Protein AF-A0A2N5U3L7-F1 (afdb_monomer)

Structure (mmCIF, N/CA/C/O backbone):
data_AF-A0A2N5U3L7-F1
#
_entry.id   AF-A0A2N5U3L7-F1
#
loop_
_atom_site.group_PDB
_atom_site.id
_atom_site.type_symbol
_atom_site.label_atom_id
_atom_site.label_alt_id
_atom_site.label_comp_id
_atom_site.label_asym_id
_atom_site.label_entity_id
_atom_site.label_seq_id
_atom_site.pdbx_PDB_ins_code
_atom_site.Cartn_x
_atom_site.Cartn_y
_atom_site.Cartn_z
_atom_site.occupancy
_atom_site.B_iso_or_equiv
_atom_site.auth_seq_id
_atom_site.auth_comp_id
_atom_site.auth_asym_id
_atom_site.auth_atom_id
_atom_site.pdbx_PDB_model_num
ATOM 1 N N . MET A 1 1 ? -4.775 -13.154 18.854 1.00 59.50 1 MET A N 1
ATOM 2 C CA . MET A 1 1 ? -3.962 -12.491 17.805 1.00 59.50 1 MET A CA 1
ATOM 3 C C . MET A 1 1 ? -4.760 -11.342 17.216 1.00 59.50 1 MET A C 1
ATOM 5 O O . MET A 1 1 ? -5.978 -11.426 17.247 1.00 59.50 1 MET A O 1
ATOM 9 N N . GLY A 1 2 ? -4.104 -10.286 16.729 1.00 60.75 2 GLY A N 1
ATOM 10 C CA . GLY A 1 2 ? -4.786 -9.222 15.982 1.00 60.75 2 GLY A CA 1
ATOM 11 C C . GLY A 1 2 ? -5.029 -9.643 14.524 1.00 60.75 2 GLY A C 1
ATOM 12 O O . GLY A 1 2 ? -4.262 -10.466 14.019 1.00 60.75 2 GLY A O 1
ATOM 13 N N . PRO A 1 3 ? -6.059 -9.114 13.847 1.00 82.31 3 PRO A N 1
ATOM 14 C CA . PRO A 1 3 ? -6.433 -9.513 12.492 1.00 82.31 3 PRO A CA 1
ATOM 15 C C . PRO A 1 3 ? -5.549 -8.820 11.444 1.00 82.31 3 PRO A C 1
ATOM 17 O O . PRO A 1 3 ? -6.042 -7.974 10.706 1.00 82.31 3 PRO A O 1
ATOM 20 N N . TYR A 1 4 ? -4.242 -9.114 11.419 1.00 87.44 4 TYR A N 1
ATOM 21 C CA . TYR A 1 4 ? -3.305 -8.446 10.510 1.00 87.44 4 TYR A CA 1
ATOM 22 C C . TYR A 1 4 ? -2.462 -9.397 9.658 1.00 87.44 4 TYR A C 1
ATOM 24 O O . TYR A 1 4 ? -2.132 -10.498 10.099 1.00 87.44 4 TYR A O 1
ATOM 32 N N . ALA A 1 5 ? -2.071 -8.923 8.474 1.00 87.50 5 ALA A N 1
ATOM 33 C CA . ALA A 1 5 ? -1.045 -9.521 7.621 1.00 87.50 5 ALA A CA 1
ATOM 34 C C . ALA A 1 5 ? -0.101 -8.438 7.074 1.00 87.50 5 ALA A C 1
ATOM 36 O O . ALA A 1 5 ? -0.452 -7.255 7.027 1.00 87.50 5 ALA A O 1
ATOM 37 N N . ALA A 1 6 ? 1.098 -8.844 6.660 1.00 87.25 6 ALA A N 1
ATOM 38 C CA . ALA A 1 6 ? 2.011 -7.979 5.918 1.00 87.25 6 ALA A CA 1
ATOM 39 C C . ALA A 1 6 ? 1.734 -8.091 4.410 1.00 87.25 6 ALA A C 1
ATOM 41 O O . ALA A 1 6 ? 1.529 -9.198 3.918 1.00 87.25 6 ALA A O 1
ATOM 42 N N . LEU A 1 7 ? 1.743 -6.970 3.686 1.00 88.38 7 LEU A N 1
ATOM 43 C CA . LEU A 1 7 ? 1.710 -6.927 2.220 1.00 88.38 7 LEU A CA 1
ATOM 44 C C . LEU A 1 7 ? 3.083 -6.483 1.711 1.00 88.38 7 LEU A C 1
ATOM 46 O O . LEU A 1 7 ? 3.485 -5.343 1.944 1.00 88.38 7 LEU A O 1
ATOM 50 N N . ILE A 1 8 ? 3.779 -7.378 1.014 1.00 83.38 8 ILE A N 1
ATOM 51 C CA . ILE A 1 8 ? 5.178 -7.220 0.609 1.00 83.38 8 ILE A CA 1
ATOM 52 C C . ILE A 1 8 ? 5.294 -7.223 -0.906 1.00 83.38 8 ILE A C 1
ATOM 54 O O . ILE A 1 8 ? 4.611 -7.954 -1.618 1.00 83.38 8 ILE A O 1
ATOM 58 N N . GLY A 1 9 ? 6.200 -6.397 -1.405 1.00 82.00 9 GLY A N 1
ATOM 59 C CA . GLY A 1 9 ? 6.589 -6.380 -2.803 1.00 82.00 9 GLY A CA 1
ATOM 60 C C . GLY A 1 9 ? 7.350 -5.104 -3.135 1.00 82.00 9 GLY A C 1
ATOM 61 O O . GLY A 1 9 ? 7.279 -4.133 -2.369 1.00 82.00 9 GLY A O 1
ATOM 62 N N . PRO A 1 10 ? 8.023 -5.061 -4.291 1.00 83.75 10 PRO A N 1
ATOM 63 C CA . PRO A 1 10 ? 8.814 -3.902 -4.686 1.00 83.75 10 PRO A CA 1
ATOM 64 C C . PRO A 1 10 ? 7.943 -2.647 -4.829 1.00 83.75 10 PRO A C 1
ATOM 66 O O . PRO A 1 10 ? 6.722 -2.731 -4.982 1.00 83.75 10 PRO A O 1
ATOM 69 N N . SER A 1 11 ? 8.536 -1.453 -4.760 1.00 79.00 11 SER A N 1
ATOM 70 C CA . SER A 1 11 ? 7.814 -0.167 -4.868 1.00 79.00 11 SER A CA 1
ATOM 71 C C . SER A 1 11 ? 6.930 -0.073 -6.118 1.00 79.00 11 SER A C 1
ATOM 73 O O . SER A 1 11 ? 5.843 0.499 -6.071 1.00 79.00 11 SER A O 1
ATOM 75 N N . THR A 1 12 ? 7.338 -0.729 -7.202 1.00 81.94 12 THR A N 1
ATOM 76 C CA . THR A 1 12 ? 6.667 -0.720 -8.505 1.00 81.94 12 THR A CA 1
ATOM 77 C C . THR A 1 12 ? 5.579 -1.782 -8.675 1.00 81.94 12 THR A C 1
ATOM 79 O O . THR A 1 12 ? 4.895 -1.782 -9.697 1.00 81.94 12 THR A O 1
ATOM 82 N N . SER A 1 13 ? 5.341 -2.648 -7.680 1.00 83.75 13 SER A N 1
ATOM 83 C CA . SER A 1 13 ? 4.339 -3.724 -7.775 1.00 83.75 13 SER A CA 1
ATOM 84 C C . SER A 1 13 ? 2.886 -3.256 -7.634 1.00 83.75 13 SER A C 1
ATOM 86 O O . SER A 1 13 ? 1.969 -4.069 -7.715 1.00 83.75 13 SER A O 1
ATOM 88 N N . GLY A 1 14 ? 2.635 -1.965 -7.404 1.00 85.94 14 GLY A N 1
ATOM 89 C CA . GLY A 1 14 ? 1.274 -1.427 -7.339 1.00 85.94 14 GLY A CA 1
ATOM 90 C C . GLY A 1 14 ? 0.524 -1.718 -6.033 1.00 85.94 14 GLY A C 1
ATOM 91 O O . GLY A 1 14 ? -0.702 -1.692 -6.034 1.00 85.94 14 GLY A O 1
ATOM 92 N N . LYS A 1 15 ? 1.223 -1.952 -4.912 1.00 87.94 15 LYS A N 1
ATOM 93 C CA . LYS A 1 15 ? 0.615 -2.162 -3.575 1.00 87.94 15 LYS A CA 1
ATOM 94 C C . LYS A 1 15 ? -0.412 -1.089 -3.208 1.00 87.94 15 LYS A C 1
ATOM 96 O O . LYS A 1 15 ? -1.559 -1.409 -2.913 1.00 87.94 15 LYS A O 1
ATOM 101 N N . SER A 1 16 ? -0.030 0.185 -3.267 1.00 87.12 16 SER A N 1
ATOM 102 C CA . SER A 1 16 ? -0.938 1.278 -2.910 1.00 87.12 16 SER A CA 1
ATOM 103 C C . SER A 1 16 ? -2.107 1.372 -3.900 1.00 87.12 16 SER A C 1
ATOM 105 O O . SER A 1 16 ? -3.237 1.624 -3.488 1.00 87.12 16 SER A O 1
ATOM 107 N N . ARG A 1 17 ? -1.887 1.060 -5.191 1.00 86.81 17 ARG A N 1
ATOM 108 C CA . ARG A 1 17 ? -2.973 0.979 -6.185 1.00 86.81 17 ARG A CA 1
ATOM 109 C C . ARG A 1 17 ? -3.947 -0.158 -5.882 1.00 86.81 17 ARG A C 1
ATOM 111 O O . ARG A 1 17 ? -5.146 0.067 -5.975 1.00 86.81 17 ARG A O 1
ATOM 118 N N . LEU A 1 18 ? -3.463 -1.332 -5.471 1.00 89.62 18 LEU A N 1
ATOM 119 C CA . LEU A 1 18 ? -4.311 -2.444 -5.033 1.00 89.62 18 LEU A CA 1
ATOM 120 C C . LEU A 1 18 ? -5.243 -2.000 -3.898 1.00 89.62 18 LEU A C 1
ATOM 122 O O . LEU A 1 18 ? -6.440 -2.257 -3.956 1.00 89.62 18 LEU A O 1
ATOM 126 N N . LEU A 1 19 ? -4.723 -1.287 -2.895 1.00 91.06 19 LEU A N 1
ATOM 127 C CA . LEU A 1 19 ? -5.541 -0.771 -1.791 1.00 91.06 19 LEU A CA 1
ATOM 128 C C . LEU A 1 19 ? -6.586 0.252 -2.261 1.00 91.06 19 LEU A C 1
ATOM 130 O O . LEU A 1 19 ? -7.720 0.237 -1.783 1.00 91.06 19 LEU A O 1
ATOM 134 N N . MET A 1 20 ? -6.227 1.112 -3.217 1.00 89.44 20 MET A N 1
ATOM 135 C CA . MET A 1 20 ? -7.161 2.064 -3.825 1.00 89.44 20 MET A CA 1
ATOM 136 C C . MET A 1 20 ? -8.261 1.360 -4.628 1.00 89.44 20 MET A C 1
ATOM 138 O O . MET A 1 20 ? -9.420 1.739 -4.509 1.00 89.44 20 MET A O 1
ATOM 142 N N . GLU A 1 21 ? -7.951 0.317 -5.399 1.00 89.50 21 GLU A N 1
ATOM 143 C CA . GLU A 1 21 ? -8.976 -0.481 -6.096 1.00 89.50 21 GLU A CA 1
ATOM 144 C C . GLU A 1 21 ? -9.882 -1.218 -5.103 1.00 89.50 21 GLU A C 1
ATOM 146 O O . GLU A 1 21 ? -11.105 -1.178 -5.217 1.00 89.50 21 GLU A O 1
ATOM 151 N N . MET A 1 22 ? -9.303 -1.806 -4.051 1.00 90.19 22 MET A N 1
ATOM 152 C CA . MET A 1 22 ? -10.064 -2.466 -2.984 1.00 90.19 22 MET A CA 1
ATOM 153 C C . MET A 1 22 ? -11.069 -1.524 -2.309 1.00 90.19 22 MET A C 1
ATOM 155 O O . MET A 1 22 ? -12.152 -1.962 -1.917 1.00 90.19 22 MET A O 1
ATOM 159 N N . SER A 1 23 ? -10.758 -0.228 -2.219 1.00 92.12 23 SER A N 1
ATOM 160 C CA . SER A 1 23 ? -11.652 0.782 -1.636 1.00 92.12 23 SER A CA 1
ATOM 161 C C . SER A 1 23 ? -12.962 0.995 -2.406 1.00 92.12 23 SER A C 1
ATOM 163 O O . SER A 1 23 ? -13.900 1.590 -1.878 1.00 92.12 23 SER A O 1
ATOM 165 N N . GLN A 1 24 ? -13.070 0.490 -3.638 1.00 90.81 24 GLN A N 1
ATOM 166 C CA . GLN A 1 24 ? -14.323 0.495 -4.399 1.00 90.81 24 GLN A CA 1
ATOM 167 C C . GLN A 1 24 ? -15.283 -0.622 -3.960 1.00 90.81 24 GLN A C 1
ATOM 169 O O . GLN A 1 24 ? -16.473 -0.575 -4.269 1.00 90.81 24 GLN A O 1
ATOM 174 N N . HIS A 1 25 ? -14.780 -1.625 -3.234 1.00 90.94 25 HIS A N 1
ATOM 175 C CA . HIS A 1 25 ? -15.530 -2.823 -2.851 1.00 90.94 25 HIS A CA 1
ATOM 176 C C . HIS A 1 25 ? -15.746 -2.945 -1.340 1.00 90.94 25 HIS A C 1
ATOM 178 O O . HIS A 1 25 ? -16.753 -3.506 -0.905 1.00 90.94 25 HIS A O 1
ATOM 184 N N . ILE A 1 26 ? -14.813 -2.423 -0.541 1.00 93.12 26 ILE A N 1
ATOM 185 C CA . ILE A 1 26 ? -14.874 -2.415 0.923 1.00 93.12 26 ILE A CA 1
ATOM 186 C C . ILE A 1 26 ? -14.502 -1.039 1.479 1.00 93.12 26 ILE A C 1
ATOM 188 O O . ILE A 1 26 ? -13.927 -0.209 0.782 1.00 93.12 26 ILE A O 1
ATOM 192 N N . CYS A 1 27 ? -14.786 -0.796 2.759 1.00 95.19 27 CYS A N 1
ATOM 193 C CA . CYS A 1 27 ? -14.322 0.418 3.421 1.00 95.19 27 CYS A CA 1
ATOM 194 C C . CYS A 1 27 ? -12.823 0.295 3.729 1.00 95.19 27 CYS A C 1
ATOM 196 O O . CYS A 1 27 ? -12.422 -0.519 4.562 1.00 95.19 27 CYS A O 1
ATOM 198 N N . VAL A 1 28 ? -11.996 1.119 3.088 1.00 95.69 28 VAL A N 1
ATOM 199 C CA . VAL A 1 28 ? -10.551 1.171 3.344 1.00 95.69 28 VAL A CA 1
ATOM 200 C C . VAL A 1 28 ? -10.219 2.435 4.130 1.00 95.69 28 VAL A C 1
ATOM 202 O O . VAL A 1 28 ? -10.501 3.544 3.684 1.00 95.69 28 VAL A O 1
ATOM 205 N N . VAL A 1 29 ? -9.604 2.267 5.298 1.00 96.38 29 VAL A N 1
ATOM 206 C CA . VAL A 1 29 ? -8.913 3.329 6.035 1.00 96.38 29 VAL A CA 1
ATOM 207 C C . VAL A 1 29 ? -7.438 3.209 5.664 1.00 96.38 29 VAL A C 1
ATOM 209 O O . VAL A 1 29 ? -6.725 2.369 6.207 1.00 96.38 29 VAL A O 1
ATOM 212 N N . TYR A 1 30 ? -6.990 3.992 4.689 1.00 95.19 30 TYR A N 1
ATOM 213 C CA . TYR A 1 30 ? -5.595 3.998 4.246 1.00 95.19 30 TYR A CA 1
ATOM 214 C C . TYR A 1 30 ? -4.826 5.099 4.972 1.00 95.19 30 TYR A C 1
ATOM 216 O O . TYR A 1 30 ? -5.293 6.234 4.996 1.00 95.19 30 TYR A O 1
ATOM 224 N N . ILE A 1 31 ? -3.667 4.775 5.546 1.00 95.31 31 ILE A N 1
ATOM 225 C CA . ILE A 1 31 ? -2.802 5.721 6.256 1.00 95.31 31 ILE A CA 1
ATOM 226 C C . ILE A 1 31 ? -1.353 5.485 5.825 1.00 95.31 31 ILE A C 1
ATOM 228 O O . ILE A 1 31 ? -0.797 4.419 6.075 1.00 95.31 31 ILE A O 1
ATOM 232 N N . CYS A 1 32 ? -0.728 6.479 5.200 1.00 93.56 32 CYS A N 1
ATOM 233 C CA . CYS A 1 32 ? 0.661 6.416 4.754 1.00 93.56 32 CYS A CA 1
ATOM 234 C C . CYS A 1 32 ? 1.599 6.996 5.820 1.00 93.56 32 CYS A C 1
ATOM 236 O O . CYS A 1 32 ? 1.542 8.192 6.114 1.00 93.56 32 CYS A O 1
ATOM 238 N N . LEU A 1 33 ? 2.481 6.162 6.379 1.00 93.25 33 LEU A N 1
ATOM 239 C CA . LEU A 1 33 ? 3.412 6.509 7.464 1.00 93.25 33 LEU A CA 1
ATOM 240 C C . LEU A 1 33 ? 4.774 7.027 6.980 1.00 93.25 33 LEU A C 1
ATOM 242 O O . LEU A 1 33 ? 5.703 7.176 7.777 1.00 93.25 33 LEU A O 1
ATOM 246 N N . ARG A 1 34 ? 4.887 7.325 5.684 1.00 88.81 34 ARG A N 1
ATOM 247 C CA . ARG A 1 34 ? 6.076 7.870 5.019 1.00 88.81 34 ARG A CA 1
ATOM 248 C C . ARG A 1 34 ? 6.696 9.040 5.809 1.00 88.81 34 A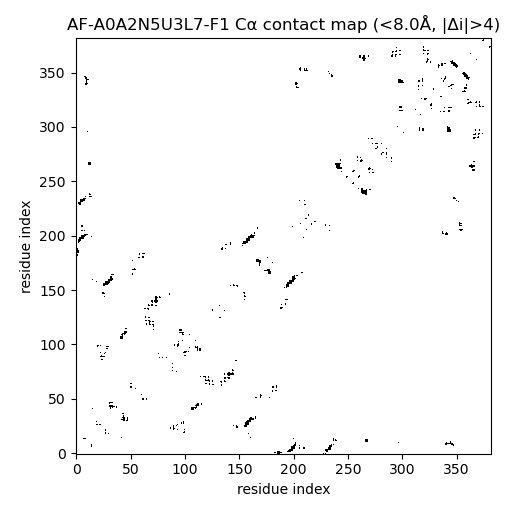RG A C 1
ATOM 250 O O . ARG A 1 34 ? 5.934 9.830 6.360 1.00 88.81 34 ARG A O 1
ATOM 257 N N . PRO A 1 35 ? 8.033 9.208 5.855 1.00 87.44 35 PRO A N 1
ATOM 258 C CA . PRO A 1 35 ? 8.678 10.339 6.535 1.00 87.44 35 PRO A CA 1
ATOM 259 C C . PRO A 1 35 ? 8.176 11.714 6.067 1.00 87.44 35 PRO A C 1
ATOM 261 O O . PRO A 1 35 ? 7.797 11.877 4.908 1.00 87.44 35 PRO A O 1
ATOM 264 N N . THR A 1 36 ? 8.216 12.716 6.951 1.00 85.88 36 THR A N 1
ATOM 265 C CA . THR A 1 36 ? 7.716 14.085 6.695 1.00 85.88 36 THR A CA 1
ATOM 266 C C . THR A 1 36 ? 8.432 14.811 5.556 1.00 85.88 36 THR A C 1
ATOM 268 O O . THR A 1 36 ? 7.839 15.669 4.914 1.00 85.88 36 THR A O 1
ATOM 271 N N . ASN A 1 37 ? 9.687 14.461 5.283 1.00 83.25 37 ASN A N 1
ATOM 272 C CA . ASN A 1 37 ? 10.519 15.047 4.231 1.00 83.25 37 ASN A CA 1
ATOM 273 C C . ASN A 1 37 ? 10.503 14.254 2.912 1.00 83.25 37 ASN A C 1
ATOM 275 O O . ASN A 1 37 ? 11.271 14.561 2.002 1.00 83.25 37 ASN A O 1
ATOM 279 N N . SER A 1 38 ? 9.686 13.207 2.804 1.00 81.81 38 SER A N 1
ATOM 280 C CA . SER A 1 38 ? 9.649 12.378 1.603 1.00 81.81 38 SER A CA 1
ATOM 281 C C . SER A 1 38 ? 8.732 12.977 0.539 1.00 81.81 38 SER A C 1
ATOM 283 O O . SER A 1 38 ? 7.597 13.345 0.825 1.00 81.81 38 SER A O 1
ATOM 285 N N . THR A 1 39 ? 9.202 12.988 -0.706 1.00 77.88 39 THR A N 1
ATOM 286 C CA . THR A 1 39 ? 8.457 13.448 -1.890 1.00 77.88 39 THR A CA 1
ATOM 287 C C . THR A 1 39 ? 7.741 12.321 -2.637 1.00 77.88 39 THR A C 1
ATOM 289 O O . THR A 1 39 ? 7.127 12.557 -3.672 1.00 77.88 39 THR A O 1
ATOM 292 N N . GLY A 1 40 ? 7.843 11.077 -2.160 1.00 75.75 40 GLY A N 1
ATOM 293 C CA . GLY A 1 40 ? 7.249 9.937 -2.855 1.00 75.75 40 GLY A CA 1
ATOM 294 C C . GLY A 1 40 ? 5.735 9.832 -2.665 1.00 75.75 40 GLY A C 1
ATOM 295 O O . GLY A 1 40 ? 5.155 10.410 -1.746 1.00 75.75 40 GLY A O 1
ATOM 296 N N . LEU A 1 41 ? 5.107 9.036 -3.530 1.00 77.88 41 LEU A N 1
ATOM 297 C CA . LEU A 1 41 ? 3.662 8.831 -3.557 1.00 77.88 41 LEU A CA 1
ATOM 298 C C . LEU A 1 41 ? 3.262 7.448 -3.010 1.00 77.88 41 LEU A C 1
ATOM 300 O O . LEU A 1 41 ? 4.002 6.482 -3.210 1.00 77.88 41 LEU A O 1
ATOM 304 N N . PRO A 1 42 ? 2.080 7.323 -2.375 1.00 84.69 42 PRO A N 1
ATOM 305 C CA . PRO A 1 42 ? 1.188 8.413 -1.950 1.00 84.69 42 PRO A CA 1
ATOM 306 C C . PRO A 1 42 ? 1.810 9.292 -0.841 1.00 84.69 42 PRO A C 1
ATOM 308 O O . PRO A 1 42 ? 2.701 8.810 -0.126 1.00 84.69 42 PRO A O 1
ATOM 311 N N . PRO A 1 43 ? 1.367 10.560 -0.692 1.00 88.69 43 PRO A N 1
ATOM 312 C CA . PRO A 1 43 ? 1.903 11.468 0.322 1.00 88.69 43 PRO A CA 1
ATOM 313 C C . PRO A 1 43 ? 1.651 10.944 1.743 1.00 88.69 43 PRO A C 1
ATOM 315 O O . PRO A 1 43 ? 0.787 10.093 1.970 1.00 88.69 43 PRO A O 1
ATOM 318 N N . ARG A 1 44 ? 2.418 11.458 2.714 1.00 92.38 44 ARG A N 1
ATOM 319 C CA . ARG A 1 44 ? 2.226 11.146 4.139 1.00 92.38 44 ARG A CA 1
ATOM 320 C C . ARG A 1 44 ? 0.827 11.586 4.577 1.00 92.38 44 ARG A C 1
ATOM 322 O O . ARG A 1 44 ? 0.437 12.733 4.364 1.00 92.38 44 ARG A O 1
ATOM 329 N N . SER A 1 45 ? 0.101 10.693 5.241 1.00 94.12 45 SER A N 1
ATOM 330 C CA . SER A 1 45 ? -1.192 11.018 5.843 1.00 94.12 45 SER A CA 1
ATOM 331 C C . SER A 1 45 ? -1.010 11.938 7.049 1.00 94.12 45 SER A C 1
ATOM 333 O O . SER A 1 45 ? -0.125 11.704 7.868 1.00 94.12 45 SER A O 1
ATOM 335 N N . ALA A 1 46 ? -1.894 12.917 7.242 1.00 94.62 46 ALA A N 1
ATOM 336 C CA . ALA A 1 46 ? -1.874 13.790 8.418 1.00 94.62 46 ALA A CA 1
ATOM 337 C C . ALA A 1 46 ? -1.964 12.989 9.735 1.00 94.62 46 ALA A C 1
ATOM 339 O O . ALA A 1 46 ? -1.280 13.302 10.709 1.00 94.62 46 ALA A O 1
ATOM 340 N N . LEU A 1 47 ? -2.715 11.882 9.743 1.00 95.25 47 LEU A N 1
ATOM 341 C CA . LEU A 1 47 ? -2.835 10.989 10.898 1.00 95.25 47 LEU A CA 1
ATOM 342 C C . LEU A 1 47 ? -1.539 10.223 11.234 1.00 95.25 47 LEU A C 1
ATOM 344 O O . LEU A 1 47 ? -1.408 9.703 12.342 1.00 95.25 47 LEU A O 1
ATOM 348 N N . ALA A 1 48 ? -0.565 10.160 10.319 1.00 94.75 48 ALA A N 1
ATOM 349 C CA . ALA A 1 48 ? 0.699 9.463 10.550 1.00 94.75 48 ALA A CA 1
ATOM 350 C C . ALA A 1 48 ? 1.501 10.063 11.712 1.00 94.75 48 ALA A C 1
ATOM 352 O O . ALA A 1 48 ? 2.180 9.328 12.426 1.00 94.75 48 ALA A O 1
ATOM 353 N N . GLU A 1 49 ? 1.386 11.375 11.932 1.00 92.38 49 GLU A N 1
ATOM 354 C CA . GLU A 1 49 ? 2.027 12.056 13.060 1.00 92.38 49 GLU A CA 1
ATOM 355 C C . GLU A 1 49 ? 1.478 11.579 14.406 1.00 92.38 49 GLU A C 1
ATOM 357 O O . GLU A 1 49 ? 2.215 11.421 15.371 1.00 92.38 49 GLU A O 1
ATOM 362 N N . HIS A 1 50 ? 0.182 11.276 14.450 1.00 93.19 50 HIS A N 1
ATOM 363 C CA . HIS A 1 50 ? -0.481 10.777 15.649 1.00 93.19 50 HIS A CA 1
ATOM 364 C C . HIS A 1 50 ? -0.226 9.288 15.876 1.00 93.19 50 HIS A C 1
ATOM 366 O O . HIS A 1 50 ? -0.132 8.848 17.015 1.00 93.19 50 HIS A O 1
ATOM 372 N N . ILE A 1 51 ? -0.056 8.499 14.813 1.00 93.00 51 ILE A N 1
ATOM 373 C CA . ILE A 1 51 ? 0.361 7.098 14.952 1.00 93.00 51 ILE A CA 1
ATOM 374 C C . ILE A 1 51 ? 1.793 7.015 15.490 1.00 93.00 51 ILE A C 1
ATOM 376 O O . ILE A 1 51 ? 2.063 6.235 16.399 1.00 93.00 51 ILE A O 1
ATOM 380 N N . LEU A 1 52 ? 2.708 7.836 14.979 1.00 91.00 52 LEU A N 1
ATOM 381 C CA . LEU A 1 52 ? 4.117 7.846 15.391 1.00 91.00 52 LEU A CA 1
ATOM 382 C C . LEU A 1 52 ? 4.379 8.792 16.578 1.00 91.00 52 LEU A C 1
ATOM 384 O O . LEU A 1 52 ? 5.492 9.280 16.755 1.00 91.00 52 LEU A O 1
ATOM 388 N N . HIS A 1 53 ? 3.352 9.062 17.386 1.00 84.44 53 HIS A N 1
ATOM 389 C CA . HIS A 1 53 ? 3.410 10.038 18.465 1.00 84.44 53 HIS A CA 1
ATOM 390 C C . HIS A 1 53 ? 4.024 9.472 19.747 1.00 84.44 53 HIS A C 1
ATOM 392 O O . HIS A 1 53 ? 3.604 8.429 20.260 1.00 84.44 53 HIS A O 1
ATOM 398 N N . THR A 1 54 ? 4.960 10.219 20.327 1.00 76.94 54 THR A N 1
ATOM 399 C CA . THR A 1 54 ? 5.611 9.862 21.590 1.00 76.94 54 THR A CA 1
ATOM 400 C C . THR A 1 54 ? 4.879 10.494 22.778 1.00 76.94 54 THR A C 1
ATOM 402 O O . THR A 1 54 ? 4.959 11.700 22.996 1.00 76.94 54 THR A O 1
ATOM 405 N N . THR A 1 55 ? 4.181 9.684 23.583 1.00 71.75 55 THR A N 1
ATOM 406 C CA . THR A 1 55 ? 3.503 10.119 24.823 1.00 71.75 55 THR A CA 1
ATOM 407 C C . THR A 1 55 ? 3.620 9.113 25.950 1.00 71.75 55 THR A C 1
ATOM 409 O O . THR A 1 55 ? 3.541 7.910 25.727 1.00 71.75 55 THR A O 1
ATOM 412 N N . ALA A 1 56 ? 3.640 9.602 27.192 1.00 66.50 56 ALA A N 1
ATOM 413 C CA . ALA A 1 56 ? 3.377 8.756 28.352 1.00 66.50 56 ALA A CA 1
ATOM 414 C C . ALA A 1 56 ? 2.005 8.057 28.223 1.00 66.50 56 ALA A C 1
ATOM 416 O O . ALA A 1 56 ? 1.027 8.666 27.790 1.00 66.50 56 ALA A O 1
ATOM 417 N N . GLY A 1 57 ? 1.924 6.778 28.607 1.00 76.25 57 GLY A N 1
ATOM 418 C CA . GLY A 1 57 ? 0.679 6.003 28.524 1.00 76.25 57 GLY A CA 1
ATOM 419 C C . GLY A 1 57 ? 0.335 5.504 27.114 1.00 76.25 57 GLY A C 1
ATOM 420 O O . GLY A 1 57 ? -0.829 5.544 26.718 1.00 76.25 57 GLY A O 1
ATOM 421 N N . TYR A 1 58 ? 1.337 5.020 26.369 1.00 79.06 58 TYR A N 1
ATOM 422 C CA . TYR A 1 58 ? 1.206 4.553 24.982 1.00 79.06 58 TYR A CA 1
ATOM 423 C C . TYR A 1 58 ? 0.023 3.609 24.729 1.00 79.06 58 TYR A C 1
ATOM 425 O O . TYR A 1 58 ? -0.653 3.751 23.716 1.00 79.06 58 TYR A O 1
ATOM 433 N N . GLU A 1 59 ? -0.245 2.664 25.636 1.00 80.44 59 GLU A N 1
ATOM 434 C CA . GLU A 1 59 ? -1.340 1.698 25.466 1.00 80.44 59 GLU A CA 1
ATOM 435 C C . GLU A 1 59 ? -2.703 2.407 25.471 1.00 80.44 59 GLU A C 1
ATOM 437 O O . GLU A 1 59 ? -3.464 2.268 24.517 1.00 80.44 59 GLU A O 1
ATOM 442 N N . THR A 1 60 ? -2.971 3.266 26.462 1.00 87.12 60 THR A N 1
ATOM 443 C CA . THR A 1 60 ? -4.202 4.073 26.520 1.00 87.12 60 THR A CA 1
ATOM 444 C C . THR A 1 60 ? -4.335 4.988 25.306 1.00 87.12 60 THR A C 1
ATOM 446 O O . THR A 1 60 ? -5.425 5.117 24.743 1.00 87.12 60 THR A O 1
ATOM 449 N N . TYR A 1 61 ? -3.233 5.611 24.877 1.00 89.81 61 TYR A N 1
ATOM 450 C CA . TYR A 1 61 ? -3.228 6.481 23.704 1.00 89.81 61 TYR A CA 1
ATOM 451 C C . TYR A 1 61 ? -3.601 5.713 22.430 1.00 89.81 61 TYR A C 1
ATOM 453 O O . TYR A 1 61 ? -4.522 6.119 21.725 1.00 89.81 61 TYR A O 1
ATOM 461 N N . TYR A 1 62 ? -2.958 4.572 22.164 1.00 90.31 62 TYR A N 1
ATOM 462 C CA . TYR A 1 62 ? -3.250 3.742 20.992 1.00 90.31 62 TYR A CA 1
ATOM 463 C C . TYR A 1 62 ? -4.668 3.166 21.022 1.00 90.31 62 TYR A C 1
ATOM 465 O O . TYR A 1 62 ? -5.335 3.136 19.987 1.00 90.31 62 TYR A O 1
ATOM 473 N N . THR A 1 63 ? -5.162 2.756 22.195 1.00 91.25 63 THR A N 1
ATOM 474 C CA . THR A 1 63 ? -6.556 2.319 22.366 1.00 91.25 63 THR A CA 1
ATOM 475 C C . THR A 1 63 ? -7.520 3.443 22.002 1.00 91.25 63 THR A C 1
ATOM 477 O O . THR A 1 63 ? -8.470 3.217 21.254 1.00 91.25 63 THR A O 1
ATOM 480 N N . THR A 1 64 ? -7.244 4.665 22.459 1.00 92.44 64 THR A N 1
ATOM 481 C CA . THR A 1 64 ? -8.050 5.857 22.155 1.00 92.44 64 THR A CA 1
ATOM 482 C C . THR A 1 64 ? -7.978 6.222 20.671 1.00 92.44 64 THR A C 1
ATOM 484 O O . THR A 1 64 ? -9.003 6.521 20.064 1.00 92.44 64 THR A O 1
ATOM 487 N N . LEU A 1 65 ? -6.790 6.155 20.064 1.00 94.38 65 LEU A N 1
ATOM 488 C CA . LEU A 1 65 ? -6.558 6.447 18.648 1.00 94.38 65 LEU A CA 1
ATOM 489 C C . LEU A 1 65 ? -7.320 5.477 17.742 1.00 94.38 65 LEU A C 1
ATOM 491 O O . LEU A 1 65 ? -8.082 5.908 16.877 1.00 94.38 65 LEU A O 1
ATOM 495 N N . LEU A 1 66 ? -7.168 4.167 17.963 1.00 94.31 66 LEU A N 1
ATOM 496 C CA . LEU A 1 66 ? -7.896 3.155 17.194 1.00 94.31 66 LEU A CA 1
ATOM 497 C C . LEU A 1 66 ? -9.401 3.249 17.433 1.00 94.31 66 LEU A C 1
ATOM 499 O O . LEU A 1 66 ? -10.176 3.144 16.483 1.00 94.31 66 LEU A O 1
ATOM 503 N N . ALA A 1 67 ? -9.826 3.511 18.671 1.00 94.12 67 ALA A N 1
ATOM 504 C CA . ALA A 1 67 ? -11.232 3.732 18.961 1.00 94.12 67 ALA A CA 1
ATOM 505 C C . ALA A 1 67 ? -11.785 4.949 18.205 1.00 94.12 67 ALA A C 1
ATOM 507 O O . ALA A 1 67 ? -12.874 4.844 17.647 1.00 94.12 67 ALA A O 1
ATOM 508 N N . GLY A 1 68 ? -11.029 6.049 18.130 1.00 95.75 68 GLY A N 1
ATOM 509 C CA . GLY A 1 68 ? -11.373 7.243 17.357 1.00 95.75 68 GLY A CA 1
ATOM 510 C C . GLY A 1 68 ? -11.504 6.954 15.861 1.00 95.75 68 GLY A C 1
ATOM 511 O O . GLY A 1 68 ? -12.528 7.284 15.269 1.00 95.75 68 GLY A O 1
ATOM 512 N N . ILE A 1 69 ? -10.535 6.247 15.267 1.00 96.81 69 ILE A N 1
ATOM 513 C CA . ILE A 1 69 ? -10.583 5.814 13.858 1.00 96.81 69 ILE A CA 1
ATOM 514 C C . ILE A 1 69 ? -11.861 5.017 13.576 1.00 96.81 69 ILE A C 1
ATOM 516 O O . ILE A 1 69 ? -12.618 5.352 12.662 1.00 96.81 69 ILE A O 1
ATOM 520 N N . PHE A 1 70 ? -12.140 3.981 14.372 1.00 96.06 70 PHE A N 1
ATOM 521 C CA . PHE A 1 70 ? -13.325 3.149 14.161 1.00 96.06 70 PHE A CA 1
ATOM 522 C C . PHE A 1 70 ? -14.625 3.900 14.451 1.00 96.06 70 PHE A C 1
ATOM 524 O O . PHE A 1 70 ? -15.623 3.662 13.773 1.00 96.06 70 PHE A O 1
ATOM 531 N N . GLN A 1 71 ? -14.626 4.839 15.397 1.00 96.00 71 GLN A N 1
ATOM 532 C CA . GLN A 1 71 ? -15.795 5.663 15.681 1.00 96.00 71 GLN A CA 1
ATOM 533 C C . GLN A 1 71 ? -16.106 6.634 14.537 1.00 96.00 71 GLN A C 1
ATOM 535 O O . GLN A 1 71 ? -17.277 6.803 14.206 1.00 96.00 71 GLN A O 1
ATOM 540 N N . VAL A 1 72 ? -15.099 7.214 13.877 1.00 96.94 72 VAL A N 1
ATOM 541 C CA . VAL A 1 72 ? -15.308 8.041 12.674 1.00 96.94 72 VAL A CA 1
ATOM 542 C C . VAL A 1 72 ? -15.930 7.213 11.549 1.00 96.94 72 VAL A C 1
ATOM 544 O O . VAL A 1 72 ? -16.917 7.643 10.953 1.00 96.94 72 VAL A O 1
ATOM 547 N N . VAL A 1 73 ? -15.438 5.990 11.315 1.00 96.88 73 VAL A N 1
ATOM 548 C CA . VAL A 1 73 ? -16.058 5.052 10.358 1.00 96.88 73 VAL A CA 1
ATOM 549 C C . VAL A 1 73 ? -17.512 4.761 10.755 1.00 96.88 73 VAL A C 1
ATOM 551 O O . VAL A 1 73 ? -18.420 4.817 9.922 1.00 96.88 73 VAL A O 1
ATOM 554 N N . ALA A 1 74 ? -17.756 4.484 12.040 1.00 95.88 74 ALA A N 1
ATOM 555 C CA . ALA A 1 74 ? -19.091 4.219 12.563 1.00 95.88 74 ALA A CA 1
ATOM 556 C C . ALA A 1 74 ? -20.047 5.392 12.300 1.00 95.88 74 ALA A C 1
ATOM 558 O O . ALA A 1 74 ? -21.122 5.195 11.727 1.00 95.88 74 ALA A O 1
ATOM 559 N N . ASN A 1 75 ? -19.631 6.607 12.659 1.00 95.56 75 ASN A N 1
ATOM 560 C CA . ASN A 1 75 ? -20.396 7.839 12.495 1.00 95.56 75 ASN A CA 1
ATOM 561 C C . ASN A 1 75 ? -20.685 8.121 11.016 1.00 95.56 75 ASN A C 1
ATOM 563 O O . ASN A 1 75 ? -21.835 8.385 10.657 1.00 95.56 75 ASN A O 1
ATOM 567 N N . PHE A 1 76 ? -19.673 7.994 10.151 1.00 95.31 76 PHE A N 1
ATOM 568 C CA . PHE A 1 76 ? -19.808 8.267 8.722 1.00 95.31 76 PHE A CA 1
ATOM 569 C C . PHE A 1 76 ? -20.885 7.398 8.070 1.00 95.31 76 PHE A C 1
ATOM 571 O O . PHE A 1 76 ? -21.727 7.910 7.331 1.00 95.31 76 PHE A O 1
ATOM 578 N N . PHE A 1 77 ? -20.886 6.089 8.340 1.00 94.25 77 PHE A N 1
ATOM 579 C CA . PHE A 1 77 ? -21.831 5.169 7.702 1.00 94.25 77 PHE A CA 1
ATOM 580 C C . PHE A 1 77 ? -23.194 5.091 8.391 1.00 94.25 77 PHE A C 1
ATOM 582 O O . PHE A 1 77 ? -24.166 4.746 7.716 1.00 94.25 77 PHE A O 1
ATOM 589 N N . SER A 1 78 ? -23.289 5.443 9.679 1.00 90.56 78 SER A N 1
ATOM 590 C CA . SER A 1 78 ? -24.568 5.491 10.408 1.00 90.56 78 SER A CA 1
ATOM 591 C C . SER A 1 78 ? -25.450 6.660 9.966 1.00 90.56 78 SER A C 1
ATOM 593 O O . SER A 1 78 ? -26.669 6.539 9.960 1.00 90.56 78 SER A O 1
ATOM 595 N N . GLY A 1 79 ? -24.850 7.784 9.559 1.00 73.62 79 GLY A N 1
ATOM 596 C CA . GLY A 1 79 ? -25.576 8.981 9.124 1.00 73.62 79 GLY A CA 1
ATOM 597 C C . GLY A 1 79 ? -26.107 8.947 7.684 1.00 73.62 79 GLY A C 1
ATOM 598 O O . GLY A 1 79 ? -26.543 9.981 7.179 1.00 73.62 79 GLY A O 1
ATOM 599 N N . ARG A 1 80 ? -26.027 7.812 6.975 1.00 74.94 80 ARG A N 1
ATOM 600 C CA . ARG A 1 80 ? -26.340 7.727 5.535 1.00 74.94 80 ARG A CA 1
ATOM 601 C C . ARG A 1 80 ? -27.684 7.062 5.265 1.00 74.94 80 ARG A C 1
ATOM 603 O O . ARG A 1 80 ? -28.125 6.194 6.012 1.00 74.94 80 ARG A O 1
ATOM 610 N N . ASN A 1 81 ? -28.310 7.464 4.158 1.00 72.94 81 ASN A N 1
ATOM 611 C CA . ASN A 1 81 ? -29.591 6.918 3.729 1.00 72.94 81 ASN A CA 1
ATOM 612 C C . ASN A 1 81 ? -29.438 5.418 3.386 1.00 72.94 81 ASN A C 1
ATOM 614 O O . ASN A 1 81 ? -28.637 5.089 2.507 1.00 72.94 81 ASN A O 1
ATOM 618 N N . PRO A 1 82 ? -30.200 4.508 4.023 1.00 75.06 82 PRO A N 1
ATOM 619 C CA . PRO A 1 82 ? -30.143 3.073 3.741 1.00 75.06 82 PRO A CA 1
ATOM 620 C C . PRO A 1 82 ? -30.468 2.693 2.292 1.00 75.06 82 PRO A C 1
ATOM 622 O O . PRO A 1 82 ? -30.089 1.608 1.862 1.00 75.06 82 PRO A O 1
ATOM 625 N N . THR A 1 83 ? -31.166 3.556 1.544 1.00 79.94 83 THR A N 1
ATOM 626 C CA . THR A 1 83 ? -31.516 3.309 0.135 1.00 79.94 83 THR A CA 1
ATOM 627 C C . THR A 1 83 ? -30.406 3.695 -0.842 1.00 79.94 83 THR A C 1
ATOM 629 O O . THR A 1 83 ? -30.542 3.454 -2.039 1.00 79.94 83 THR A O 1
ATOM 632 N N . GLU A 1 84 ? -29.337 4.342 -0.370 1.00 86.88 84 GLU A N 1
ATOM 633 C CA . GLU A 1 84 ? -28.183 4.674 -1.200 1.00 86.88 84 GLU A CA 1
ATOM 634 C C . GLU A 1 84 ? -27.418 3.397 -1.572 1.00 86.88 84 GLU A C 1
ATOM 636 O O . GLU A 1 84 ? -27.176 2.536 -0.718 1.00 86.88 84 GLU A O 1
ATOM 641 N N . ASN A 1 85 ? -27.031 3.269 -2.845 1.00 89.69 85 ASN A N 1
ATOM 642 C CA . ASN A 1 85 ? -26.276 2.102 -3.291 1.00 89.69 85 ASN A CA 1
ATOM 643 C C . ASN A 1 85 ? -24.889 2.047 -2.611 1.00 89.69 85 ASN A C 1
ATOM 645 O O . ASN A 1 85 ? -24.361 3.037 -2.097 1.00 89.69 85 ASN A O 1
ATOM 649 N N . ILE A 1 86 ? -24.302 0.851 -2.574 1.00 90.38 86 ILE A N 1
ATOM 650 C CA . ILE A 1 86 ? -23.054 0.595 -1.841 1.00 90.38 86 ILE A CA 1
ATOM 651 C C . ILE A 1 86 ? -21.894 1.388 -2.458 1.00 90.38 86 ILE A C 1
ATOM 653 O O . ILE A 1 86 ? -21.092 1.967 -1.727 1.00 90.38 86 ILE A O 1
ATOM 657 N N . GLN A 1 87 ? -21.831 1.440 -3.789 1.00 90.56 87 GLN A N 1
ATOM 658 C CA . GLN A 1 87 ? -20.768 2.098 -4.542 1.00 90.56 87 GLN A CA 1
ATOM 659 C C . GLN A 1 87 ? -20.712 3.605 -4.265 1.00 90.56 87 GLN A C 1
ATOM 661 O O . GLN A 1 87 ? -19.630 4.134 -4.039 1.00 90.56 87 GLN A O 1
ATOM 666 N N . ASP A 1 88 ? -21.853 4.288 -4.199 1.00 90.81 88 ASP A N 1
ATOM 667 C CA . ASP A 1 88 ? -21.941 5.722 -3.916 1.00 90.81 88 ASP A CA 1
ATOM 668 C C . ASP A 1 88 ? -21.532 6.024 -2.471 1.00 90.81 88 ASP A C 1
ATOM 670 O O . ASP A 1 88 ? -20.791 6.975 -2.212 1.00 90.81 88 ASP A O 1
ATOM 674 N N . ARG A 1 89 ? -21.930 5.167 -1.521 1.00 92.31 89 ARG A N 1
ATOM 675 C CA . ARG A 1 89 ? -21.516 5.290 -0.114 1.00 92.31 89 ARG A CA 1
ATOM 676 C C . ARG A 1 89 ? -20.006 5.119 0.046 1.00 92.31 89 ARG A C 1
ATOM 678 O O . ARG A 1 89 ? -19.389 5.896 0.775 1.00 92.31 89 ARG A O 1
ATOM 685 N N . LEU A 1 90 ? -19.418 4.127 -0.627 1.00 92.94 90 LEU A N 1
ATOM 686 C CA . LEU A 1 90 ? -17.971 3.897 -0.628 1.00 92.94 90 LEU A CA 1
ATOM 687 C C . LEU A 1 90 ? -17.225 5.014 -1.358 1.00 92.94 90 LEU A C 1
ATOM 689 O O . LEU A 1 90 ? -16.227 5.506 -0.847 1.00 92.94 90 LEU A O 1
ATOM 693 N N . LYS A 1 91 ? -17.745 5.501 -2.488 1.00 92.19 91 LYS A N 1
ATOM 694 C CA . LYS A 1 91 ? -17.182 6.656 -3.192 1.00 92.19 91 LYS A CA 1
ATOM 695 C C . LYS A 1 91 ? -17.140 7.886 -2.286 1.00 92.19 91 LYS A C 1
ATOM 697 O O . LYS A 1 91 ? -16.087 8.491 -2.145 1.00 92.19 91 LYS A O 1
ATOM 702 N N . LYS A 1 92 ? -18.239 8.207 -1.595 1.00 92.38 92 LYS A N 1
ATOM 703 C CA . LYS A 1 92 ? -18.277 9.320 -0.630 1.00 92.38 92 LYS A CA 1
ATOM 704 C C . LYS A 1 92 ? -17.275 9.138 0.507 1.00 92.38 92 LYS A C 1
ATOM 706 O O . LYS A 1 92 ? -16.709 10.123 0.967 1.00 92.38 92 LYS A O 1
ATOM 711 N N . TRP A 1 93 ? -17.080 7.908 0.982 1.00 93.94 93 TRP A N 1
ATOM 712 C CA . TRP A 1 93 ? -16.051 7.597 1.976 1.00 93.94 93 TRP A CA 1
ATOM 713 C C . TRP A 1 93 ? -14.640 7.834 1.423 1.00 93.94 93 TRP A C 1
ATOM 715 O O . TRP A 1 93 ? -13.815 8.463 2.084 1.00 93.94 93 TRP A O 1
ATOM 725 N N . ASN A 1 94 ? -14.377 7.384 0.198 1.00 93.06 94 ASN A N 1
ATOM 726 C CA . ASN A 1 94 ? -13.093 7.549 -0.480 1.00 93.06 94 ASN A CA 1
ATOM 727 C C . ASN A 1 94 ? -12.790 9.014 -0.808 1.00 93.06 94 ASN A C 1
ATOM 729 O O . ASN A 1 94 ? -11.632 9.415 -0.749 1.00 93.06 94 ASN A O 1
ATOM 733 N N . ASP A 1 95 ? -13.814 9.810 -1.119 1.00 91.12 95 ASP A N 1
ATOM 734 C CA . ASP A 1 95 ? -13.697 11.255 -1.312 1.00 91.12 95 ASP A CA 1
ATOM 735 C C . ASP A 1 95 ? -13.438 11.965 0.028 1.00 91.12 95 ASP A C 1
ATOM 737 O O . ASP A 1 95 ? -12.559 12.815 0.108 1.00 91.12 95 ASP A O 1
ATOM 741 N N . TYR A 1 96 ? -14.146 11.580 1.097 1.00 92.81 96 TYR A N 1
ATOM 742 C CA . TYR A 1 96 ? -13.980 12.140 2.447 1.00 92.81 96 TYR A CA 1
ATOM 743 C C . TYR A 1 96 ? -12.602 11.849 3.058 1.00 92.81 96 TYR A C 1
ATOM 745 O O . TYR A 1 96 ? -11.987 12.721 3.667 1.00 92.81 96 TYR A O 1
ATOM 753 N N . THR A 1 97 ? -12.114 10.619 2.899 1.00 92.31 97 THR A N 1
ATOM 754 C CA . THR A 1 97 ? -10.774 10.208 3.347 1.00 92.31 97 THR A CA 1
ATOM 755 C C . THR A 1 97 ? -9.686 10.518 2.329 1.00 92.31 97 THR A C 1
ATOM 757 O O . THR A 1 97 ? -8.518 10.236 2.588 1.00 92.31 97 THR A O 1
ATOM 760 N N . GLU A 1 98 ? -10.066 11.043 1.165 1.00 90.50 98 GLU A N 1
ATOM 761 C CA . GLU A 1 98 ? -9.207 11.387 0.033 1.00 90.50 98 GLU A CA 1
ATOM 762 C C . GLU A 1 98 ? -8.444 10.199 -0.591 1.00 90.50 98 GLU A C 1
ATOM 764 O O . GLU A 1 98 ? -7.754 10.385 -1.584 1.00 90.50 98 GLU A O 1
ATOM 769 N N . VAL A 1 99 ? -8.583 8.965 -0.088 1.00 79.38 99 VAL A N 1
ATOM 770 C CA . VAL A 1 99 ? -7.762 7.790 -0.460 1.00 79.38 99 VAL A CA 1
ATOM 771 C C . VAL A 1 99 ? -7.853 7.458 -1.947 1.00 79.38 99 VAL A C 1
ATOM 773 O O . VAL A 1 99 ? -6.844 7.379 -2.651 1.00 79.38 99 VAL A O 1
ATOM 776 N N . ALA A 1 100 ? -9.077 7.271 -2.432 1.00 80.50 100 ALA A N 1
ATOM 777 C CA . ALA A 1 100 ? -9.359 6.862 -3.802 1.00 80.50 100 ALA A CA 1
ATOM 778 C C . ALA A 1 100 ? -10.282 7.858 -4.504 1.00 80.50 100 ALA A C 1
ATOM 780 O O . ALA A 1 100 ? -11.076 7.461 -5.351 1.00 80.50 100 ALA A O 1
ATOM 781 N N . SER A 1 101 ? -10.177 9.147 -4.156 1.00 77.12 101 SER A N 1
ATOM 782 C CA . SER A 1 101 ? -10.907 10.208 -4.854 1.00 77.12 101 SER A CA 1
ATOM 783 C C . SER A 1 101 ? -10.700 10.072 -6.370 1.00 77.12 101 SER A C 1
ATOM 785 O O . SER A 1 101 ? -9.571 10.092 -6.873 1.00 77.12 101 SER A O 1
ATOM 787 N N . LEU A 1 102 ? -11.794 9.886 -7.108 1.00 62.38 102 LEU A N 1
ATOM 788 C CA . LEU A 1 102 ? -11.793 9.690 -8.562 1.00 62.38 102 LEU A CA 1
ATOM 789 C C . LEU A 1 102 ? -11.988 11.033 -9.283 1.00 62.38 102 LEU A C 1
ATOM 791 O O . LEU A 1 102 ? -12.923 11.193 -10.065 1.00 62.38 102 LEU A O 1
ATOM 795 N N . GLY A 1 103 ? -11.114 12.004 -9.000 1.00 52.78 103 GLY A N 1
ATOM 796 C CA . GLY A 1 103 ? -10.997 13.229 -9.802 1.00 52.78 103 GLY A CA 1
ATOM 797 C C . GLY A 1 103 ? -11.381 14.544 -9.123 1.00 52.78 103 GLY A C 1
ATOM 798 O O . GLY A 1 103 ? -11.517 15.543 -9.821 1.00 52.78 103 GLY A O 1
ATOM 799 N N . THR A 1 104 ? -11.547 14.591 -7.797 1.00 59.41 104 THR A N 1
ATOM 800 C CA . THR A 1 104 ? -11.705 15.879 -7.088 1.00 59.41 104 THR A CA 1
ATOM 801 C C . THR A 1 104 ? -10.381 16.442 -6.574 1.00 59.41 104 THR A C 1
ATOM 803 O O . THR A 1 104 ? -10.247 17.659 -6.474 1.00 59.41 104 THR A O 1
ATOM 806 N N . LEU A 1 105 ? -9.398 15.581 -6.287 1.00 67.19 105 LEU A N 1
ATOM 807 C CA . LEU A 1 105 ? -8.095 15.960 -5.737 1.00 67.19 105 LEU A CA 1
ATOM 808 C C . LEU A 1 105 ? -6.943 15.198 -6.406 1.00 67.19 105 LEU A C 1
ATOM 810 O O . LEU A 1 105 ? -6.954 13.959 -6.482 1.00 67.19 105 LEU A O 1
ATOM 814 N N . ASP A 1 106 ? -5.917 15.952 -6.809 1.00 75.38 106 ASP A N 1
ATOM 815 C CA . ASP A 1 106 ? -4.617 15.414 -7.225 1.00 75.38 106 ASP A CA 1
ATOM 816 C C . ASP A 1 106 ? -4.032 14.534 -6.122 1.00 75.38 106 ASP A C 1
ATOM 818 O O . ASP A 1 106 ? -4.189 14.831 -4.935 1.00 75.38 106 ASP A O 1
ATOM 822 N N . ILE A 1 107 ? -3.341 13.455 -6.500 1.00 74.62 107 ILE A N 1
ATOM 823 C CA . ILE A 1 107 ? -2.821 12.479 -5.533 1.00 74.62 107 ILE A CA 1
ATOM 824 C C . ILE A 1 10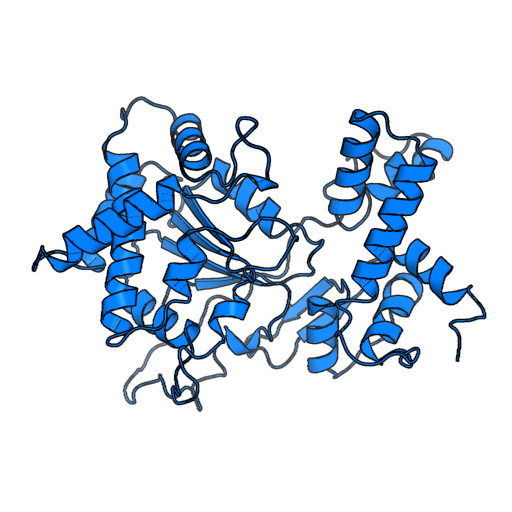7 ? -1.883 13.102 -4.494 1.00 74.62 107 ILE A C 1
ATOM 826 O O . ILE A 1 107 ? -1.925 12.724 -3.328 1.00 74.62 107 ILE A O 1
ATOM 830 N N . GLU A 1 108 ? -1.117 14.114 -4.898 1.00 76.88 108 GLU A N 1
ATOM 831 C CA . GLU A 1 108 ? -0.199 14.880 -4.050 1.00 76.88 108 GLU A CA 1
ATOM 832 C C . GLU A 1 108 ? -0.909 15.697 -2.962 1.00 76.88 108 GLU A C 1
ATOM 834 O O . GLU A 1 108 ? -0.319 15.995 -1.927 1.00 76.88 108 GLU A O 1
ATOM 839 N N . LYS A 1 109 ? -2.187 16.039 -3.166 1.00 80.38 109 LYS A N 1
ATOM 840 C CA . LYS A 1 109 ? -2.983 16.854 -2.236 1.00 80.38 109 LYS A CA 1
ATOM 841 C C . LYS A 1 109 ? -3.769 16.015 -1.221 1.00 80.38 109 LYS A C 1
ATOM 843 O O . LYS A 1 109 ? -4.353 16.582 -0.300 1.00 80.38 109 LYS A O 1
ATOM 848 N N . ARG A 1 110 ? -3.778 14.684 -1.369 1.00 83.25 110 ARG A N 1
ATOM 849 C CA . ARG A 1 110 ? -4.538 13.734 -0.532 1.00 83.25 110 ARG A CA 1
ATOM 850 C C . ARG A 1 110 ? -3.841 13.504 0.806 1.00 83.25 110 ARG A C 1
ATOM 852 O O . ARG A 1 110 ? -3.140 12.515 0.995 1.00 83.25 110 ARG A O 1
ATOM 859 N N . THR A 1 111 ? -4.007 14.438 1.729 1.00 82.62 111 THR A N 1
ATOM 860 C CA . THR A 1 111 ? -3.321 14.446 3.033 1.00 82.62 111 THR A CA 1
ATOM 861 C C . THR A 1 111 ? -4.218 13.987 4.179 1.00 82.62 111 THR A C 1
ATOM 863 O O . THR A 1 111 ? -3.724 13.724 5.274 1.00 82.62 111 THR A O 1
ATOM 866 N N . GLN A 1 112 ? -5.520 13.808 3.938 1.00 91.31 112 GLN A N 1
ATOM 867 C CA . GLN A 1 112 ? -6.502 13.311 4.906 1.00 91.31 112 GLN A CA 1
ATOM 868 C C . GLN A 1 112 ? -6.684 14.234 6.121 1.00 91.31 112 GLN A C 1
ATOM 870 O O . GLN A 1 112 ? -6.912 13.764 7.242 1.00 91.31 112 GLN A O 1
ATOM 875 N N . ILE A 1 113 ? -6.573 15.552 5.921 1.00 92.12 113 ILE A N 1
ATOM 876 C CA . ILE A 1 113 ? -6.653 16.550 7.002 1.00 92.12 113 ILE A CA 1
ATOM 877 C C . ILE A 1 113 ? -8.007 16.479 7.713 1.00 92.12 113 ILE A C 1
ATOM 879 O O . ILE A 1 113 ? -8.043 16.391 8.940 1.00 92.12 113 ILE A O 1
ATOM 883 N N . GLN A 1 114 ? -9.112 16.462 6.958 1.00 93.75 114 GLN A N 1
ATOM 884 C CA . GLN A 1 114 ? -10.458 16.427 7.538 1.00 93.75 114 GLN A CA 1
ATOM 885 C C . GLN A 1 114 ? -10.691 15.142 8.341 1.00 93.75 114 GLN A C 1
ATOM 887 O O . GLN A 1 114 ? -11.101 15.200 9.497 1.00 93.75 114 GLN A O 1
ATOM 892 N N . PHE A 1 115 ? -10.364 13.985 7.756 1.00 96.06 115 PHE A N 1
ATOM 893 C CA . PHE A 1 115 ? -10.457 12.699 8.446 1.00 96.06 115 PHE A CA 1
ATOM 894 C C . PHE A 1 115 ? -9.642 12.692 9.747 1.00 96.06 115 PHE A C 1
ATOM 896 O O . PHE A 1 115 ? -10.126 12.255 10.788 1.00 96.06 115 PHE A O 1
ATOM 903 N N . THR A 1 116 ? -8.423 13.233 9.711 1.00 97.00 116 THR A N 1
ATOM 904 C CA . THR A 1 116 ? -7.556 13.335 10.891 1.00 97.00 116 THR A CA 1
ATOM 905 C C . THR A 1 116 ? -8.179 14.216 11.971 1.00 97.00 116 THR A C 1
ATOM 907 O O . THR A 1 116 ? -8.195 13.826 13.137 1.00 97.00 116 THR A O 1
ATOM 910 N N . ALA A 1 117 ? -8.730 15.376 11.604 1.00 97.12 117 ALA A N 1
ATOM 911 C CA . ALA A 1 117 ? -9.388 16.275 12.549 1.00 97.12 117 ALA A CA 1
ATOM 912 C C . ALA A 1 117 ? -10.565 15.591 13.266 1.00 97.12 117 ALA A C 1
ATOM 914 O O . ALA A 1 117 ? -10.657 15.668 14.494 1.00 97.12 117 ALA A O 1
ATOM 915 N N . ASP A 1 118 ? -11.395 14.857 12.522 1.00 97.38 118 ASP A N 1
ATOM 916 C CA . ASP A 1 118 ? -12.543 14.131 13.074 1.00 97.38 118 ASP A CA 1
ATOM 917 C C . ASP A 1 118 ? -12.098 12.983 13.998 1.00 97.38 118 ASP A C 1
ATOM 919 O O . ASP A 1 118 ? -12.685 12.772 15.062 1.00 97.38 118 ASP A O 1
ATOM 923 N N . VAL A 1 119 ? -11.009 12.277 13.658 1.00 97.00 119 VAL A N 1
ATOM 924 C CA . VAL A 1 119 ? -10.416 11.250 14.536 1.00 97.00 119 VAL A CA 1
ATOM 925 C C . VAL A 1 119 ? -9.953 11.865 15.854 1.00 97.00 119 VAL A C 1
ATOM 927 O O . VAL A 1 119 ? -10.271 11.337 16.919 1.00 97.00 119 VAL A O 1
ATOM 930 N N . LEU A 1 120 ? -9.243 12.995 15.811 1.00 95.75 120 LEU A N 1
ATOM 931 C CA . LEU A 1 120 ? -8.783 13.686 17.018 1.00 95.75 120 LEU A CA 1
ATOM 932 C C . LEU A 1 120 ? -9.948 14.210 17.866 1.00 95.75 120 LEU A C 1
ATOM 934 O O . LEU A 1 120 ? -9.863 14.220 19.097 1.00 95.75 120 LEU A O 1
ATOM 938 N N . GLU A 1 121 ? -11.041 14.638 17.236 1.00 95.19 121 GLU A N 1
ATOM 939 C CA . GLU A 1 121 ? -12.257 15.025 17.944 1.00 95.19 121 GLU A CA 1
ATOM 940 C C . GLU A 1 121 ? -12.878 13.829 18.684 1.00 95.19 121 GLU A C 1
ATOM 942 O O . GLU A 1 121 ? -13.185 13.930 19.876 1.00 95.19 121 GLU A O 1
ATOM 947 N N . GLU A 1 122 ? -13.001 12.675 18.023 1.00 94.56 122 GLU A N 1
ATOM 948 C CA . GLU A 1 122 ? -13.497 11.449 18.656 1.00 94.56 122 GLU A CA 1
ATOM 949 C C . GLU A 1 122 ? -12.564 10.949 19.769 1.00 94.56 122 GLU A C 1
ATOM 951 O O . GLU A 1 122 ? -13.046 10.535 20.826 1.00 94.56 122 GLU A O 1
ATOM 956 N N . MET A 1 123 ? -11.242 11.076 19.610 1.00 92.31 123 MET A N 1
ATOM 957 C CA . MET A 1 123 ? -10.283 10.771 20.679 1.00 92.31 123 MET A CA 1
ATOM 958 C C . MET A 1 123 ? -10.536 11.620 21.932 1.00 92.31 123 MET A C 1
ATOM 960 O O . MET A 1 123 ? -10.569 11.090 23.043 1.00 92.31 123 MET A O 1
ATOM 964 N N . ARG A 1 124 ? -10.777 12.932 21.779 1.00 90.81 124 ARG A N 1
ATOM 965 C CA . ARG A 1 124 ? -11.104 13.818 22.914 1.00 90.81 124 ARG A CA 1
ATOM 966 C C . ARG A 1 124 ? -12.403 13.401 23.603 1.00 90.81 124 ARG A C 1
ATOM 968 O O . ARG A 1 124 ? -12.465 13.392 24.831 1.00 90.81 124 ARG A O 1
ATOM 975 N N . LYS A 1 125 ? -13.431 13.020 22.836 1.00 88.44 125 LYS A N 1
ATOM 976 C CA . LYS A 1 125 ? -14.707 12.525 23.387 1.00 88.44 125 LYS A CA 1
ATOM 977 C C . LYS A 1 125 ? -14.515 11.233 24.176 1.00 88.44 125 LYS A C 1
ATOM 979 O O . LYS A 1 125 ? -15.159 11.053 25.206 1.00 88.44 125 LYS A O 1
ATOM 984 N N . PHE A 1 126 ? -13.638 10.351 23.708 1.00 80.06 126 PHE A N 1
ATOM 985 C CA . PHE A 1 126 ? -13.359 9.068 24.343 1.00 80.06 126 PHE A CA 1
ATOM 986 C C . PHE A 1 126 ? -12.700 9.233 25.720 1.00 80.06 126 PHE A C 1
ATOM 988 O O . PHE A 1 126 ? -13.093 8.557 26.663 1.00 80.06 126 PHE A O 1
ATOM 995 N N . ILE A 1 127 ? -11.796 10.209 25.875 1.00 73.62 127 ILE A N 1
ATOM 996 C CA . ILE A 1 127 ? -11.180 10.551 27.174 1.00 73.62 127 ILE A CA 1
ATOM 997 C C . ILE A 1 127 ? -12.238 10.983 28.206 1.00 73.62 127 ILE A C 1
ATOM 999 O O . ILE A 1 127 ? -12.112 10.694 29.393 1.00 73.62 127 ILE A O 1
ATOM 1003 N N . ILE A 1 128 ? -13.294 11.665 27.758 1.00 74.44 128 ILE A N 1
ATOM 1004 C CA . ILE A 1 128 ? -14.337 12.232 28.628 1.00 74.44 128 ILE A CA 1
ATOM 1005 C C . ILE A 1 128 ? -15.461 11.214 28.913 1.00 74.44 128 ILE A C 1
ATOM 1007 O O . ILE A 1 128 ? -16.218 11.375 29.870 1.00 74.44 128 ILE A O 1
ATOM 1011 N N . ARG A 1 129 ? -15.592 10.151 28.106 1.00 74.19 129 ARG A N 1
ATOM 1012 C CA . ARG A 1 129 ? -16.663 9.146 28.215 1.00 74.19 129 ARG A CA 1
ATOM 1013 C C . ARG A 1 129 ? -16.148 7.865 28.890 1.00 74.19 129 ARG A C 1
ATOM 1015 O O . ARG A 1 129 ? -15.640 6.994 28.191 1.00 74.19 129 ARG A O 1
ATOM 1022 N N . PRO A 1 130 ? -16.378 7.657 30.201 1.00 60.22 130 PRO A N 1
ATOM 1023 C CA . PRO A 1 130 ? -15.840 6.500 30.931 1.00 60.22 130 PRO A CA 1
ATOM 1024 C C . PRO A 1 130 ? -16.354 5.136 30.434 1.00 60.22 130 PRO A C 1
ATOM 1026 O O . PRO A 1 130 ? -15.725 4.116 30.694 1.00 60.22 130 PRO A O 1
ATOM 1029 N N . ASN A 1 131 ? -17.473 5.108 29.699 1.00 66.38 131 ASN A N 1
ATOM 1030 C CA . ASN A 1 131 ? -18.055 3.882 29.138 1.00 66.38 131 ASN A CA 1
ATOM 1031 C C . ASN A 1 131 ? -17.621 3.602 27.689 1.00 66.38 131 ASN A C 1
ATOM 1033 O O . ASN A 1 131 ? -17.987 2.565 27.132 1.00 66.38 131 ASN A O 1
ATOM 1037 N N . ALA A 1 132 ? -16.905 4.526 27.040 1.00 71.00 132 ALA A N 1
ATOM 1038 C CA . ALA A 1 132 ? -16.431 4.310 25.683 1.00 71.00 132 ALA A CA 1
ATOM 1039 C C . ALA A 1 132 ? -15.255 3.325 25.727 1.00 71.00 132 ALA A C 1
ATOM 1041 O O . ALA A 1 132 ? -14.269 3.539 26.424 1.00 71.00 132 ALA A O 1
ATOM 1042 N N . THR A 1 133 ? -15.382 2.210 25.011 1.00 86.81 133 THR A N 1
ATOM 1043 C CA . THR A 1 133 ? -14.350 1.169 24.929 1.00 86.81 133 THR A CA 1
ATOM 1044 C C . THR A 1 133 ? -14.015 0.905 23.470 1.00 86.81 133 THR A C 1
ATOM 1046 O O . THR A 1 133 ? -14.875 1.064 22.602 1.00 86.81 133 THR A O 1
ATOM 1049 N N . LEU A 1 134 ? -12.788 0.457 23.192 1.00 89.50 134 LEU A N 1
ATOM 1050 C CA . LEU A 1 134 ? -12.389 0.028 21.849 1.00 89.50 134 LEU A CA 1
ATOM 1051 C C . LEU A 1 134 ? -13.333 -1.055 21.304 1.00 89.50 134 LEU A C 1
ATOM 1053 O O . LEU A 1 134 ? -13.744 -1.005 20.151 1.00 89.50 134 LEU A O 1
ATOM 1057 N N . ALA A 1 135 ? -13.745 -2.000 22.151 1.00 90.69 135 ALA A N 1
ATOM 1058 C CA . ALA A 1 135 ? -14.720 -3.020 21.777 1.00 90.69 135 ALA A CA 1
ATOM 1059 C C . ALA A 1 135 ? -16.076 -2.410 21.372 1.00 90.69 135 ALA A C 1
ATOM 1061 O O . ALA A 1 135 ? -16.681 -2.852 20.396 1.00 90.69 135 ALA A O 1
ATOM 1062 N N . GLY A 1 136 ? -16.538 -1.380 22.089 1.00 91.62 136 GLY A N 1
ATOM 1063 C CA . GLY A 1 136 ? -17.774 -0.664 21.778 1.00 91.62 136 GLY A CA 1
ATOM 1064 C C . GLY A 1 136 ? -17.716 0.086 20.446 1.00 91.62 136 GLY A C 1
ATOM 1065 O O . GLY A 1 136 ? -18.640 -0.034 19.642 1.00 91.62 136 GLY A O 1
ATOM 1066 N N . THR A 1 137 ? -16.626 0.809 20.171 1.00 93.25 137 THR A N 1
ATOM 1067 C CA . THR A 1 137 ? -16.473 1.554 18.907 1.00 93.25 137 THR A CA 1
ATOM 1068 C C . THR A 1 137 ? -16.314 0.616 17.714 1.00 93.25 137 THR A C 1
ATOM 1070 O O . THR A 1 137 ? -16.916 0.833 16.663 1.00 93.25 137 THR A O 1
ATOM 1073 N N . VAL A 1 138 ? -15.589 -0.491 17.890 1.00 93.38 138 VAL A N 1
ATOM 1074 C CA . VAL A 1 138 ? -15.485 -1.553 16.887 1.00 93.38 138 VAL A CA 1
ATOM 1075 C C . VAL A 1 138 ? -16.845 -2.206 16.618 1.00 93.38 138 VAL A C 1
ATOM 1077 O O . VAL A 1 138 ? -17.180 -2.456 15.461 1.00 93.38 138 VAL A O 1
ATOM 1080 N N . ALA A 1 139 ? -17.655 -2.466 17.647 1.00 93.56 139 ALA A N 1
ATOM 1081 C CA . ALA A 1 139 ? -18.997 -3.016 17.463 1.00 93.56 139 ALA A CA 1
ATOM 1082 C C . ALA A 1 139 ? -19.911 -2.044 16.698 1.00 93.56 139 ALA A C 1
ATOM 1084 O O . ALA A 1 139 ? -20.609 -2.464 15.773 1.00 93.56 139 ALA A O 1
ATOM 1085 N N . ALA A 1 140 ? -19.853 -0.748 17.024 1.00 94.00 140 ALA A N 1
ATOM 1086 C CA . ALA A 1 140 ? -20.587 0.293 16.309 1.00 94.00 140 ALA A CA 1
ATOM 1087 C C . ALA A 1 140 ? -20.163 0.378 14.834 1.00 94.00 140 ALA A C 1
ATOM 1089 O O . ALA A 1 140 ? -21.015 0.416 13.948 1.00 94.00 140 ALA A O 1
ATOM 1090 N N . MET A 1 141 ? -18.856 0.326 14.562 1.00 95.56 141 MET A N 1
ATOM 1091 C CA . MET A 1 141 ? -18.313 0.270 13.205 1.00 95.56 141 MET A CA 1
ATOM 1092 C C . MET A 1 141 ? -18.809 -0.973 12.462 1.00 95.56 141 MET A C 1
ATOM 1094 O O . MET A 1 141 ? -19.303 -0.875 11.339 1.00 95.56 141 MET A O 1
ATOM 1098 N N . ARG A 1 142 ? -18.716 -2.155 13.083 1.00 93.38 142 ARG A N 1
ATOM 1099 C CA . ARG A 1 142 ? -19.166 -3.416 12.481 1.00 93.38 142 ARG A CA 1
ATOM 1100 C C . ARG A 1 142 ? -20.627 -3.315 12.071 1.00 93.38 142 ARG A C 1
ATOM 1102 O O . ARG A 1 142 ? -20.995 -3.819 11.011 1.00 93.38 142 ARG A O 1
ATOM 1109 N N . ASP A 1 143 ? -21.450 -2.723 12.931 1.00 92.69 143 ASP A N 1
ATOM 1110 C CA . ASP A 1 143 ? -22.885 -2.594 12.727 1.00 92.69 143 ASP A CA 1
ATOM 1111 C C . ASP A 1 143 ? -23.220 -1.572 11.638 1.00 92.69 143 ASP A C 1
ATOM 1113 O O . ASP A 1 143 ? -24.039 -1.881 10.770 1.00 92.69 143 ASP A O 1
ATOM 1117 N N . SER A 1 144 ? -22.538 -0.423 11.607 1.00 93.81 144 SER A N 1
ATOM 1118 C CA . SER A 1 144 ? -22.737 0.594 10.567 1.00 93.81 144 SER A CA 1
ATOM 1119 C C . SER A 1 144 ? -22.270 0.133 9.182 1.00 93.81 144 SER A C 1
ATOM 1121 O O . SER A 1 144 ? -22.811 0.583 8.174 1.00 93.81 144 SER A O 1
ATOM 1123 N N . THR A 1 145 ? -21.313 -0.800 9.118 1.00 93.88 145 THR A N 1
ATOM 1124 C CA . THR A 1 145 ? -20.720 -1.330 7.877 1.00 93.88 145 THR A CA 1
ATOM 1125 C C . THR A 1 145 ? -21.303 -2.670 7.420 1.00 93.88 145 THR A C 1
ATOM 1127 O O . THR A 1 145 ? -20.847 -3.217 6.420 1.00 93.88 145 THR A O 1
ATOM 1130 N N . LYS A 1 146 ? -22.345 -3.205 8.081 1.00 90.81 146 LYS A N 1
ATOM 1131 C CA . LYS A 1 146 ? -22.978 -4.510 7.752 1.00 90.81 146 LYS A CA 1
ATOM 1132 C C . LYS A 1 146 ? -23.413 -4.678 6.295 1.00 90.81 146 LYS A C 1
ATOM 1134 O O . LYS A 1 146 ? -23.521 -5.804 5.824 1.00 90.81 146 LYS A O 1
ATOM 1139 N N . PHE A 1 147 ? -23.702 -3.574 5.618 1.00 88.81 147 PHE A N 1
ATOM 1140 C CA . PHE A 1 147 ? -24.132 -3.560 4.223 1.00 88.81 147 PHE A CA 1
ATOM 1141 C C . PHE A 1 147 ? -22.979 -3.818 3.236 1.00 88.81 147 PHE A C 1
ATOM 1143 O O . PHE A 1 147 ? -23.240 -4.154 2.085 1.00 88.81 147 PHE A O 1
ATOM 1150 N N . ILE A 1 148 ? -21.722 -3.641 3.660 1.00 90.31 148 ILE A N 1
ATOM 1151 C CA . ILE A 1 148 ? -20.533 -3.834 2.825 1.00 90.31 148 ILE A CA 1
ATOM 1152 C C . ILE A 1 148 ? -20.242 -5.327 2.710 1.00 90.31 148 ILE A C 1
ATOM 1154 O O . ILE A 1 148 ? -20.175 -6.017 3.726 1.00 90.31 148 ILE A O 1
ATOM 1158 N N . ALA A 1 149 ? -20.030 -5.791 1.475 1.00 78.75 149 ALA A N 1
ATOM 1159 C CA . ALA A 1 149 ? -19.638 -7.161 1.146 1.00 78.75 149 ALA A CA 1
ATOM 1160 C C . ALA A 1 149 ? -20.413 -8.217 1.970 1.00 78.75 149 ALA A C 1
ATOM 1162 O O . ALA A 1 149 ? -19.814 -8.923 2.777 1.00 78.75 149 ALA A O 1
ATOM 1163 N N . PRO A 1 150 ? -21.744 -8.344 1.792 1.00 73.19 150 PRO A N 1
ATOM 1164 C CA . PRO A 1 150 ? -22.597 -9.180 2.647 1.00 73.19 150 PRO A CA 1
ATOM 1165 C C . PRO A 1 150 ? -22.224 -10.673 2.644 1.00 73.19 150 PRO A C 1
ATOM 1167 O O . PRO A 1 150 ? -22.581 -11.394 3.571 1.00 73.19 150 PRO A O 1
ATOM 1170 N N . SER A 1 151 ? -21.491 -11.133 1.626 1.00 75.38 151 SER A N 1
ATOM 1171 C CA . SER A 1 151 ? -20.936 -12.488 1.518 1.00 75.38 151 SER A CA 1
ATOM 1172 C C . SER A 1 151 ? -19.549 -12.660 2.158 1.00 75.38 151 SER A C 1
ATOM 1174 O O . SER A 1 151 ? -19.039 -13.776 2.201 1.00 75.38 151 SER A O 1
ATOM 1176 N N . SER A 1 152 ? -18.926 -11.582 2.639 1.00 78.62 152 SER A N 1
ATOM 1177 C CA . SER A 1 152 ? -17.580 -11.561 3.214 1.00 78.62 152 SER A CA 1
ATOM 1178 C C . SER A 1 152 ? -17.624 -11.310 4.719 1.00 78.62 152 SER A C 1
ATOM 1180 O O . SER A 1 152 ? -18.448 -10.552 5.237 1.00 78.62 152 SER A O 1
ATOM 1182 N N . SER A 1 153 ? -16.682 -11.916 5.439 1.00 81.12 153 SER A N 1
ATOM 1183 C CA . SER A 1 153 ? -16.445 -11.602 6.847 1.00 81.12 153 SER A CA 1
ATOM 1184 C C . SER A 1 153 ? -15.702 -10.276 7.030 1.00 81.12 153 SER A C 1
ATOM 1186 O O . SER A 1 153 ? -15.822 -9.677 8.094 1.00 81.12 153 SER A O 1
ATOM 1188 N N . MET A 1 154 ? -14.974 -9.793 6.016 1.00 87.56 154 MET A N 1
ATOM 1189 C CA . MET A 1 154 ? -14.206 -8.545 6.049 1.00 87.56 154 MET A CA 1
ATOM 1190 C C . MET A 1 154 ? -15.011 -7.383 5.455 1.00 87.56 154 MET A C 1
ATOM 1192 O O . MET A 1 154 ? -15.480 -7.468 4.320 1.00 87.56 154 MET A O 1
ATOM 1196 N N . ARG A 1 155 ? -15.121 -6.287 6.214 1.00 91.19 155 ARG A N 1
ATOM 1197 C CA . ARG A 1 155 ? -15.897 -5.081 5.862 1.00 91.19 155 ARG A CA 1
ATOM 1198 C C . ARG A 1 155 ? -15.055 -3.816 5.875 1.00 91.19 155 ARG A C 1
ATOM 1200 O O . ARG A 1 155 ? -15.244 -2.944 5.028 1.00 91.19 155 ARG A O 1
ATOM 1207 N N . VAL A 1 156 ? -14.138 -3.733 6.838 1.00 95.19 156 VAL A N 1
ATOM 1208 C CA . VAL A 1 156 ? -13.205 -2.620 6.991 1.00 95.19 156 VAL A CA 1
ATOM 1209 C C . VAL A 1 156 ? -11.778 -3.132 6.929 1.00 95.19 156 VAL A C 1
ATOM 1211 O O . VAL A 1 156 ? -11.403 -4.055 7.652 1.00 95.19 156 VAL A O 1
ATOM 1214 N N . LEU A 1 157 ? -10.988 -2.494 6.076 1.00 95.56 157 LEU A N 1
ATOM 1215 C CA . LEU A 1 157 ? -9.559 -2.707 5.953 1.00 95.56 157 LEU A CA 1
ATOM 1216 C C . LEU A 1 157 ? -8.823 -1.470 6.474 1.00 95.56 157 LEU A C 1
ATOM 1218 O O . LEU A 1 157 ? -8.950 -0.394 5.896 1.00 95.56 157 LEU A O 1
ATOM 1222 N N . LEU A 1 158 ? -8.040 -1.621 7.540 1.00 96.44 158 LEU A N 1
ATOM 1223 C CA . LEU A 1 158 ? -7.083 -0.604 7.979 1.00 96.44 158 LEU A CA 1
ATOM 1224 C C . LEU A 1 158 ? -5.729 -0.903 7.333 1.00 96.44 158 LEU A C 1
ATOM 1226 O O . LEU A 1 158 ? -5.064 -1.865 7.711 1.00 96.44 158 LEU A O 1
ATOM 1230 N N . ALA A 1 159 ? -5.327 -0.100 6.356 1.00 95.50 159 ALA A N 1
ATOM 1231 C CA . ALA A 1 159 ? -4.051 -0.250 5.673 1.00 95.50 159 ALA A CA 1
ATOM 1232 C C . ALA A 1 159 ? -3.059 0.806 6.168 1.00 95.50 159 ALA A C 1
ATOM 1234 O O . ALA A 1 159 ? -3.296 2.002 6.013 1.00 95.50 159 ALA A O 1
ATOM 1235 N N . LEU A 1 160 ? -1.953 0.352 6.752 1.00 94.81 160 LEU A N 1
ATOM 1236 C CA . LEU A 1 160 ? -0.825 1.194 7.135 1.00 94.81 160 LEU A CA 1
ATOM 1237 C C . LEU A 1 160 ? 0.259 1.026 6.071 1.00 94.81 160 LEU A C 1
ATOM 1239 O O . LEU A 1 160 ? 0.921 -0.007 6.047 1.00 94.81 160 LEU A O 1
ATOM 1243 N N . ASP A 1 161 ? 0.390 2.000 5.173 1.00 91.88 161 ASP A N 1
ATOM 1244 C CA . ASP A 1 161 ? 1.450 2.029 4.159 1.00 91.88 161 ASP A CA 1
ATOM 1245 C C . ASP A 1 161 ? 2.730 2.642 4.729 1.00 91.88 161 ASP A C 1
ATOM 1247 O O . ASP A 1 161 ? 2.689 3.422 5.683 1.00 91.88 161 ASP A O 1
ATOM 1251 N N . GLU A 1 162 ? 3.876 2.259 4.172 1.00 88.19 162 GLU A N 1
ATOM 1252 C CA . GLU A 1 162 ? 5.203 2.506 4.748 1.00 88.19 162 GLU A CA 1
ATOM 1253 C C . GLU A 1 162 ? 5.294 2.046 6.220 1.00 88.19 162 GLU A C 1
ATOM 1255 O O . GLU A 1 162 ? 5.885 2.707 7.081 1.00 88.19 162 GLU A O 1
ATOM 1260 N N . ALA A 1 163 ? 4.713 0.874 6.518 1.00 90.94 163 ALA A N 1
ATOM 1261 C CA . ALA A 1 163 ? 4.576 0.330 7.870 1.00 90.94 163 ALA A CA 1
ATOM 1262 C C . ALA A 1 163 ? 5.908 0.163 8.620 1.00 90.94 163 ALA A C 1
ATOM 1264 O O . ALA A 1 163 ? 5.903 0.093 9.851 1.00 90.94 163 ALA A O 1
ATOM 1265 N N . ARG A 1 164 ? 7.052 0.153 7.917 1.00 85.44 164 ARG A N 1
ATOM 1266 C CA . ARG A 1 164 ? 8.400 0.160 8.512 1.00 85.44 164 ARG A CA 1
ATOM 1267 C C . ARG A 1 164 ? 8.580 1.236 9.583 1.00 85.44 164 ARG A C 1
ATOM 1269 O O . ARG A 1 164 ? 9.347 1.033 10.519 1.00 85.44 164 ARG A O 1
ATOM 1276 N N . ALA A 1 165 ? 7.874 2.365 9.468 1.00 88.88 165 ALA A N 1
ATOM 1277 C CA . ALA A 1 165 ? 7.946 3.451 10.439 1.00 88.88 165 ALA A CA 1
ATOM 1278 C C . ALA A 1 165 ? 7.525 2.994 11.847 1.00 88.88 165 ALA A C 1
ATOM 1280 O O . ALA A 1 165 ? 8.050 3.482 12.843 1.00 88.88 165 ALA A O 1
ATOM 1281 N N . LEU A 1 166 ? 6.651 1.985 11.943 1.00 89.81 166 LEU A N 1
ATOM 1282 C CA . LEU A 1 166 ? 6.231 1.401 13.215 1.00 89.81 166 LEU A CA 1
ATOM 1283 C C . LEU A 1 166 ? 7.341 0.593 13.906 1.00 89.81 166 LEU A C 1
ATOM 1285 O O . LEU A 1 166 ? 7.216 0.259 15.082 1.00 89.81 166 LEU A O 1
ATOM 1289 N N . LEU A 1 167 ? 8.419 0.231 13.209 1.00 87.12 167 LEU A N 1
ATOM 1290 C CA . LEU A 1 167 ? 9.528 -0.507 13.818 1.00 87.12 167 LEU A CA 1
ATOM 1291 C C . LEU A 1 167 ? 10.407 0.383 14.707 1.00 87.12 167 LEU A C 1
ATOM 1293 O O . LEU A 1 167 ? 11.176 -0.142 15.508 1.00 87.12 167 LEU A O 1
ATOM 1297 N N . GLN A 1 168 ? 10.258 1.705 14.607 1.00 86.12 168 GLN A N 1
ATOM 1298 C CA . GLN A 1 168 ? 10.944 2.671 15.460 1.00 86.12 168 GLN A CA 1
ATOM 1299 C C . GLN A 1 168 ? 10.423 2.606 16.905 1.00 86.12 168 GLN A C 1
ATOM 1301 O O . GLN A 1 168 ? 9.270 2.230 17.157 1.00 86.12 168 GLN A O 1
ATOM 1306 N N . THR A 1 169 ? 11.281 2.958 17.862 1.00 84.81 169 THR A N 1
ATOM 1307 C CA . THR A 1 169 ? 10.906 3.116 19.271 1.00 84.81 169 THR A CA 1
ATOM 1308 C C . THR A 1 169 ? 10.462 4.558 19.537 1.00 84.81 169 THR A C 1
ATOM 1310 O O . THR A 1 169 ? 11.040 5.477 18.955 1.00 84.81 169 THR A O 1
ATOM 1313 N N . PRO A 1 170 ? 9.451 4.789 20.397 1.00 80.69 170 PRO A N 1
ATOM 1314 C CA . PRO A 1 170 ? 8.963 6.143 20.665 1.00 80.69 170 PRO A CA 1
ATOM 1315 C C . PRO A 1 170 ? 10.013 7.052 21.323 1.00 80.69 170 PRO A C 1
ATOM 1317 O O . PRO A 1 170 ? 10.003 8.265 21.114 1.00 80.69 170 PRO A O 1
ATOM 1320 N N . GLY A 1 171 ? 10.935 6.467 22.089 1.00 76.56 171 GLY A N 1
ATOM 1321 C CA . GLY A 1 171 ? 12.073 7.147 22.689 1.00 76.56 171 GLY A CA 1
ATOM 1322 C C . GLY A 1 171 ? 13.357 6.309 22.641 1.00 76.56 171 GLY A C 1
ATOM 1323 O O . GLY A 1 171 ? 13.307 5.091 22.446 1.00 76.56 171 GLY A O 1
ATOM 1324 N N . PRO A 1 172 ? 14.526 6.941 22.852 1.00 67.94 172 PRO A N 1
ATOM 1325 C CA . PRO A 1 172 ? 15.825 6.262 22.846 1.00 67.94 172 PRO A CA 1
ATOM 1326 C C . PRO A 1 172 ? 15.997 5.269 24.007 1.00 67.94 172 PRO A C 1
ATOM 1328 O O . PRO A 1 172 ? 16.822 4.367 23.921 1.00 67.94 172 PRO A O 1
ATOM 1331 N N . SER A 1 173 ? 15.220 5.422 25.084 1.00 69.75 173 SER A N 1
ATOM 1332 C CA . SER A 1 173 ? 15.193 4.516 26.239 1.00 69.75 173 SER A CA 1
ATOM 1333 C C . SER A 1 173 ? 14.051 3.496 26.200 1.00 69.75 173 SER A C 1
ATOM 1335 O O . SER A 1 173 ? 13.938 2.688 27.119 1.00 69.75 173 SER A O 1
ATOM 1337 N N . ASP A 1 174 ? 13.175 3.547 25.193 1.00 73.38 174 ASP A N 1
ATOM 1338 C CA . ASP A 1 174 ? 12.015 2.660 25.120 1.00 73.38 174 ASP A CA 1
ATOM 1339 C C . ASP A 1 174 ? 12.402 1.308 24.506 1.00 73.38 174 ASP A C 1
ATOM 1341 O O . ASP A 1 174 ? 12.916 1.229 23.395 1.00 73.38 174 ASP A O 1
ATOM 1345 N N . GLU A 1 175 ? 12.082 0.212 25.196 1.00 76.94 175 GLU A N 1
ATOM 1346 C CA . GLU A 1 175 ? 12.341 -1.157 24.712 1.00 76.94 175 GLU A CA 1
ATOM 1347 C C . GLU A 1 175 ? 11.277 -1.672 23.718 1.00 76.94 175 GLU A C 1
ATOM 1349 O O . GLU A 1 175 ? 11.352 -2.793 23.197 1.00 76.94 175 GLU A O 1
ATOM 1354 N N . ILE A 1 176 ? 10.208 -0.901 23.506 1.00 81.94 176 ILE A N 1
ATOM 1355 C CA . ILE A 1 176 ? 9.013 -1.337 22.782 1.00 81.94 176 ILE A CA 1
ATOM 1356 C C . ILE A 1 176 ? 8.788 -0.419 21.583 1.00 81.94 176 ILE A C 1
ATOM 1358 O O . ILE A 1 176 ? 8.577 0.776 21.745 1.00 81.94 176 ILE A O 1
ATOM 1362 N N . SER A 1 177 ? 8.790 -0.992 20.377 1.00 87.75 177 SER A N 1
ATOM 1363 C CA . SER A 1 177 ? 8.472 -0.263 19.147 1.00 87.75 177 SER A CA 1
ATOM 1364 C C . SER A 1 177 ? 6.988 0.100 19.042 1.00 87.75 177 SER A C 1
ATOM 1366 O O . SER A 1 177 ? 6.128 -0.576 19.624 1.00 87.75 177 SER A O 1
ATOM 1368 N N . PHE A 1 178 ? 6.668 1.108 18.225 1.00 89.62 178 PHE A N 1
ATOM 1369 C CA . PHE A 1 178 ? 5.283 1.465 17.889 1.00 89.62 178 PHE A CA 1
ATOM 1370 C C . PHE A 1 178 ? 4.484 0.259 17.380 1.00 89.62 178 PHE A C 1
ATOM 1372 O O . PHE A 1 178 ? 3.335 0.060 17.766 1.00 89.62 178 PHE A O 1
ATOM 1379 N N . PHE A 1 179 ? 5.112 -0.620 16.596 1.00 88.56 179 PHE A N 1
ATOM 1380 C CA . PHE A 1 179 ? 4.506 -1.850 16.100 1.00 88.56 179 PHE A CA 1
ATOM 1381 C C . PHE A 1 179 ? 4.095 -2.777 17.242 1.00 88.56 179 PHE A C 1
ATOM 1383 O O . PHE A 1 179 ? 2.997 -3.329 17.220 1.00 88.56 179 PHE A O 1
ATOM 1390 N N . ARG A 1 180 ? 4.941 -2.953 18.264 1.00 84.94 180 ARG A N 1
ATOM 1391 C CA . ARG A 1 180 ? 4.606 -3.803 19.416 1.00 84.94 180 ARG A CA 1
ATOM 1392 C C . ARG A 1 180 ? 3.447 -3.216 20.222 1.00 84.94 180 ARG A C 1
ATOM 1394 O O . ARG A 1 180 ? 2.598 -3.990 20.659 1.00 84.94 180 ARG A O 1
ATOM 1401 N N . ILE A 1 181 ? 3.393 -1.893 20.388 1.00 87.31 181 ILE A N 1
ATOM 1402 C CA . ILE A 1 181 ? 2.276 -1.195 21.047 1.00 87.31 181 ILE A CA 1
ATOM 1403 C C . ILE A 1 181 ? 0.994 -1.395 20.232 1.00 87.31 181 ILE A C 1
ATOM 1405 O O . ILE A 1 181 ? 0.035 -1.977 20.734 1.00 87.31 181 ILE A O 1
ATOM 1409 N N . PHE A 1 182 ? 1.019 -1.037 18.946 1.00 90.00 182 PHE A N 1
ATOM 1410 C CA . PHE A 1 182 ? -0.085 -1.230 18.007 1.00 90.00 182 PHE A CA 1
ATOM 1411 C C . PHE A 1 182 ? -0.606 -2.670 18.036 1.00 90.00 182 PHE A C 1
ATOM 1413 O O . PHE A 1 182 ? -1.799 -2.911 18.209 1.00 90.00 182 PHE A O 1
ATOM 1420 N N . ARG A 1 183 ? 0.308 -3.643 17.946 1.00 86.62 183 ARG A N 1
ATOM 1421 C CA . ARG A 1 183 ? 0.013 -5.078 17.976 1.00 86.62 183 ARG A CA 1
ATOM 1422 C C . ARG A 1 183 ? -0.668 -5.507 19.273 1.00 86.62 183 ARG A C 1
ATOM 1424 O O . ARG A 1 183 ? -1.531 -6.381 19.227 1.00 86.62 183 ARG A O 1
ATOM 1431 N N . ARG A 1 184 ? -0.273 -4.954 20.424 1.00 86.00 184 ARG A N 1
ATOM 1432 C CA . ARG A 1 184 ? -0.939 -5.225 21.707 1.00 86.00 184 ARG A CA 1
ATOM 1433 C C . ARG A 1 184 ? -2.361 -4.686 21.695 1.00 86.00 184 ARG A C 1
ATOM 1435 O O . ARG A 1 184 ? -3.270 -5.449 21.992 1.00 86.00 184 ARG A O 1
ATOM 1442 N N . THR A 1 185 ? -2.562 -3.452 21.248 1.00 88.31 185 THR A N 1
ATOM 1443 C CA . THR A 1 185 ? -3.890 -2.835 21.209 1.00 88.31 185 THR A CA 1
ATOM 1444 C C . THR A 1 185 ? -4.845 -3.563 20.260 1.00 88.31 185 THR A C 1
ATOM 1446 O O . THR A 1 185 ? -5.968 -3.884 20.635 1.00 88.31 185 THR A O 1
ATOM 1449 N N . ILE A 1 186 ? -4.412 -3.936 19.050 1.00 89.44 186 ILE A N 1
ATOM 1450 C CA . ILE A 1 186 ? -5.287 -4.659 18.106 1.00 89.44 186 ILE A CA 1
ATOM 1451 C C . ILE A 1 186 ? -5.641 -6.081 18.574 1.00 89.44 186 ILE A C 1
ATOM 1453 O O . ILE A 1 186 ? -6.564 -6.683 18.031 1.00 89.44 186 ILE A O 1
ATOM 1457 N N . ARG A 1 187 ? -4.921 -6.651 19.556 1.00 85.31 187 ARG A N 1
ATOM 1458 C CA . ARG A 1 187 ? -5.289 -7.941 20.172 1.00 85.31 187 ARG A CA 1
ATOM 1459 C C . ARG A 1 187 ? -6.508 -7.818 21.088 1.00 85.31 187 ARG A C 1
ATOM 1461 O O . ARG A 1 187 ? -7.115 -8.843 21.377 1.00 85.31 187 ARG A O 1
ATOM 1468 N N . GLU A 1 188 ? -6.849 -6.613 21.535 1.00 86.12 188 GLU A N 1
ATOM 1469 C CA . GLU A 1 188 ? -8.037 -6.347 22.356 1.00 86.12 188 GLU A CA 1
ATOM 1470 C C . GLU A 1 188 ? -9.318 -6.273 21.513 1.00 86.12 188 GLU A C 1
ATOM 1472 O O . GLU A 1 188 ? -10.424 -6.319 22.049 1.00 86.12 188 GLU A O 1
ATOM 1477 N N . ILE A 1 189 ? -9.180 -6.186 20.186 1.00 88.06 189 ILE A N 1
ATOM 1478 C CA . ILE A 1 189 ? -10.305 -6.200 19.253 1.00 88.06 189 ILE A CA 1
ATOM 1479 C C . ILE A 1 189 ? -10.941 -7.601 19.262 1.00 88.06 189 ILE A C 1
ATOM 1481 O O . ILE A 1 189 ? -10.250 -8.583 18.969 1.00 88.06 189 ILE A O 1
ATOM 1485 N N . PRO A 1 190 ? -12.251 -7.726 19.548 1.00 87.12 190 PRO A N 1
ATOM 1486 C CA . PRO A 1 190 ? -12.911 -9.025 19.532 1.00 87.12 190 PRO A CA 1
ATOM 1487 C C . PRO A 1 190 ? -12.893 -9.675 18.141 1.00 87.12 190 PRO A C 1
ATOM 1489 O O . PRO A 1 190 ? -12.899 -9.003 17.107 1.00 87.12 190 PRO A O 1
ATOM 1492 N N . THR A 1 191 ? -12.923 -11.006 18.103 1.00 84.75 191 THR A N 1
ATOM 1493 C CA . THR A 1 191 ? -13.011 -11.759 16.846 1.00 84.75 191 THR A CA 1
ATOM 1494 C C . THR A 1 191 ? -14.358 -11.531 16.149 1.00 84.75 191 THR A C 1
ATOM 1496 O O . THR A 1 191 ? -15.361 -11.189 16.775 1.00 84.75 191 THR A O 1
ATOM 1499 N N . GLY A 1 192 ? -14.392 -11.691 14.821 1.00 84.50 192 GLY A N 1
ATOM 1500 C CA . GLY A 1 192 ? -15.633 -11.566 14.041 1.00 84.50 192 GLY A CA 1
ATOM 1501 C C . GLY A 1 192 ? -16.164 -10.135 13.887 1.00 84.50 192 GLY A C 1
ATOM 1502 O O . GLY A 1 192 ? -17.309 -9.941 13.483 1.00 84.50 192 GLY A O 1
ATOM 1503 N N . MET A 1 193 ? -15.348 -9.120 14.180 1.00 89.88 193 MET A N 1
ATOM 1504 C CA . MET A 1 193 ? -15.742 -7.710 14.057 1.00 89.88 193 MET A CA 1
ATOM 1505 C C . MET A 1 193 ? -15.646 -7.146 12.631 1.00 89.88 193 MET A C 1
ATOM 1507 O O . MET A 1 193 ? -15.969 -5.986 12.401 1.00 89.88 193 MET A O 1
ATOM 1511 N N . GLY A 1 194 ? -15.231 -7.965 11.663 1.00 89.62 194 GLY A N 1
ATOM 1512 C CA . GLY A 1 194 ? -15.124 -7.589 10.253 1.00 89.62 194 GLY A CA 1
ATOM 1513 C C . GLY A 1 194 ? -14.042 -6.563 9.929 1.00 89.62 194 GLY A C 1
ATOM 1514 O O . GLY A 1 194 ? -14.118 -5.907 8.891 1.00 89.62 194 GLY A O 1
ATOM 1515 N N . ILE A 1 195 ? -13.037 -6.459 10.802 1.00 91.56 195 ILE A N 1
ATOM 1516 C CA . ILE A 1 195 ? -11.825 -5.665 10.600 1.00 91.56 195 ILE A CA 1
ATOM 1517 C C . ILE A 1 195 ? -10.706 -6.586 10.137 1.00 91.56 195 ILE A C 1
ATOM 1519 O O . ILE A 1 195 ? -10.475 -7.634 10.744 1.00 91.56 195 ILE A O 1
ATOM 1523 N N . PHE A 1 196 ? -9.972 -6.141 9.128 1.00 92.31 196 PHE A N 1
ATOM 1524 C CA . PHE A 1 196 ? -8.659 -6.667 8.794 1.00 92.31 196 PHE A CA 1
ATOM 1525 C C . PHE A 1 196 ? -7.650 -5.523 8.710 1.00 92.31 196 PHE A C 1
ATOM 1527 O O . PHE A 1 196 ? -8.011 -4.387 8.402 1.00 92.31 196 PHE A O 1
ATOM 1534 N N . ILE A 1 197 ? -6.392 -5.806 9.017 1.00 93.19 197 ILE A N 1
ATOM 1535 C CA . ILE A 1 197 ? -5.319 -4.818 9.063 1.00 93.19 197 ILE A CA 1
ATOM 1536 C C . ILE A 1 197 ? -4.214 -5.262 8.108 1.00 93.19 197 ILE A C 1
ATOM 1538 O O . ILE A 1 197 ? -3.722 -6.385 8.196 1.00 93.19 197 ILE A O 1
ATOM 1542 N N . LEU A 1 198 ? -3.797 -4.383 7.203 1.00 92.81 198 LEU A N 1
ATOM 1543 C CA . LEU A 1 198 ? -2.648 -4.628 6.337 1.00 92.81 198 LEU A CA 1
ATOM 1544 C C . LEU A 1 198 ? -1.498 -3.708 6.717 1.00 92.81 198 LEU A C 1
ATOM 1546 O O . LEU A 1 198 ? -1.645 -2.488 6.742 1.00 92.81 198 LEU A O 1
ATOM 1550 N N . LEU A 1 199 ? -0.350 -4.316 6.995 1.00 92.12 199 LEU A N 1
ATOM 1551 C CA . LEU A 1 199 ? 0.921 -3.624 7.153 1.00 92.12 199 LEU A CA 1
ATOM 1552 C C . LEU A 1 199 ? 1.614 -3.667 5.801 1.00 92.12 199 LEU A C 1
ATOM 1554 O O . LEU A 1 199 ? 2.147 -4.701 5.400 1.00 92.12 199 LEU A O 1
ATOM 1558 N N . VAL A 1 200 ? 1.514 -2.572 5.063 1.00 89.56 200 VAL A N 1
ATOM 1559 C CA . VAL A 1 200 ? 2.041 -2.472 3.710 1.00 89.56 200 VAL A CA 1
ATOM 1560 C C . VAL A 1 200 ? 3.416 -1.852 3.789 1.00 89.56 200 VAL A C 1
ATOM 1562 O O . VAL A 1 200 ? 3.616 -0.793 4.381 1.00 89.56 200 VAL A O 1
ATOM 1565 N N . ASP A 1 201 ? 4.388 -2.555 3.234 1.00 80.50 201 ASP A N 1
ATOM 1566 C CA . ASP A 1 201 ? 5.756 -2.085 3.229 1.00 80.50 201 ASP A CA 1
ATOM 1567 C C . ASP A 1 201 ? 6.453 -2.541 1.956 1.00 80.50 201 ASP A C 1
ATOM 1569 O O . ASP A 1 201 ? 6.114 -3.549 1.331 1.00 80.50 201 ASP A O 1
ATOM 1573 N N . THR A 1 202 ? 7.428 -1.743 1.554 1.00 60.69 202 THR A N 1
ATOM 1574 C CA . THR A 1 202 ? 8.382 -2.127 0.529 1.00 60.69 202 THR A CA 1
ATOM 1575 C C . THR A 1 202 ? 9.574 -2.837 1.151 1.00 60.69 202 THR A C 1
ATOM 1577 O O . THR A 1 202 ? 10.074 -3.745 0.513 1.00 60.69 202 THR A O 1
ATOM 1580 N N . THR A 1 203 ? 9.986 -2.513 2.387 1.00 56.22 203 THR A N 1
ATOM 1581 C CA . THR A 1 203 ? 11.402 -2.670 2.786 1.00 56.22 203 THR A CA 1
ATOM 1582 C C . THR A 1 203 ? 11.773 -3.494 4.002 1.00 56.22 203 THR A C 1
ATOM 1584 O O . THR A 1 203 ? 12.949 -3.822 4.158 1.00 56.22 203 THR A O 1
ATOM 1587 N N . SER A 1 204 ? 10.857 -3.793 4.908 1.00 50.72 204 SER A N 1
ATOM 1588 C CA . SER A 1 204 ? 11.261 -4.481 6.127 1.00 50.72 204 SER A CA 1
ATOM 1589 C C . SER A 1 204 ? 11.375 -5.983 5.918 1.00 50.72 204 SER A C 1
ATOM 1591 O O . SER A 1 204 ? 10.643 -6.609 5.148 1.00 50.72 204 SER A O 1
ATOM 1593 N N . TYR A 1 205 ? 12.291 -6.573 6.686 1.00 58.50 205 TYR A N 1
ATOM 1594 C CA . TYR A 1 205 ? 12.294 -7.995 6.970 1.00 58.50 205 TYR A CA 1
ATOM 1595 C C . TYR A 1 205 ? 10.874 -8.417 7.331 1.00 58.50 205 TYR A C 1
ATOM 1597 O O . TYR A 1 205 ? 10.359 -8.046 8.382 1.00 58.50 205 TYR A O 1
ATOM 1605 N N . VAL A 1 206 ? 10.257 -9.223 6.475 1.00 54.28 206 VAL A N 1
ATOM 1606 C CA . VAL A 1 206 ? 8.959 -9.879 6.695 1.00 54.28 206 VAL A CA 1
ATOM 1607 C C . VAL A 1 206 ? 8.874 -10.479 8.108 1.00 54.28 206 VAL A C 1
ATOM 1609 O O . VAL A 1 206 ? 7.836 -10.420 8.772 1.00 54.28 206 VAL A O 1
ATOM 1612 N N . ALA A 1 207 ? 10.005 -10.990 8.603 1.00 52.53 207 ALA A N 1
ATOM 1613 C CA . ALA A 1 207 ? 10.186 -11.521 9.948 1.00 52.53 207 ALA A CA 1
ATOM 1614 C C . ALA A 1 207 ? 9.939 -10.514 11.090 1.00 52.53 207 ALA A C 1
ATOM 1616 O O . ALA A 1 207 ? 9.687 -10.943 12.208 1.00 52.53 207 ALA A O 1
ATOM 1617 N N . ASN A 1 208 ? 10.002 -9.202 10.853 1.00 61.34 208 ASN A N 1
ATOM 1618 C CA . ASN A 1 208 ? 9.758 -8.181 11.880 1.00 61.34 208 ASN A CA 1
ATOM 1619 C C . ASN A 1 208 ? 8.264 -8.008 12.174 1.00 61.34 208 ASN A C 1
ATOM 1621 O O . ASN A 1 208 ? 7.887 -7.711 13.309 1.00 61.34 208 ASN A O 1
ATOM 1625 N N . PHE A 1 209 ? 7.413 -8.216 11.166 1.00 57.12 209 PHE A N 1
ATOM 1626 C CA . PHE A 1 209 ? 5.957 -8.209 11.321 1.00 57.12 209 PHE A CA 1
ATOM 1627 C C . PHE A 1 209 ? 5.380 -9.609 11.576 1.00 57.12 209 PHE A C 1
ATOM 1629 O O . PHE A 1 209 ? 4.276 -9.739 12.121 1.00 57.12 209 PHE A O 1
ATOM 1636 N N . SER A 1 210 ? 6.152 -10.646 11.249 1.00 58.66 210 SER A N 1
ATOM 1637 C CA . SER A 1 210 ? 5.819 -12.052 11.474 1.00 58.66 210 SER A CA 1
ATOM 1638 C C . SER A 1 210 ? 6.361 -12.551 12.817 1.00 58.66 210 SER A C 1
ATOM 1640 O O . SER A 1 210 ? 7.343 -12.054 13.356 1.00 58.66 210 SER A O 1
ATOM 1642 N N . LEU A 1 211 ? 5.701 -13.535 13.416 1.00 50.62 211 LEU A N 1
ATOM 1643 C CA . LEU A 1 211 ? 6.173 -14.162 14.643 1.00 50.62 211 LEU A CA 1
ATOM 1644 C C . LEU A 1 211 ? 7.188 -15.236 14.286 1.00 50.62 211 LEU A C 1
ATOM 1646 O O . LEU A 1 211 ? 6.822 -16.226 13.659 1.00 50.62 211 LEU A O 1
ATOM 1650 N N . LYS A 1 212 ? 8.424 -15.111 14.777 1.00 48.69 212 LYS A N 1
ATOM 1651 C CA . LYS A 1 212 ? 9.264 -16.301 14.943 1.00 48.69 212 LYS A CA 1
ATOM 1652 C C . LYS A 1 212 ? 8.510 -17.282 15.839 1.00 48.69 212 LYS A C 1
ATOM 1654 O O . LYS A 1 212 ? 7.954 -16.870 16.859 1.00 48.69 212 LYS A O 1
ATOM 1659 N N . SER A 1 213 ? 8.473 -18.549 15.436 1.00 40.19 213 SER A N 1
ATOM 1660 C CA . SER A 1 213 ? 7.828 -19.660 16.139 1.00 40.19 213 SER A CA 1
ATOM 1661 C C . SER A 1 213 ? 8.054 -19.581 17.655 1.00 40.19 213 SER A C 1
ATOM 1663 O O . SER A 1 213 ? 9.139 -19.911 18.113 1.00 40.19 213 SER A O 1
ATOM 1665 N N . SER A 1 214 ? 7.054 -19.083 18.391 1.00 42.50 214 SER A N 1
ATOM 1666 C CA . SER A 1 214 ? 6.716 -19.264 19.819 1.00 42.50 214 SER A CA 1
ATOM 1667 C C . SER A 1 214 ? 7.785 -19.302 20.937 1.00 42.50 214 SER A C 1
ATOM 1669 O O . SER A 1 214 ? 7.384 -19.312 22.095 1.00 42.50 214 SER A O 1
ATOM 1671 N N . SER A 1 215 ? 9.096 -19.301 20.688 1.00 38.12 215 SER A N 1
ATOM 1672 C CA . SER A 1 215 ? 10.133 -19.527 21.708 1.00 38.12 215 SER A CA 1
ATOM 1673 C C . SER A 1 215 ? 10.839 -18.258 22.194 1.00 38.12 215 SER A C 1
ATOM 1675 O O . SER A 1 215 ? 11.462 -18.296 23.249 1.00 38.12 215 SER A O 1
ATOM 1677 N N . PHE A 1 216 ? 10.712 -17.127 21.485 1.00 39.81 216 PHE A N 1
ATOM 1678 C CA . PHE A 1 216 ? 11.419 -15.878 21.827 1.00 39.81 216 PHE A CA 1
ATOM 1679 C C . PHE A 1 216 ? 10.561 -14.597 21.774 1.00 39.81 216 PHE A C 1
ATOM 1681 O O . PHE A 1 216 ? 11.098 -13.495 21.888 1.00 39.81 216 PHE A O 1
ATOM 1688 N N . ASP A 1 217 ? 9.232 -14.691 21.627 1.00 42.91 217 ASP A N 1
ATOM 1689 C CA . ASP A 1 217 ? 8.371 -13.502 21.737 1.00 42.91 217 ASP A CA 1
ATOM 1690 C C . ASP A 1 217 ? 8.217 -13.110 23.215 1.00 42.91 217 ASP A C 1
ATOM 1692 O O . ASP A 1 217 ? 7.466 -13.736 23.956 1.00 42.91 217 ASP A O 1
ATOM 1696 N N . SER A 1 218 ? 8.876 -12.031 23.646 1.00 43.75 218 SER A N 1
ATOM 1697 C CA . SER A 1 218 ? 8.718 -11.471 25.000 1.00 43.75 218 SER A CA 1
ATOM 1698 C C . SER A 1 218 ? 7.300 -10.952 25.292 1.00 43.75 218 SER A C 1
ATOM 1700 O O . SER A 1 218 ? 6.980 -10.623 26.431 1.00 43.75 218 SER A O 1
ATOM 1702 N N . SER A 1 219 ? 6.424 -10.874 24.279 1.00 46.59 219 SER A N 1
ATOM 1703 C CA . SER A 1 219 ? 4.988 -10.609 24.438 1.00 46.59 219 SER A CA 1
ATOM 1704 C C . SER A 1 219 ? 4.121 -11.872 24.552 1.00 46.59 219 SER A C 1
ATOM 1706 O O . SER A 1 219 ? 2.909 -11.751 24.765 1.00 46.59 219 SER A O 1
ATOM 1708 N N . ALA A 1 220 ? 4.703 -13.071 24.430 1.00 43.81 220 ALA A N 1
ATOM 1709 C CA . ALA A 1 220 ? 4.036 -14.324 24.753 1.00 43.81 220 ALA A CA 1
ATOM 1710 C C . ALA A 1 220 ? 4.041 -14.499 26.278 1.00 43.81 220 ALA A C 1
ATOM 1712 O O . ALA A 1 220 ? 5.064 -14.795 26.891 1.00 43.81 220 ALA A O 1
ATOM 1713 N N . ARG A 1 221 ? 2.895 -14.274 26.927 1.00 43.03 221 ARG A N 1
ATOM 1714 C CA . ARG A 1 221 ? 2.752 -14.621 28.346 1.00 43.03 221 ARG A CA 1
ATOM 1715 C C . ARG A 1 221 ? 2.745 -16.149 28.476 1.00 43.03 221 ARG A C 1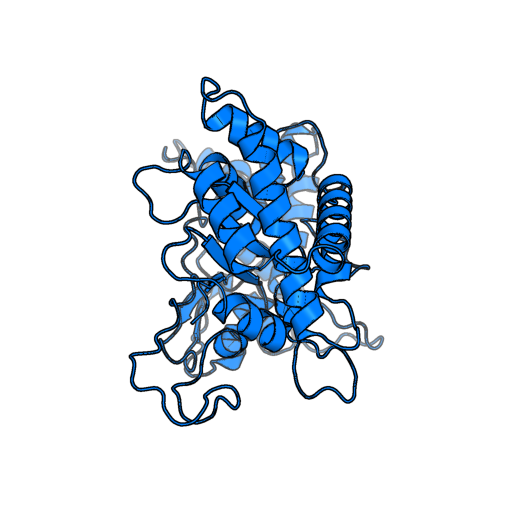
ATOM 1717 O O . ARG A 1 221 ? 2.034 -16.820 27.730 1.00 43.03 221 ARG A O 1
ATOM 1724 N N . TYR A 1 222 ? 3.504 -16.679 29.439 1.00 35.66 222 TYR A N 1
ATOM 1725 C CA . TYR A 1 222 ? 3.375 -18.062 29.914 1.00 35.66 222 TYR A CA 1
ATOM 1726 C C . TYR A 1 222 ? 1.882 -18.368 30.160 1.00 35.66 222 TYR A C 1
ATOM 1728 O O . TYR A 1 222 ? 1.231 -17.584 30.852 1.00 35.66 222 TYR A O 1
ATOM 1736 N N . LYS A 1 223 ? 1.373 -19.498 29.633 1.00 35.28 223 LYS A N 1
ATOM 1737 C CA . LYS A 1 223 ? -0.029 -20.005 29.685 1.00 35.28 223 LYS A CA 1
ATOM 1738 C C . LYS A 1 223 ? -0.944 -19.718 28.479 1.00 35.28 223 LYS A C 1
ATOM 1740 O O . LYS A 1 223 ? -2.118 -19.414 28.670 1.00 35.28 223 LYS A O 1
ATOM 1745 N N . PHE A 1 224 ? -0.466 -19.865 27.246 1.00 40.06 224 PHE A N 1
ATOM 1746 C CA . PHE A 1 224 ? -1.369 -19.936 26.088 1.00 40.06 224 PHE A CA 1
ATOM 1747 C C . PHE A 1 224 ? -1.222 -21.273 25.353 1.00 40.06 224 PHE A C 1
ATOM 1749 O O . PHE A 1 224 ? -0.206 -21.516 24.708 1.00 40.06 224 PHE A O 1
ATOM 1756 N N . GLU A 1 225 ? -2.255 -22.114 25.447 1.00 37.88 225 GLU A N 1
ATOM 1757 C CA . GLU A 1 225 ? -2.475 -23.306 24.620 1.00 37.88 225 GLU A CA 1
ATOM 1758 C C . GLU A 1 225 ? -3.456 -22.934 23.499 1.00 37.88 225 GLU A C 1
ATOM 1760 O O . GLU A 1 225 ? -4.662 -22.829 23.704 1.00 37.88 225 GLU A O 1
ATOM 1765 N N . GLY A 1 226 ? -2.932 -22.649 22.312 1.00 42.34 226 GLY A N 1
ATOM 1766 C CA . GLY A 1 226 ? -3.718 -22.400 21.107 1.00 42.34 226 GLY A CA 1
ATOM 1767 C C . GLY A 1 226 ? -2.795 -22.263 19.902 1.00 42.34 226 GLY A C 1
ATOM 1768 O O . GLY A 1 226 ? -1.686 -21.738 20.035 1.00 42.34 226 GLY A O 1
ATOM 1769 N N . GLU A 1 227 ? -3.228 -22.744 18.734 1.00 44.38 227 GLU A N 1
ATOM 1770 C CA . GLU A 1 227 ? -2.468 -22.643 17.481 1.00 44.38 227 GLU A CA 1
ATOM 1771 C C . GLU A 1 227 ? -2.372 -21.172 17.030 1.00 44.38 227 GLU A C 1
ATOM 1773 O O . GLU A 1 227 ? -3.180 -20.655 16.264 1.00 44.38 227 GLU A O 1
ATOM 1778 N N . ASN A 1 228 ? -1.373 -20.471 17.561 1.00 51.06 228 ASN A N 1
ATOM 1779 C CA . ASN A 1 228 ? -1.028 -19.078 17.287 1.00 51.06 228 ASN A CA 1
ATOM 1780 C C . ASN A 1 228 ? -0.427 -18.906 15.876 1.00 51.06 228 ASN A C 1
ATOM 1782 O O . ASN A 1 228 ? 0.753 -18.580 15.741 1.00 51.06 228 ASN A O 1
ATOM 1786 N N . ARG A 1 229 ? -1.216 -19.118 14.818 1.00 57.00 229 ARG A N 1
ATOM 1787 C CA . ARG A 1 229 ? -0.796 -18.832 13.436 1.00 57.00 229 ARG A CA 1
ATOM 1788 C C . ARG A 1 229 ? -1.211 -17.410 13.055 1.00 57.00 229 ARG A C 1
ATOM 1790 O O . ARG A 1 229 ? -2.398 -17.094 13.041 1.00 57.00 229 ARG A O 1
ATOM 1797 N N . LEU A 1 230 ? -0.231 -16.537 12.796 1.00 65.44 230 LEU A N 1
ATOM 1798 C CA . LEU A 1 230 ? -0.493 -15.273 12.100 1.00 65.44 230 LEU A CA 1
ATOM 1799 C C . LEU A 1 230 ? -0.994 -15.588 10.688 1.00 65.44 230 LEU A C 1
ATOM 1801 O O . LEU A 1 230 ? -0.723 -16.670 10.172 1.00 65.44 230 LEU A O 1
ATOM 1805 N N . TYR A 1 231 ? -1.693 -14.639 10.068 1.00 77.31 231 TYR A N 1
ATOM 1806 C CA . TYR A 1 231 ? -1.948 -14.733 8.636 1.00 77.31 231 TYR A CA 1
ATOM 1807 C C . TYR A 1 231 ? -0.618 -14.704 7.887 1.00 77.31 231 TYR A C 1
ATOM 1809 O O . TYR A 1 231 ? 0.262 -13.902 8.222 1.00 77.31 231 TYR A O 1
ATOM 1817 N N . ASP A 1 232 ? -0.493 -15.572 6.887 1.00 78.94 232 ASP A N 1
ATOM 1818 C CA . ASP A 1 232 ? 0.692 -15.606 6.044 1.00 78.94 232 ASP A CA 1
ATOM 1819 C C . ASP A 1 232 ? 0.875 -14.250 5.341 1.00 78.94 232 ASP A C 1
ATOM 1821 O O . ASP A 1 232 ? -0.114 -13.595 4.978 1.00 78.94 232 ASP A O 1
ATOM 1825 N N . PRO A 1 233 ? 2.126 -13.796 5.150 1.00 83.81 233 PRO A N 1
ATOM 1826 C CA . PRO A 1 233 ? 2.387 -12.583 4.397 1.00 83.81 233 PRO A CA 1
ATOM 1827 C C . PRO A 1 233 ? 1.821 -12.682 2.977 1.00 83.81 233 PRO A C 1
ATOM 1829 O O . PRO A 1 233 ? 1.924 -13.712 2.315 1.00 83.81 233 PRO A O 1
ATOM 1832 N N . ILE A 1 234 ? 1.263 -11.581 2.487 1.00 87.38 234 ILE A N 1
ATOM 1833 C CA . ILE A 1 234 ? 0.762 -11.453 1.123 1.00 87.38 234 ILE A CA 1
ATOM 1834 C C . ILE A 1 234 ? 1.889 -10.865 0.279 1.00 87.38 234 ILE A C 1
ATOM 1836 O O . ILE A 1 234 ? 2.304 -9.732 0.499 1.00 87.38 234 ILE A O 1
ATOM 1840 N N . TYR A 1 235 ? 2.391 -11.623 -0.689 1.00 84.12 235 TYR A N 1
ATOM 1841 C CA . TYR A 1 235 ? 3.467 -11.177 -1.587 1.00 84.12 235 TYR A CA 1
ATOM 1842 C C . TYR A 1 235 ? 3.179 -11.448 -3.068 1.00 84.12 235 TYR A C 1
ATOM 1844 O O . TYR A 1 235 ? 3.808 -10.864 -3.948 1.00 84.12 235 TYR A O 1
ATOM 1852 N N . GLN A 1 236 ? 2.172 -12.273 -3.360 1.00 82.50 236 GLN A N 1
ATOM 1853 C CA . GLN A 1 236 ? 1.703 -12.542 -4.717 1.00 82.50 236 GLN A CA 1
ATOM 1854 C C . GLN A 1 236 ? 0.691 -11.480 -5.154 1.00 82.50 236 GLN A C 1
ATOM 1856 O O . GLN A 1 236 ? -0.524 -11.670 -5.093 1.00 82.50 236 GLN A O 1
ATOM 1861 N N . ILE A 1 237 ? 1.200 -10.330 -5.587 1.00 82.38 237 ILE A N 1
ATOM 1862 C CA . ILE A 1 237 ? 0.379 -9.266 -6.166 1.00 82.38 237 ILE A CA 1
ATOM 1863 C C . ILE A 1 237 ? 0.288 -9.520 -7.669 1.00 82.38 237 ILE A C 1
ATOM 1865 O O . ILE A 1 237 ? 1.283 -9.420 -8.382 1.00 82.38 237 ILE A O 1
ATOM 1869 N N . SER A 1 238 ? -0.912 -9.841 -8.155 1.00 84.31 238 SER A N 1
ATOM 1870 C CA . SER A 1 238 ? -1.178 -10.141 -9.574 1.00 84.31 238 SER A CA 1
ATOM 1871 C C . SER A 1 238 ? -1.253 -8.869 -10.432 1.00 84.31 238 SER A C 1
ATOM 1873 O O . SER A 1 238 ? -2.232 -8.636 -11.133 1.00 84.31 238 SER A O 1
ATOM 1875 N N . SER A 1 239 ? -0.248 -8.000 -10.318 1.00 88.31 239 SER A N 1
ATOM 1876 C CA . SER A 1 239 ? -0.151 -6.730 -11.049 1.00 88.31 239 SER A CA 1
ATOM 1877 C C . SER A 1 239 ? 0.872 -6.759 -12.184 1.00 88.31 239 SER A C 1
ATOM 1879 O O . SER A 1 239 ? 0.874 -5.856 -13.021 1.00 88.31 239 SER A O 1
ATOM 1881 N N . PHE A 1 240 ? 1.738 -7.775 -12.215 1.00 89.19 240 PHE A N 1
ATOM 1882 C CA . PHE A 1 240 ? 2.687 -7.974 -13.304 1.00 89.19 240 PHE A CA 1
ATOM 1883 C C . PHE A 1 240 ? 1.918 -8.212 -14.607 1.00 89.19 240 PHE A C 1
ATOM 1885 O O . PHE A 1 240 ? 0.971 -8.996 -14.622 1.00 89.19 240 PHE A O 1
ATOM 1892 N N . ASP A 1 241 ? 2.283 -7.493 -15.667 1.00 92.06 241 ASP A N 1
ATOM 1893 C CA . ASP A 1 241 ? 1.581 -7.474 -16.956 1.00 92.06 241 ASP A CA 1
ATOM 1894 C C . ASP A 1 241 ? 0.116 -6.990 -16.897 1.00 92.06 241 ASP A C 1
ATOM 1896 O O . ASP A 1 241 ? -0.609 -7.097 -17.885 1.00 92.06 241 ASP A O 1
ATOM 1900 N N . ALA A 1 242 ? -0.344 -6.382 -15.794 1.00 91.19 242 ALA A N 1
ATOM 1901 C CA . ALA A 1 242 ? -1.738 -5.927 -15.671 1.00 91.19 242 ALA A CA 1
ATOM 1902 C C . ALA A 1 242 ? -2.133 -4.844 -16.693 1.00 91.19 242 ALA A C 1
ATOM 1904 O O . ALA A 1 242 ? -3.317 -4.611 -16.930 1.00 91.19 242 ALA A O 1
ATOM 1905 N N . MET A 1 243 ? -1.146 -4.173 -17.292 1.00 91.75 243 MET A N 1
ATOM 1906 C CA . MET A 1 243 ? -1.345 -3.159 -18.328 1.00 91.75 243 MET A CA 1
ATOM 1907 C C . MET A 1 243 ? -1.309 -3.746 -19.751 1.00 91.75 243 MET A C 1
ATOM 1909 O O . MET A 1 243 ? -1.592 -3.021 -20.709 1.00 91.75 243 MET A O 1
ATOM 1913 N N . VAL A 1 244 ? -0.954 -5.027 -19.921 1.00 91.69 244 VAL A N 1
ATOM 1914 C CA . VAL A 1 244 ? -0.837 -5.679 -21.232 1.00 91.69 244 VAL A CA 1
ATOM 1915 C C . VAL A 1 244 ? -2.233 -5.949 -21.805 1.00 91.69 244 VAL A C 1
ATOM 1917 O O . VAL A 1 244 ? -3.060 -6.580 -21.145 1.00 91.69 244 VAL A O 1
ATOM 1920 N N . PRO A 1 245 ? -2.526 -5.526 -23.050 1.00 90.00 245 PRO A N 1
ATOM 1921 C CA . PRO A 1 245 ? -3.796 -5.850 -23.686 1.00 90.00 245 PRO A CA 1
ATOM 1922 C C . PRO A 1 245 ? -3.963 -7.362 -23.860 1.00 90.00 245 PRO A C 1
ATOM 1924 O O . PRO A 1 245 ? -3.061 -8.031 -24.367 1.00 90.00 245 PRO A O 1
ATOM 1927 N N . SER A 1 246 ? -5.155 -7.884 -23.555 1.00 90.38 246 SER A N 1
ATOM 1928 C CA . SER A 1 246 ? -5.491 -9.304 -23.746 1.00 90.38 246 SER A CA 1
ATOM 1929 C C . SER A 1 246 ? -5.389 -9.756 -25.207 1.00 90.38 246 SER A C 1
ATOM 1931 O O . SER A 1 246 ? -5.217 -10.941 -25.483 1.00 90.38 246 SER A O 1
ATOM 1933 N N . ASN A 1 247 ? -5.507 -8.819 -26.153 1.00 91.12 247 ASN A N 1
ATOM 1934 C CA . ASN A 1 247 ? -5.344 -9.105 -27.572 1.00 91.12 247 ASN A CA 1
ATOM 1935 C C . ASN A 1 247 ? -3.849 -9.212 -27.928 1.00 91.12 247 ASN A C 1
ATOM 1937 O O . ASN A 1 247 ? -3.073 -8.302 -27.591 1.00 91.12 247 ASN A O 1
ATOM 1941 N N . PRO A 1 248 ? -3.435 -10.274 -28.644 1.00 90.44 248 PRO A N 1
ATOM 1942 C CA . PRO A 1 248 ? -2.065 -10.398 -29.122 1.00 90.44 248 PRO A CA 1
ATOM 1943 C C . PRO A 1 248 ? -1.748 -9.297 -30.147 1.00 90.44 248 PRO A C 1
ATOM 1945 O O . PRO A 1 248 ? -2.669 -8.789 -30.800 1.00 90.44 248 PRO A O 1
ATOM 1948 N N . PRO A 1 249 ? -0.466 -8.925 -30.300 1.00 91.94 249 PRO A N 1
ATOM 1949 C CA . PRO A 1 249 ? -0.071 -7.948 -31.301 1.00 91.94 249 PRO A CA 1
ATOM 1950 C C . PRO A 1 249 ? -0.351 -8.479 -32.708 1.00 91.94 249 PRO A C 1
ATOM 1952 O O . PRO A 1 249 ? -0.146 -9.660 -32.995 1.00 91.94 249 PRO A O 1
ATOM 1955 N N . ARG A 1 250 ? -0.836 -7.601 -33.586 1.00 93.50 250 ARG A N 1
ATOM 1956 C CA . ARG A 1 250 ? -1.227 -7.941 -34.963 1.00 93.50 250 ARG A CA 1
ATOM 1957 C C . ARG A 1 250 ? -0.071 -7.858 -35.953 1.00 93.50 250 ARG A C 1
ATOM 1959 O O . ARG A 1 250 ? -0.187 -8.386 -37.056 1.00 93.50 250 ARG A O 1
ATOM 1966 N N . SER A 1 251 ? 1.021 -7.198 -35.578 1.00 95.19 251 SER A N 1
ATOM 1967 C CA . SER A 1 251 ? 2.214 -7.057 -36.406 1.00 95.19 251 SER A CA 1
ATOM 1968 C C . SER A 1 251 ? 3.485 -6.978 -35.560 1.00 95.19 251 SER A C 1
ATOM 1970 O O . SER A 1 251 ? 3.432 -6.788 -34.340 1.00 95.19 251 SER A O 1
ATOM 1972 N N . TRP A 1 252 ? 4.638 -7.121 -36.217 1.00 93.06 252 TRP A N 1
ATOM 1973 C CA . TRP A 1 252 ? 5.938 -6.938 -35.574 1.00 93.06 252 TRP A CA 1
ATOM 1974 C C . TRP A 1 252 ? 6.115 -5.510 -35.065 1.00 93.06 252 TRP A C 1
ATOM 1976 O O . TRP A 1 252 ? 6.622 -5.329 -33.964 1.00 93.06 252 TRP A O 1
ATOM 1986 N N . GLU A 1 253 ? 5.639 -4.516 -35.816 1.00 94.44 253 GLU A N 1
ATOM 1987 C CA . GLU A 1 253 ? 5.694 -3.102 -35.439 1.00 94.44 253 GLU A CA 1
ATOM 1988 C C . GLU A 1 253 ? 4.904 -2.835 -34.154 1.00 94.44 253 GLU A C 1
ATOM 1990 O O . GLU A 1 253 ? 5.383 -2.113 -33.285 1.00 94.44 253 GLU A O 1
ATOM 1995 N N . GLU A 1 254 ? 3.725 -3.450 -33.992 1.00 91.25 254 GLU A N 1
ATOM 1996 C CA . GLU A 1 254 ? 2.956 -3.345 -32.748 1.00 91.25 254 GLU A CA 1
ATOM 1997 C C . GLU A 1 254 ? 3.690 -4.024 -31.583 1.00 91.25 254 GLU A C 1
ATOM 1999 O O . GLU A 1 254 ? 3.773 -3.455 -30.493 1.00 91.25 254 GLU A O 1
ATOM 2004 N N . LEU A 1 255 ? 4.243 -5.223 -31.806 1.00 89.88 255 LEU A N 1
ATOM 2005 C CA . LEU A 1 255 ? 4.952 -5.990 -30.778 1.00 89.88 255 LEU A CA 1
ATOM 2006 C C . LEU A 1 255 ? 6.175 -5.240 -30.232 1.00 89.88 255 LEU A C 1
ATOM 2008 O O . LEU A 1 255 ? 6.394 -5.251 -29.022 1.00 89.88 255 LEU A O 1
ATOM 2012 N N . VAL A 1 256 ? 6.951 -4.590 -31.103 1.00 89.75 256 VAL A N 1
ATOM 2013 C CA . VAL A 1 256 ? 8.162 -3.841 -30.714 1.00 89.75 256 VAL A CA 1
ATOM 2014 C C . VAL A 1 256 ? 7.889 -2.366 -30.413 1.00 89.75 256 VAL A C 1
ATOM 2016 O O . VAL A 1 256 ? 8.823 -1.610 -30.144 1.00 89.75 256 VAL A O 1
ATOM 2019 N N . SER A 1 257 ? 6.626 -1.932 -30.461 1.00 89.94 257 SER A N 1
ATOM 2020 C CA . SER A 1 257 ? 6.273 -0.541 -30.183 1.00 89.94 257 SER A CA 1
ATOM 2021 C C . SER A 1 257 ? 6.569 -0.183 -28.718 1.00 89.94 257 SER A C 1
ATOM 2023 O O . SER A 1 257 ? 6.258 -0.974 -27.821 1.00 89.94 257 SER A O 1
ATOM 2025 N N . PRO A 1 258 ? 7.103 1.019 -28.429 1.00 86.00 258 PRO A N 1
ATOM 2026 C CA . PRO A 1 258 ? 7.313 1.470 -27.053 1.00 86.00 258 PRO A CA 1
ATOM 2027 C C . PRO A 1 258 ? 6.035 1.414 -26.208 1.00 86.00 258 PRO A C 1
ATOM 2029 O O . PRO A 1 258 ? 6.070 0.978 -25.060 1.00 86.00 258 PRO A O 1
ATOM 2032 N N . GLU A 1 259 ? 4.890 1.772 -26.801 1.00 86.94 259 GLU A N 1
ATOM 2033 C CA . GLU A 1 259 ? 3.588 1.704 -26.135 1.00 86.94 259 GLU A CA 1
ATOM 2034 C C . GLU A 1 259 ? 3.276 0.292 -25.622 1.00 86.94 259 GLU A C 1
ATOM 2036 O O . GLU A 1 259 ? 2.737 0.131 -24.526 1.00 86.94 259 GLU A O 1
ATOM 2041 N N . ARG A 1 260 ? 3.598 -0.740 -26.407 1.00 90.12 260 ARG A N 1
ATOM 2042 C CA . ARG A 1 260 ? 3.377 -2.131 -26.017 1.00 90.12 260 ARG A CA 1
ATOM 2043 C C . ARG A 1 260 ? 4.449 -2.609 -25.040 1.00 90.12 260 ARG A C 1
ATOM 2045 O O . ARG A 1 260 ? 4.097 -3.205 -24.026 1.00 90.12 260 ARG A O 1
ATOM 2052 N N . LEU A 1 261 ? 5.722 -2.310 -25.298 1.00 91.38 261 LEU A N 1
ATOM 2053 C CA . LEU A 1 261 ? 6.849 -2.748 -24.468 1.00 91.38 261 LEU A CA 1
ATOM 2054 C C . LEU A 1 261 ? 6.760 -2.237 -23.024 1.00 91.38 261 LEU A C 1
ATOM 2056 O O . LEU A 1 261 ? 6.987 -3.015 -22.101 1.00 91.38 261 LEU A O 1
ATOM 2060 N N . PHE A 1 262 ? 6.353 -0.983 -22.807 1.00 92.12 262 PHE A N 1
ATOM 2061 C CA . PHE A 1 262 ? 6.209 -0.425 -21.456 1.00 92.12 262 PHE A CA 1
ATOM 2062 C C . PHE A 1 262 ? 5.014 -0.974 -20.670 1.00 92.12 262 PHE A C 1
ATOM 2064 O O . PHE A 1 262 ? 4.958 -0.805 -19.454 1.00 92.12 262 PHE A O 1
ATOM 2071 N N . LYS A 1 263 ? 4.055 -1.633 -21.331 1.00 91.94 263 LYS A N 1
ATOM 2072 C CA . LYS A 1 263 ? 2.919 -2.280 -20.657 1.00 91.94 263 LYS A CA 1
ATOM 2073 C C . LYS A 1 263 ? 3.290 -3.635 -20.048 1.00 91.94 263 LYS A C 1
ATOM 2075 O O . LYS A 1 263 ? 2.571 -4.082 -19.157 1.00 91.94 263 LYS A O 1
ATOM 2080 N N . TYR A 1 264 ? 4.379 -4.262 -20.503 1.00 91.88 264 TYR A N 1
ATOM 2081 C CA . TYR A 1 264 ? 4.888 -5.504 -19.923 1.00 91.88 264 TYR A CA 1
ATOM 2082 C C . TYR A 1 264 ? 5.649 -5.247 -18.617 1.00 91.88 264 TYR A C 1
ATOM 2084 O O . TYR A 1 264 ? 6.403 -4.283 -18.483 1.00 91.88 264 TYR A O 1
ATOM 2092 N N . GLY A 1 265 ? 5.495 -6.160 -17.667 1.00 91.06 265 GLY A N 1
ATOM 2093 C CA . GLY A 1 265 ? 6.121 -6.140 -16.360 1.00 91.06 265 GLY A CA 1
ATOM 2094 C C . GLY A 1 265 ? 5.399 -5.260 -15.351 1.00 91.06 265 GLY A C 1
ATOM 2095 O O . GLY A 1 265 ? 4.177 -5.340 -15.194 1.00 91.06 265 GLY A O 1
ATOM 2096 N N . SER A 1 266 ? 6.162 -4.455 -14.610 1.00 90.75 266 SER A N 1
ATOM 2097 C CA . SER A 1 266 ? 5.598 -3.597 -13.570 1.00 90.75 266 SER A CA 1
ATOM 2098 C C . SER A 1 266 ? 4.652 -2.539 -14.160 1.00 90.75 266 SER A C 1
ATOM 2100 O O . SER A 1 266 ? 5.042 -1.794 -15.063 1.00 90.75 266 SER A O 1
ATOM 2102 N N . PRO A 1 267 ? 3.432 -2.380 -13.611 1.00 90.75 267 PRO A N 1
ATOM 2103 C CA . PRO A 1 267 ? 2.386 -1.548 -14.213 1.00 90.75 267 PRO A CA 1
ATOM 2104 C C . PRO A 1 267 ? 2.717 -0.049 -14.233 1.00 90.75 267 PRO A C 1
ATOM 2106 O O . PRO A 1 267 ? 2.121 0.703 -15.003 1.00 90.75 267 PRO A O 1
ATOM 2109 N N . ILE A 1 268 ? 3.664 0.396 -13.398 1.00 89.38 268 ILE A N 1
ATOM 2110 C CA . ILE A 1 268 ? 4.059 1.804 -13.291 1.00 89.38 268 ILE A CA 1
ATOM 2111 C C . ILE A 1 268 ? 4.582 2.371 -14.615 1.00 89.38 268 ILE A C 1
ATOM 2113 O O . ILE A 1 268 ? 4.266 3.510 -14.942 1.00 89.38 268 ILE A O 1
ATOM 2117 N N . PHE A 1 269 ? 5.325 1.586 -15.400 1.00 92.25 269 PHE A N 1
ATOM 2118 C CA . PHE A 1 269 ? 5.933 2.068 -16.642 1.00 92.25 269 PHE A CA 1
ATOM 2119 C C . PHE A 1 269 ? 4.874 2.326 -17.714 1.00 92.25 269 PHE A C 1
ATOM 2121 O O . PHE A 1 269 ? 4.850 3.392 -18.326 1.00 92.25 269 PHE A O 1
ATOM 2128 N N . GLY A 1 270 ? 3.938 1.390 -17.880 1.00 92.44 270 GLY A N 1
ATOM 2129 C CA . GLY A 1 270 ? 2.822 1.541 -18.809 1.00 92.44 270 GLY A CA 1
ATOM 2130 C C . GLY A 1 270 ? 1.864 2.656 -18.390 1.00 92.44 270 GLY A C 1
ATOM 2131 O O . GLY A 1 270 ? 1.355 3.377 -19.247 1.00 92.44 270 GLY A O 1
ATOM 2132 N N . ALA A 1 271 ? 1.632 2.822 -17.083 1.00 91.00 271 ALA A N 1
ATOM 2133 C CA . ALA A 1 271 ? 0.827 3.922 -16.558 1.00 91.00 271 ALA A CA 1
ATOM 2134 C C . ALA A 1 271 ? 1.492 5.280 -16.831 1.00 91.00 271 ALA A C 1
ATOM 2136 O O . ALA A 1 271 ? 0.844 6.157 -17.394 1.00 91.00 271 ALA A O 1
ATOM 2137 N N . TYR A 1 272 ? 2.790 5.411 -16.533 1.00 91.75 272 TYR A N 1
ATOM 2138 C CA . TYR A 1 272 ? 3.563 6.619 -16.823 1.00 91.75 272 TYR A CA 1
ATOM 2139 C C . TYR A 1 272 ? 3.528 6.957 -18.316 1.00 91.75 272 TYR A C 1
ATOM 2141 O O . TYR A 1 272 ? 3.225 8.087 -18.686 1.00 91.75 272 TYR A O 1
ATOM 2149 N N . PHE A 1 273 ? 3.776 5.970 -19.185 1.00 93.19 273 PHE A N 1
ATOM 2150 C CA . PHE A 1 273 ? 3.753 6.173 -20.633 1.00 93.19 273 PHE A CA 1
ATOM 2151 C C . PHE A 1 273 ? 2.391 6.683 -21.121 1.00 93.19 273 PHE A C 1
ATOM 2153 O O . PHE A 1 273 ? 2.330 7.637 -21.897 1.00 93.19 273 PHE A O 1
ATOM 2160 N N . ARG A 1 274 ? 1.296 6.063 -20.656 1.00 93.06 274 ARG A N 1
ATOM 2161 C CA . ARG A 1 274 ? -0.076 6.467 -20.993 1.00 93.06 274 ARG A CA 1
ATOM 2162 C C . ARG A 1 274 ? -0.343 7.911 -20.572 1.00 93.06 274 ARG A C 1
ATOM 2164 O O . ARG A 1 274 ? -0.830 8.694 -21.385 1.00 93.06 274 ARG A O 1
ATOM 2171 N N . ASP A 1 275 ? -0.030 8.245 -19.324 1.00 91.44 275 ASP A N 1
ATOM 2172 C CA . ASP A 1 275 ? -0.375 9.538 -18.736 1.00 91.44 275 ASP A CA 1
ATOM 2173 C C . ASP A 1 275 ? 0.470 10.659 -19.368 1.00 91.44 275 ASP A C 1
ATOM 2175 O O . ASP A 1 275 ? -0.089 11.626 -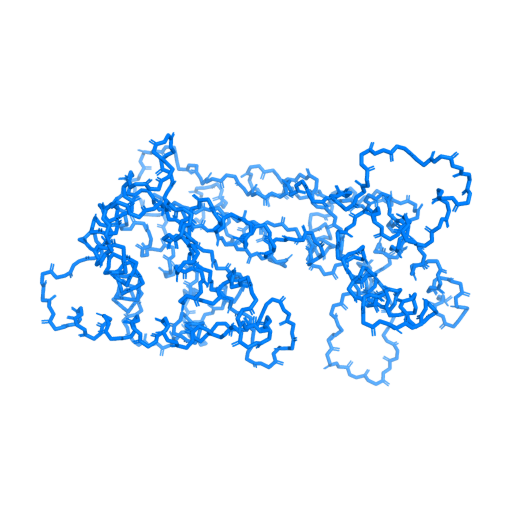19.884 1.00 91.44 275 ASP A O 1
ATOM 2179 N N . ALA A 1 276 ? 1.785 10.469 -19.506 1.00 92.50 276 ALA A N 1
ATOM 2180 C CA . ALA A 1 276 ? 2.670 11.440 -20.155 1.00 92.50 276 ALA A CA 1
ATOM 2181 C C . ALA A 1 276 ? 2.336 11.660 -21.646 1.00 92.50 276 ALA A C 1
ATOM 2183 O O . ALA A 1 276 ? 2.428 12.778 -22.155 1.00 92.50 276 ALA A O 1
ATOM 2184 N N . THR A 1 277 ? 1.887 10.614 -22.352 1.00 93.06 277 THR A N 1
ATOM 2185 C CA . THR A 1 277 ? 1.391 10.749 -23.735 1.00 93.06 277 THR A CA 1
ATOM 2186 C C . THR A 1 277 ? 0.109 11.580 -23.779 1.00 93.06 277 THR A C 1
ATOM 2188 O O . THR A 1 277 ? -0.048 12.423 -24.661 1.00 93.06 277 THR A O 1
ATOM 2191 N N . SER A 1 278 ? -0.803 11.380 -22.820 1.00 92.25 278 SER A N 1
ATOM 2192 C CA . SER A 1 278 ? -2.046 12.156 -22.732 1.00 92.25 278 SER A CA 1
ATOM 2193 C C . SER A 1 278 ? -1.807 13.640 -22.424 1.00 92.25 278 SER A C 1
ATOM 2195 O O . SER A 1 278 ? -2.570 14.490 -22.875 1.00 92.25 278 SER A O 1
ATOM 2197 N N . GLU A 1 279 ? -0.706 13.954 -21.739 1.00 92.75 279 GLU A N 1
ATOM 2198 C CA . GLU A 1 279 ? -0.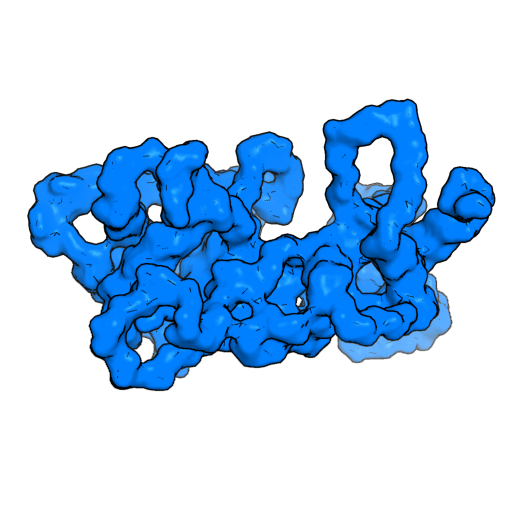225 15.317 -21.486 1.00 92.75 279 GLU A CA 1
ATOM 2199 C C . GLU A 1 279 ? 0.503 15.944 -22.690 1.00 92.75 279 GLU A C 1
ATOM 2201 O O . GLU A 1 279 ? 0.918 17.101 -22.635 1.00 92.75 279 GLU A O 1
ATOM 2206 N N . GLY A 1 280 ? 0.666 15.205 -23.793 1.00 93.00 280 GLY A N 1
ATOM 2207 C CA . GLY A 1 280 ? 1.325 15.691 -25.005 1.00 93.00 280 GLY A CA 1
ATOM 2208 C C . GLY A 1 280 ? 2.852 15.747 -24.914 1.00 93.00 280 GLY A C 1
ATOM 2209 O O . GLY A 1 280 ? 3.480 16.453 -25.706 1.00 93.00 280 GLY A O 1
ATOM 2210 N N . GLN A 1 281 ? 3.468 15.021 -23.973 1.00 93.12 281 GLN A N 1
ATOM 2211 C CA . GLN A 1 281 ? 4.925 14.938 -23.891 1.00 93.12 281 GLN A CA 1
ATOM 2212 C C . GLN A 1 281 ? 5.507 14.192 -25.103 1.00 93.12 281 GLN A C 1
ATOM 2214 O O . GLN A 1 281 ? 4.901 13.278 -25.665 1.00 93.12 281 GLN A O 1
ATOM 2219 N N . LEU A 1 282 ? 6.717 14.578 -25.518 1.00 92.31 282 LEU A N 1
ATOM 2220 C CA . LEU A 1 282 ? 7.392 13.948 -26.654 1.00 92.31 282 LEU A CA 1
ATOM 2221 C C . LEU A 1 282 ? 7.842 12.518 -26.301 1.00 92.31 282 LEU A C 1
ATOM 2223 O O . LEU A 1 282 ? 8.450 12.332 -25.245 1.00 92.31 282 LEU A O 1
ATOM 2227 N N . PRO A 1 283 ? 7.681 11.522 -27.198 1.00 89.12 283 PRO A N 1
ATOM 2228 C CA . PRO A 1 283 ? 8.034 10.127 -26.910 1.00 89.12 283 PRO A CA 1
ATOM 2229 C C . PRO A 1 283 ? 9.467 9.905 -26.403 1.00 89.12 283 PRO A C 1
ATOM 2231 O O . PRO A 1 283 ? 9.683 9.070 -25.529 1.00 89.12 283 PRO A O 1
ATOM 2234 N N . LEU A 1 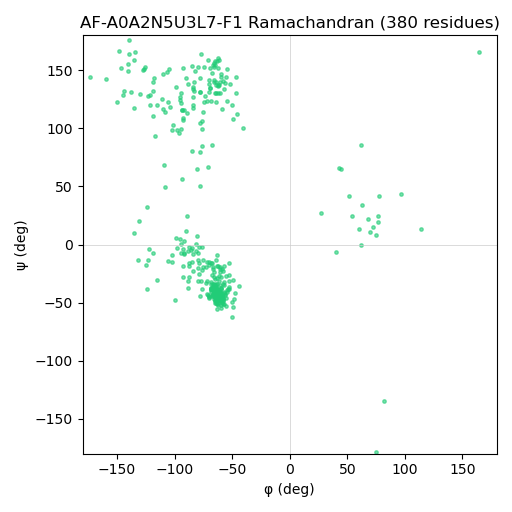284 ? 10.445 10.667 -26.910 1.00 88.62 284 LEU A N 1
ATOM 2235 C CA . LEU A 1 284 ? 11.842 10.577 -26.463 1.00 88.62 284 LEU A CA 1
ATOM 2236 C C . LEU A 1 284 ? 12.033 11.036 -25.009 1.00 88.62 284 LEU A C 1
ATOM 2238 O O . LEU A 1 284 ? 12.844 10.457 -24.291 1.00 88.62 284 LEU A O 1
ATOM 2242 N N . VAL A 1 285 ? 11.274 12.043 -24.566 1.00 92.75 285 VAL A N 1
ATOM 2243 C CA . VAL A 1 285 ? 11.312 12.538 -23.179 1.00 92.75 285 VAL A CA 1
ATOM 2244 C C . VAL A 1 285 ? 10.698 11.501 -22.243 1.00 92.75 285 VAL A C 1
ATOM 2246 O O . VAL A 1 285 ? 11.295 11.167 -21.223 1.00 92.75 285 VAL A O 1
ATOM 2249 N N . ILE A 1 286 ? 9.558 10.925 -22.640 1.00 93.69 286 ILE A N 1
ATOM 2250 C CA . ILE A 1 286 ? 8.885 9.856 -21.889 1.00 93.69 286 ILE A CA 1
ATOM 2251 C C . ILE A 1 286 ? 9.816 8.646 -21.733 1.00 93.69 286 ILE A C 1
ATOM 2253 O O . ILE A 1 286 ? 9.958 8.112 -20.636 1.00 93.69 286 ILE A O 1
ATOM 2257 N N . TYR A 1 287 ? 10.480 8.232 -22.818 1.00 90.75 287 TYR A N 1
ATOM 2258 C CA . TYR A 1 287 ? 11.448 7.133 -22.804 1.00 90.75 287 TYR A CA 1
ATOM 2259 C C . TYR A 1 287 ? 12.581 7.379 -21.802 1.00 90.75 287 TYR A C 1
ATOM 2261 O O . TYR A 1 287 ? 12.838 6.523 -20.955 1.00 90.75 287 TYR A O 1
ATOM 2269 N N . GLY A 1 288 ? 13.223 8.550 -21.877 1.00 91.62 288 GLY A N 1
ATOM 2270 C CA . GLY A 1 288 ? 14.320 8.906 -20.979 1.00 91.62 288 GLY A CA 1
ATOM 2271 C C . GLY A 1 288 ? 13.890 8.867 -19.513 1.00 91.62 288 GLY A C 1
ATOM 2272 O O . GLY A 1 288 ? 14.555 8.233 -18.700 1.00 91.62 288 GLY A O 1
ATOM 2273 N N . ALA A 1 289 ? 12.730 9.449 -19.196 1.00 93.31 289 ALA A N 1
ATOM 2274 C CA . ALA A 1 289 ? 12.196 9.466 -17.837 1.00 93.31 289 ALA A CA 1
ATOM 2275 C C . ALA A 1 289 ? 11.846 8.062 -17.310 1.00 93.31 289 ALA A C 1
ATOM 2277 O O . ALA A 1 289 ? 12.115 7.747 -16.151 1.00 93.31 289 ALA A O 1
ATOM 2278 N N . ILE A 1 290 ? 11.274 7.191 -18.150 1.00 93.81 290 ILE A N 1
ATOM 2279 C CA . ILE A 1 290 ? 10.957 5.810 -17.760 1.00 93.81 290 ILE A CA 1
ATOM 2280 C C . ILE A 1 290 ? 12.234 5.006 -17.488 1.00 93.81 290 ILE A C 1
ATOM 2282 O O . ILE A 1 290 ? 12.283 4.262 -16.505 1.00 93.81 290 ILE A O 1
ATOM 2286 N N . LEU A 1 291 ? 13.261 5.137 -18.331 1.00 92.88 291 LEU A N 1
ATOM 2287 C CA . LEU A 1 291 ? 14.529 4.444 -18.108 1.00 92.88 291 LEU A CA 1
ATOM 2288 C C . LEU A 1 291 ? 15.275 4.973 -16.889 1.00 92.88 291 LEU A C 1
ATOM 2290 O O . LEU A 1 291 ? 15.825 4.178 -16.132 1.00 92.88 291 LEU A O 1
ATOM 2294 N N . GLU A 1 292 ? 15.241 6.281 -16.654 1.00 91.69 292 GLU A N 1
ATOM 2295 C CA . GLU A 1 292 ? 15.787 6.883 -15.441 1.00 91.69 292 GLU A CA 1
ATOM 2296 C C . GLU A 1 292 ? 15.066 6.348 -14.192 1.00 91.69 292 GLU A C 1
ATOM 2298 O O . GLU A 1 292 ? 15.707 5.896 -13.240 1.00 91.69 292 GLU A O 1
ATOM 2303 N N . LEU A 1 293 ? 13.730 6.293 -14.217 1.00 90.44 293 LEU A N 1
ATOM 2304 C CA . LEU A 1 293 ? 12.933 5.701 -13.142 1.00 90.44 293 LEU A CA 1
ATOM 2305 C C . LEU A 1 293 ? 13.297 4.228 -12.911 1.00 90.44 293 LEU A C 1
ATOM 2307 O O . LEU A 1 293 ? 13.459 3.802 -11.765 1.00 90.44 293 LEU A O 1
ATOM 2311 N N . ALA A 1 294 ? 13.435 3.444 -13.980 1.00 92.38 294 ALA A N 1
ATOM 2312 C CA . ALA A 1 294 ? 13.826 2.040 -13.914 1.00 92.38 294 ALA A CA 1
ATOM 2313 C C . ALA A 1 294 ? 15.247 1.856 -13.362 1.00 92.38 294 ALA A C 1
ATOM 2315 O O . ALA A 1 294 ? 15.464 0.991 -12.513 1.00 92.38 294 ALA A O 1
ATOM 2316 N N . PHE A 1 295 ? 16.189 2.706 -13.769 1.00 91.94 295 PHE A N 1
ATOM 2317 C CA . PHE A 1 295 ? 17.551 2.727 -13.250 1.00 91.94 295 PHE A CA 1
ATOM 2318 C C . PHE A 1 295 ? 17.568 2.988 -11.741 1.00 91.94 295 PHE A C 1
ATOM 2320 O O . PHE A 1 295 ? 18.133 2.192 -10.992 1.00 91.94 295 PHE A O 1
ATOM 2327 N N . TYR A 1 296 ? 16.901 4.044 -11.262 1.00 88.75 296 TYR A N 1
ATOM 2328 C CA . TYR A 1 296 ? 16.843 4.335 -9.825 1.00 88.75 296 TYR A CA 1
ATOM 2329 C C . TYR A 1 296 ? 16.091 3.260 -9.035 1.00 88.75 296 TYR A C 1
ATOM 2331 O O . TYR A 1 296 ? 16.425 2.989 -7.883 1.00 88.75 296 TYR A O 1
ATOM 2339 N N . THR A 1 297 ? 15.122 2.602 -9.669 1.00 88.44 297 THR A N 1
ATOM 2340 C CA . THR A 1 297 ? 14.390 1.469 -9.093 1.00 88.44 297 THR A CA 1
ATOM 2341 C C . THR A 1 297 ? 15.289 0.239 -8.895 1.00 88.44 297 THR A C 1
ATOM 2343 O O . THR A 1 297 ? 15.163 -0.435 -7.877 1.00 88.44 297 THR A O 1
ATOM 2346 N N . LEU A 1 298 ? 16.223 -0.033 -9.815 1.00 90.12 298 LEU A N 1
ATOM 2347 C CA . LEU A 1 298 ? 17.240 -1.085 -9.656 1.00 90.12 298 LEU A CA 1
ATOM 2348 C C . LEU A 1 298 ? 18.364 -0.671 -8.703 1.00 90.12 298 LEU A C 1
ATOM 2350 O O . LEU A 1 298 ? 18.851 -1.484 -7.921 1.00 90.12 298 LEU A O 1
ATOM 2354 N N . ARG A 1 299 ? 18.789 0.593 -8.750 1.00 87.50 299 ARG A N 1
ATOM 2355 C CA . ARG A 1 299 ? 19.873 1.124 -7.915 1.00 87.50 299 ARG A CA 1
ATOM 2356 C C . ARG A 1 299 ? 19.496 1.189 -6.435 1.00 87.50 299 ARG A C 1
ATOM 2358 O O . ARG A 1 299 ? 20.366 0.997 -5.584 1.00 87.50 299 ARG A O 1
ATOM 2365 N N . GLY A 1 300 ? 18.226 1.455 -6.145 1.00 80.81 300 GLY A N 1
ATOM 2366 C CA . GLY A 1 300 ? 17.722 1.677 -4.798 1.00 80.81 300 GLY A CA 1
ATOM 2367 C C . GLY A 1 300 ? 18.096 3.038 -4.207 1.00 80.81 300 GLY A C 1
ATOM 2368 O O . GLY A 1 300 ? 18.716 3.872 -4.877 1.00 80.81 300 GLY A O 1
ATOM 2369 N N . PRO A 1 301 ? 17.687 3.304 -2.952 1.00 70.06 301 PRO A N 1
ATOM 2370 C CA . PRO A 1 301 ? 17.989 4.558 -2.276 1.00 70.06 301 PRO A CA 1
ATOM 2371 C C . PRO A 1 301 ? 19.504 4.738 -2.140 1.00 70.06 301 PRO A C 1
ATOM 2373 O O . PRO A 1 301 ? 20.231 3.805 -1.811 1.00 70.06 301 PRO A O 1
ATOM 2376 N N . THR A 1 302 ? 19.982 5.955 -2.397 1.00 62.56 302 THR A N 1
ATOM 2377 C CA . THR A 1 302 ? 21.387 6.319 -2.171 1.00 62.56 302 THR A CA 1
ATOM 2378 C C . THR A 1 302 ? 21.482 6.948 -0.783 1.00 62.56 302 THR A C 1
ATOM 2380 O O . THR A 1 302 ? 20.779 7.924 -0.520 1.00 62.56 302 THR A O 1
ATOM 2383 N N . GLU A 1 303 ? 22.296 6.397 0.121 1.00 51.28 303 GLU A N 1
ATOM 2384 C CA . GLU A 1 303 ? 22.563 7.077 1.392 1.00 51.28 303 GLU A CA 1
ATOM 2385 C C . GLU A 1 303 ? 23.302 8.400 1.124 1.00 51.28 303 GLU A C 1
ATOM 2387 O O . GLU A 1 303 ? 24.212 8.440 0.290 1.00 51.28 303 GLU A O 1
ATOM 2392 N N . PRO A 1 304 ? 22.932 9.502 1.799 1.00 40.53 304 PRO A N 1
ATOM 2393 C CA . PRO A 1 304 ? 23.672 10.747 1.705 1.00 40.53 304 PRO A CA 1
ATOM 2394 C C . PRO A 1 304 ? 24.959 10.639 2.538 1.00 40.53 304 PRO A C 1
ATOM 2396 O O . PRO A 1 304 ? 24.988 11.067 3.688 1.00 40.53 304 PRO A O 1
ATOM 2399 N N . ALA A 1 305 ? 26.029 10.080 1.967 1.00 41.91 305 ALA A N 1
ATOM 2400 C CA . ALA A 1 305 ? 27.379 10.224 2.512 1.00 41.91 305 ALA A CA 1
ATOM 2401 C C . ALA A 1 305 ? 28.474 10.186 1.425 1.00 41.91 305 ALA A C 1
ATOM 2403 O O . ALA A 1 305 ? 28.602 9.228 0.671 1.00 41.91 305 ALA A O 1
ATOM 2404 N N . GLU A 1 306 ? 29.248 11.278 1.419 1.00 37.50 306 GLU A N 1
ATOM 2405 C CA . GLU A 1 306 ? 30.650 11.447 0.997 1.00 37.50 306 GLU A CA 1
ATOM 2406 C C . GLU A 1 306 ? 31.038 11.163 -0.466 1.00 37.50 306 GLU A C 1
ATOM 2408 O O . GLU A 1 306 ? 31.530 10.096 -0.812 1.00 37.50 306 GLU A O 1
ATOM 2413 N N . SER A 1 307 ? 30.867 12.203 -1.299 1.00 40.91 307 SER A N 1
ATOM 2414 C CA . SER A 1 307 ? 31.790 12.777 -2.317 1.00 40.91 307 SER A CA 1
ATOM 2415 C C . SER A 1 307 ? 32.877 11.924 -3.008 1.00 40.91 307 SER A C 1
ATOM 2417 O O . SER A 1 307 ? 33.866 12.462 -3.501 1.00 40.91 307 SER A O 1
ATOM 2419 N N . THR A 1 308 ? 32.685 10.624 -3.140 1.00 49.25 308 THR A N 1
ATOM 2420 C CA . THR A 1 308 ? 33.545 9.698 -3.878 1.00 49.25 308 THR A CA 1
ATOM 2421 C C . THR A 1 308 ? 32.605 8.684 -4.496 1.00 49.25 308 THR A C 1
ATOM 2423 O O . THR A 1 308 ? 31.745 8.186 -3.779 1.00 49.25 308 THR A O 1
ATOM 2426 N N . GLN A 1 309 ? 32.698 8.419 -5.806 1.00 50.88 309 GLN A N 1
ATOM 2427 C CA . GLN A 1 309 ? 31.870 7.397 -6.463 1.00 50.88 309 GLN A CA 1
ATOM 2428 C C . GLN A 1 309 ? 31.941 6.100 -5.639 1.00 50.88 309 GLN A C 1
ATOM 2430 O O . GLN A 1 309 ? 33.003 5.472 -5.612 1.00 50.88 309 GLN A O 1
ATOM 2435 N N . PRO A 1 310 ? 30.874 5.709 -4.918 1.00 56.12 310 PRO A N 1
ATOM 2436 C CA . PRO A 1 310 ? 30.933 4.521 -4.092 1.00 56.12 310 PRO A CA 1
ATOM 2437 C C . PRO A 1 310 ? 30.992 3.326 -5.036 1.00 56.12 310 PRO A C 1
ATOM 2439 O O . PRO A 1 310 ? 30.196 3.245 -5.975 1.00 56.12 310 PRO A O 1
ATOM 2442 N N . ALA A 1 311 ? 31.926 2.405 -4.801 1.00 67.56 311 ALA A N 1
ATOM 2443 C CA . ALA A 1 311 ? 31.935 1.129 -5.504 1.00 67.56 311 ALA A CA 1
ATOM 2444 C C . ALA A 1 311 ? 30.548 0.469 -5.394 1.00 67.56 311 ALA A C 1
ATOM 2446 O O . ALA A 1 311 ? 29.922 0.503 -4.331 1.00 67.56 311 ALA A O 1
ATOM 2447 N N . MET A 1 312 ? 30.067 -0.115 -6.495 1.00 74.50 312 MET A N 1
ATOM 2448 C CA . MET A 1 312 ? 28.754 -0.758 -6.559 1.00 74.50 312 MET A CA 1
ATOM 2449 C C . MET A 1 312 ? 28.622 -1.812 -5.453 1.00 74.50 312 MET A C 1
ATOM 2451 O O . MET A 1 312 ? 29.431 -2.739 -5.360 1.00 74.50 312 MET A O 1
ATOM 2455 N N . ILE A 1 313 ? 27.593 -1.690 -4.611 1.00 84.88 313 ILE A N 1
ATOM 2456 C CA . ILE A 1 313 ? 27.362 -2.673 -3.548 1.00 84.88 313 ILE A CA 1
ATOM 2457 C C . ILE A 1 313 ? 26.792 -3.966 -4.136 1.00 84.88 313 ILE A C 1
ATOM 2459 O O . ILE A 1 313 ? 26.108 -3.968 -5.161 1.00 84.88 313 ILE A O 1
ATOM 2463 N N . LYS A 1 314 ? 27.037 -5.095 -3.463 1.00 87.31 314 LYS A N 1
ATOM 2464 C CA . LYS A 1 314 ? 26.599 -6.422 -3.925 1.00 87.31 314 LYS A CA 1
ATOM 2465 C C . LYS A 1 314 ? 25.112 -6.469 -4.347 1.00 87.31 314 LYS A C 1
ATOM 2467 O 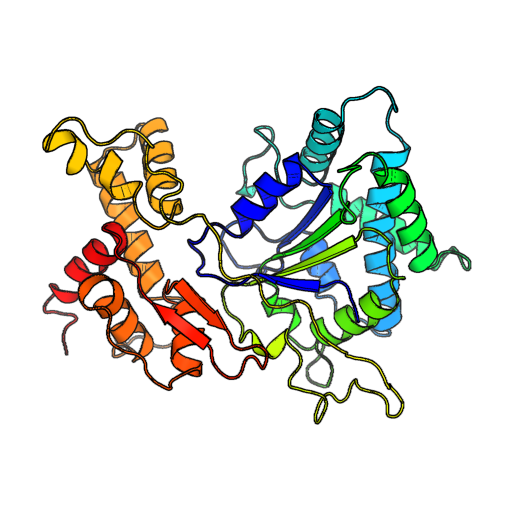O . LYS A 1 314 ? 24.854 -6.975 -5.435 1.00 87.31 314 LYS A O 1
ATOM 2472 N N . PRO A 1 315 ? 24.139 -5.939 -3.582 1.00 87.94 315 PRO A N 1
ATOM 2473 C CA . PRO A 1 315 ? 22.732 -5.909 -3.996 1.00 87.94 315 PRO A CA 1
ATOM 2474 C C . PRO A 1 315 ? 22.494 -5.194 -5.330 1.00 87.94 315 PRO A C 1
ATOM 2476 O O . PRO A 1 315 ? 21.774 -5.720 -6.172 1.00 87.94 315 PRO A O 1
ATOM 2479 N N . GLN A 1 316 ? 23.160 -4.062 -5.571 1.00 89.50 316 GLN A N 1
ATOM 2480 C CA . GLN A 1 316 ? 23.064 -3.327 -6.836 1.00 89.50 316 GLN A CA 1
ATOM 2481 C C . GLN A 1 316 ? 23.598 -4.152 -8.008 1.00 89.50 316 GLN A C 1
ATOM 2483 O O . GLN A 1 316 ? 22.950 -4.219 -9.048 1.00 89.50 316 GLN A O 1
ATOM 2488 N N . ALA A 1 317 ? 24.722 -4.853 -7.831 1.00 89.12 317 ALA A N 1
ATOM 2489 C CA . ALA A 1 317 ? 25.252 -5.736 -8.870 1.00 89.12 317 ALA A CA 1
ATOM 2490 C C . ALA A 1 317 ? 24.251 -6.845 -9.237 1.00 89.12 317 ALA A C 1
ATOM 2492 O O . ALA A 1 317 ? 23.995 -7.099 -10.414 1.00 89.12 317 ALA A O 1
ATOM 2493 N N . PHE A 1 318 ? 23.622 -7.472 -8.237 1.00 90.94 318 PHE A N 1
ATOM 2494 C CA . PHE A 1 318 ? 22.556 -8.452 -8.473 1.00 90.94 318 PHE A CA 1
ATOM 2495 C C . PHE A 1 318 ? 21.319 -7.824 -9.126 1.00 90.94 318 PHE A C 1
ATOM 2497 O O . PHE A 1 318 ? 20.682 -8.481 -9.945 1.00 90.94 318 PHE A O 1
ATOM 2504 N N . ALA A 1 319 ? 20.989 -6.576 -8.797 1.00 91.44 319 ALA A N 1
ATOM 2505 C CA . ALA A 1 319 ? 19.868 -5.854 -9.382 1.00 91.44 319 ALA A CA 1
ATOM 2506 C C . ALA A 1 319 ? 20.080 -5.529 -10.861 1.00 91.44 319 ALA A C 1
ATOM 2508 O O . ALA A 1 319 ? 19.190 -5.771 -11.664 1.00 91.44 319 ALA A O 1
ATOM 2509 N N . PHE A 1 320 ? 21.265 -5.056 -11.248 1.00 91.50 320 PHE A N 1
ATOM 2510 C CA . PHE A 1 320 ? 21.569 -4.755 -12.649 1.00 91.50 320 PHE A CA 1
ATOM 2511 C C . PHE A 1 320 ? 21.759 -6.018 -13.498 1.00 91.50 320 PHE A C 1
ATOM 2513 O O . PHE A 1 320 ? 21.368 -6.053 -14.661 1.00 91.50 320 PHE A O 1
ATOM 2520 N N . LEU A 1 321 ? 22.288 -7.102 -12.929 1.00 90.00 321 LEU A N 1
ATOM 2521 C CA . LEU A 1 321 ? 22.379 -8.384 -13.639 1.00 90.00 321 LEU A CA 1
ATOM 2522 C C . LEU A 1 321 ? 21.042 -9.143 -13.672 1.00 90.00 321 LEU A C 1
ATOM 2524 O O . LEU A 1 321 ? 20.802 -9.948 -14.573 1.00 90.00 321 LEU A O 1
ATOM 2528 N N . GLY A 1 322 ? 20.167 -8.886 -12.700 1.00 90.69 322 GLY A N 1
ATOM 2529 C CA . GLY A 1 322 ? 18.899 -9.571 -12.470 1.00 90.69 322 GLY A CA 1
ATOM 2530 C C . GLY A 1 322 ? 18.004 -9.682 -13.703 1.00 90.69 322 GLY A C 1
ATOM 2531 O O . GLY A 1 322 ? 17.759 -10.804 -14.152 1.00 90.69 322 GLY A O 1
ATOM 2532 N N . PRO A 1 323 ? 17.546 -8.554 -14.276 1.00 90.38 323 PRO A N 1
ATOM 2533 C CA . PRO A 1 323 ? 16.664 -8.531 -15.441 1.00 90.38 323 PRO A CA 1
ATOM 2534 C C . PRO A 1 323 ? 17.221 -9.238 -16.685 1.00 90.38 323 PRO A C 1
ATOM 2536 O O . PRO A 1 323 ? 16.439 -9.645 -17.542 1.00 90.38 323 PRO A O 1
ATOM 2539 N N . THR A 1 324 ? 18.547 -9.383 -16.788 1.00 84.44 324 THR A N 1
ATOM 2540 C CA . THR A 1 324 ? 19.226 -9.893 -17.989 1.00 84.44 324 THR A CA 1
ATOM 2541 C C . THR A 1 324 ? 19.599 -11.369 -17.875 1.00 84.44 324 THR A C 1
ATOM 2543 O O . THR A 1 324 ? 19.347 -12.135 -18.801 1.00 84.44 324 THR A O 1
ATOM 2546 N N . ILE A 1 325 ? 20.214 -11.780 -16.759 1.00 85.31 325 ILE A N 1
ATOM 2547 C CA . ILE A 1 325 ? 20.772 -13.136 -16.598 1.00 85.31 325 ILE A CA 1
ATOM 2548 C C . ILE A 1 325 ? 20.194 -13.917 -15.414 1.00 85.31 325 ILE A C 1
ATOM 2550 O O . ILE A 1 325 ? 20.556 -15.079 -15.244 1.00 85.31 325 ILE A O 1
ATOM 2554 N N . GLN A 1 326 ? 19.325 -13.304 -14.597 1.00 84.12 326 GLN A N 1
ATOM 2555 C CA . GLN A 1 326 ? 18.662 -13.927 -13.441 1.00 84.12 326 GLN A CA 1
ATOM 2556 C C . GLN A 1 326 ? 19.620 -14.776 -12.576 1.00 84.12 326 GLN A C 1
ATOM 2558 O O . GLN A 1 326 ? 19.484 -16.002 -12.490 1.00 84.12 326 GLN A O 1
ATOM 2563 N N . PRO A 1 327 ? 20.624 -14.148 -11.935 1.00 79.62 327 PRO A N 1
ATOM 2564 C CA . PRO A 1 327 ? 21.621 -14.873 -11.161 1.00 79.62 327 PRO A CA 1
ATOM 2565 C C . PRO A 1 327 ? 20.955 -15.654 -10.021 1.00 79.62 327 PRO A C 1
ATOM 2567 O O . PRO A 1 327 ? 20.051 -15.158 -9.349 1.00 79.62 327 PRO A O 1
ATOM 2570 N N . ARG A 1 328 ? 21.417 -16.884 -9.770 1.00 76.50 328 ARG A N 1
ATOM 2571 C CA . ARG A 1 328 ? 20.910 -17.703 -8.658 1.00 76.50 328 ARG A CA 1
ATOM 2572 C C . ARG A 1 328 ? 21.396 -17.143 -7.324 1.00 76.50 328 ARG A C 1
ATOM 2574 O O . ARG A 1 328 ? 22.599 -17.062 -7.089 1.00 76.50 328 ARG A O 1
ATOM 2581 N N . ILE A 1 329 ? 20.465 -16.833 -6.428 1.00 76.38 329 ILE A N 1
ATOM 2582 C CA . ILE A 1 329 ? 20.739 -16.197 -5.130 1.00 76.38 329 ILE A CA 1
ATOM 2583 C C . ILE A 1 329 ? 20.532 -17.211 -3.988 1.00 76.38 329 ILE A C 1
ATOM 2585 O O . ILE A 1 329 ? 19.825 -16.978 -3.016 1.00 76.38 329 ILE A O 1
ATOM 2589 N N . ASN A 1 330 ? 21.121 -18.401 -4.105 1.00 70.81 330 ASN A N 1
ATOM 2590 C CA . ASN A 1 330 ? 20.853 -19.486 -3.155 1.00 70.81 330 ASN A CA 1
ATOM 2591 C C . ASN A 1 330 ? 21.345 -19.155 -1.732 1.00 70.81 330 ASN A C 1
ATOM 2593 O O . ASN A 1 330 ? 22.505 -18.800 -1.536 1.00 70.81 330 ASN A O 1
ATOM 2597 N N . GLY A 1 331 ? 20.478 -19.347 -0.731 1.00 66.44 331 GLY A N 1
ATOM 2598 C CA . GLY A 1 331 ? 20.852 -19.333 0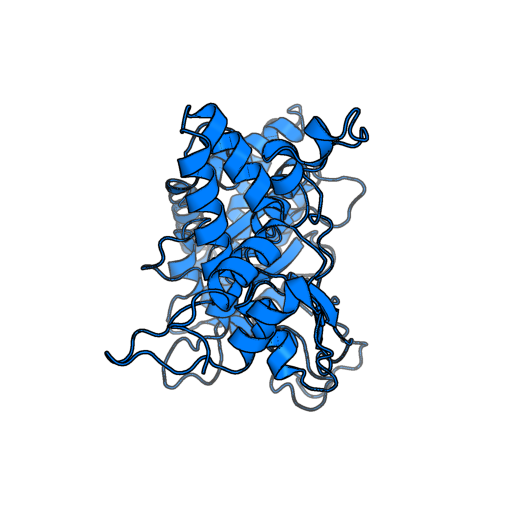.691 1.00 66.44 331 GLY A CA 1
ATOM 2599 C C . GLY A 1 331 ? 21.140 -17.955 1.300 1.00 66.44 331 GLY A C 1
ATOM 2600 O O . GLY A 1 331 ? 21.577 -17.886 2.445 1.00 66.44 331 GLY A O 1
ATOM 2601 N N . ALA A 1 332 ? 20.883 -16.859 0.580 1.00 74.50 332 ALA A N 1
ATOM 2602 C CA . ALA A 1 332 ? 21.127 -15.497 1.057 1.00 74.50 332 ALA A CA 1
ATOM 2603 C C . ALA A 1 332 ? 19.810 -14.753 1.351 1.00 74.50 332 ALA A C 1
ATOM 2605 O O . ALA A 1 332 ? 19.464 -13.789 0.674 1.00 74.50 332 ALA A O 1
ATOM 2606 N N . SER A 1 333 ? 19.079 -15.186 2.387 1.00 74.94 333 SER A N 1
ATOM 2607 C CA . SER A 1 333 ? 17.772 -14.613 2.782 1.00 74.94 333 SER A CA 1
ATOM 2608 C C . SER A 1 333 ? 17.818 -13.085 2.994 1.00 74.94 333 SER A C 1
ATOM 2610 O O . SER A 1 333 ? 16.924 -12.358 2.555 1.00 74.94 333 SER A O 1
ATOM 2612 N N . HIS A 1 334 ? 18.915 -12.571 3.571 1.00 81.25 334 HIS A N 1
ATOM 2613 C CA . HIS A 1 334 ? 19.151 -11.127 3.713 1.00 81.25 334 HIS A CA 1
ATOM 2614 C C . HIS A 1 334 ? 19.219 -10.417 2.356 1.00 81.25 334 HIS A C 1
ATOM 2616 O O . HIS A 1 334 ? 18.566 -9.399 2.160 1.00 81.25 334 HIS A O 1
ATOM 2622 N N . LEU A 1 335 ? 19.973 -10.976 1.404 1.00 85.50 335 LEU A N 1
ATOM 2623 C CA . LEU A 1 335 ? 20.116 -10.399 0.069 1.00 85.50 335 LEU A CA 1
ATOM 2624 C C . LEU A 1 335 ? 18.780 -10.416 -0.682 1.00 85.50 335 LEU A C 1
ATOM 2626 O O . LEU A 1 335 ? 18.426 -9.422 -1.295 1.00 85.50 335 LEU A O 1
ATOM 2630 N N . HIS A 1 336 ? 17.998 -11.496 -0.594 1.00 87.12 336 HIS A N 1
ATOM 2631 C CA . HIS A 1 336 ? 16.658 -11.531 -1.188 1.00 87.12 336 HIS A CA 1
ATOM 2632 C C . HIS A 1 336 ? 15.735 -10.450 -0.626 1.00 87.12 336 HIS A C 1
ATOM 2634 O O . HIS A 1 336 ? 15.058 -9.767 -1.394 1.00 87.12 336 HIS A O 1
ATOM 2640 N N . THR A 1 337 ? 15.738 -10.283 0.698 1.00 83.62 337 THR A N 1
ATOM 2641 C CA . THR A 1 337 ? 14.947 -9.253 1.381 1.00 83.62 337 THR A CA 1
ATOM 2642 C C . THR A 1 337 ? 15.357 -7.861 0.910 1.00 83.62 337 THR A C 1
ATOM 2644 O O . THR A 1 337 ? 14.500 -7.068 0.536 1.00 83.62 337 THR A O 1
ATOM 2647 N N . GLU A 1 338 ? 16.659 -7.586 0.856 1.00 85.19 338 GLU A N 1
ATOM 2648 C CA . GLU A 1 338 ? 17.205 -6.312 0.385 1.00 85.19 338 GLU A CA 1
ATOM 2649 C C . GLU A 1 338 ? 16.870 -6.041 -1.089 1.00 85.19 338 GLU A C 1
ATOM 2651 O O . GLU A 1 338 ? 16.480 -4.931 -1.446 1.00 85.19 338 GLU A O 1
ATOM 2656 N N . LEU A 1 339 ? 16.935 -7.064 -1.945 1.00 88.25 339 LEU A N 1
ATOM 2657 C CA . LEU A 1 339 ? 16.594 -6.932 -3.359 1.00 88.25 339 LEU A CA 1
ATOM 2658 C C . LEU A 1 339 ? 15.104 -6.625 -3.576 1.00 88.25 339 LEU A C 1
ATOM 2660 O O . LEU A 1 339 ? 14.772 -5.803 -4.428 1.00 88.25 339 LEU A O 1
ATOM 2664 N N . ILE A 1 340 ? 14.207 -7.244 -2.798 1.00 86.88 340 ILE A N 1
ATOM 2665 C CA . ILE A 1 340 ? 12.769 -6.914 -2.822 1.00 86.88 340 ILE A CA 1
ATOM 2666 C C . ILE A 1 340 ? 12.555 -5.484 -2.320 1.00 86.88 340 ILE A C 1
ATOM 2668 O O . ILE A 1 340 ? 11.787 -4.721 -2.908 1.00 86.88 340 ILE A O 1
ATOM 2672 N N . ALA A 1 341 ? 13.256 -5.139 -1.239 1.00 82.19 341 ALA A N 1
ATOM 2673 C CA . ALA A 1 341 ? 13.118 -3.880 -0.532 1.00 82.19 341 ALA A CA 1
ATOM 2674 C C . ALA A 1 341 ? 13.484 -2.669 -1.376 1.00 82.19 341 ALA A C 1
ATOM 2676 O O . ALA A 1 341 ? 12.728 -1.700 -1.470 1.00 82.19 341 ALA A O 1
ATOM 2677 N N . SER A 1 342 ? 14.662 -2.747 -1.974 1.00 84.06 342 SER A N 1
ATOM 2678 C CA . SER A 1 342 ? 15.364 -1.579 -2.477 1.00 84.06 342 SER A CA 1
ATOM 2679 C C . SER A 1 342 ? 15.690 -1.681 -3.956 1.00 84.06 342 SER A C 1
ATOM 2681 O O . SER A 1 342 ? 16.044 -0.669 -4.541 1.00 84.06 342 SER A O 1
ATOM 2683 N N . HIS A 1 343 ? 15.565 -2.858 -4.570 1.00 88.88 343 HIS A N 1
ATOM 2684 C CA . HIS A 1 343 ? 16.123 -3.098 -5.900 1.00 88.88 343 HIS A CA 1
ATOM 2685 C C . HIS A 1 343 ? 15.144 -3.734 -6.888 1.00 88.88 343 HIS A C 1
ATOM 2687 O O . HIS A 1 343 ? 15.560 -4.281 -7.899 1.00 88.88 343 HIS A O 1
ATOM 2693 N N . ALA A 1 344 ? 13.838 -3.633 -6.637 1.00 88.94 344 ALA A N 1
ATOM 2694 C CA . ALA A 1 344 ? 12.785 -4.056 -7.566 1.00 88.94 344 ALA A CA 1
ATOM 2695 C C . ALA A 1 344 ? 12.634 -5.567 -7.800 1.00 88.94 344 ALA A C 1
ATOM 2697 O O . ALA A 1 344 ? 11.881 -5.964 -8.694 1.00 88.94 344 ALA A O 1
ATOM 2698 N N . ALA A 1 345 ? 13.293 -6.416 -7.009 1.00 89.56 345 ALA A N 1
ATOM 2699 C CA . ALA A 1 345 ? 13.069 -7.851 -7.118 1.00 89.56 345 ALA A CA 1
ATOM 2700 C C . ALA A 1 345 ? 11.641 -8.212 -6.693 1.00 89.56 345 ALA A C 1
ATOM 2702 O O . ALA A 1 345 ? 11.091 -7.678 -5.725 1.00 89.56 345 ALA A O 1
ATOM 2703 N N . HIS A 1 346 ? 11.043 -9.158 -7.405 1.00 88.12 346 HIS A N 1
ATOM 2704 C CA . HIS A 1 346 ? 9.749 -9.712 -7.044 1.00 88.12 346 HIS A CA 1
ATOM 2705 C C . HIS A 1 346 ? 9.934 -10.802 -5.997 1.00 88.12 346 HIS A C 1
ATOM 2707 O O . HIS A 1 346 ? 10.881 -11.580 -6.053 1.00 88.12 346 HIS A O 1
ATOM 2713 N N . CYS A 1 347 ? 9.041 -10.834 -5.011 1.00 87.25 347 CYS A N 1
ATOM 2714 C CA . CYS A 1 347 ? 9.048 -11.870 -3.991 1.00 87.25 347 CYS A CA 1
ATOM 2715 C C . CYS A 1 347 ? 8.303 -13.103 -4.513 1.00 87.25 347 CYS A C 1
ATOM 2717 O O . CYS A 1 347 ? 7.105 -13.031 -4.779 1.00 87.25 347 CYS A O 1
ATOM 2719 N N . ASP A 1 348 ? 9.016 -14.220 -4.639 1.00 86.62 348 ASP A N 1
ATOM 2720 C CA . ASP A 1 348 ? 8.461 -15.485 -5.135 1.00 86.62 348 ASP A CA 1
ATOM 2721 C C . ASP A 1 348 ? 7.872 -16.330 -4.017 1.00 86.62 348 ASP A C 1
ATOM 2723 O O . ASP A 1 348 ? 6.883 -17.039 -4.209 1.00 86.62 348 ASP A O 1
ATOM 2727 N N . TYR A 1 349 ? 8.533 -16.305 -2.861 1.00 85.56 349 TYR A N 1
ATOM 2728 C CA . TYR A 1 349 ? 8.206 -17.178 -1.753 1.00 85.56 349 TYR A CA 1
ATOM 2729 C C . TYR A 1 349 ? 8.736 -16.631 -0.436 1.00 85.56 349 TYR A C 1
ATOM 2731 O O . TYR A 1 349 ? 9.860 -16.128 -0.349 1.00 85.56 349 TYR A O 1
ATOM 2739 N N . ILE A 1 350 ? 7.933 -16.816 0.607 1.00 82.31 350 ILE A N 1
ATOM 2740 C CA . ILE A 1 350 ? 8.348 -16.650 1.992 1.00 82.31 350 ILE A CA 1
ATOM 2741 C C . ILE A 1 350 ? 7.925 -17.898 2.757 1.00 82.31 350 ILE A C 1
ATOM 2743 O O . ILE A 1 350 ? 6.766 -18.311 2.681 1.00 82.31 350 ILE A O 1
ATOM 2747 N N . SER A 1 351 ? 8.854 -18.504 3.495 1.00 78.69 351 SER A N 1
ATOM 2748 C CA . SER A 1 351 ? 8.534 -19.637 4.358 1.00 78.69 351 SER A CA 1
ATOM 2749 C C . SER A 1 351 ? 7.606 -19.224 5.509 1.00 78.69 351 SER A C 1
ATOM 2751 O O . SER A 1 351 ? 7.684 -18.090 5.986 1.00 78.69 351 SER A O 1
ATOM 2753 N N . PRO A 1 352 ? 6.788 -20.148 6.053 1.00 70.25 352 PRO A N 1
ATOM 2754 C CA . PRO A 1 352 ? 5.924 -19.864 7.205 1.00 70.25 352 PRO A CA 1
ATOM 2755 C C . PRO A 1 352 ? 6.664 -19.324 8.445 1.00 70.25 352 PRO A C 1
ATOM 2757 O O . PRO A 1 352 ? 6.087 -18.597 9.248 1.00 70.25 352 PRO A O 1
ATOM 2760 N N . GLY A 1 353 ? 7.951 -19.658 8.610 1.00 65.06 353 GLY A N 1
ATOM 2761 C CA . GLY A 1 353 ? 8.811 -19.142 9.683 1.00 65.06 353 GLY A CA 1
ATOM 2762 C C . GLY A 1 353 ? 9.490 -17.802 9.373 1.00 65.06 353 GLY A C 1
ATOM 2763 O O . GLY A 1 353 ? 10.163 -17.250 10.246 1.00 65.06 353 GLY A O 1
ATOM 2764 N N . CYS A 1 354 ? 9.326 -17.285 8.149 1.00 68.75 354 CYS A N 1
ATOM 2765 C CA . CYS A 1 354 ? 10.011 -16.107 7.609 1.00 68.75 354 CYS A CA 1
ATOM 2766 C C . CYS A 1 354 ? 11.547 -16.182 7.692 1.00 68.75 354 CYS A C 1
ATOM 2768 O O . CYS A 1 354 ? 12.225 -15.156 7.738 1.00 68.75 354 CYS A O 1
ATOM 2770 N N . ASP A 1 355 ? 12.100 -17.393 7.741 1.00 72.75 355 ASP A N 1
ATOM 2771 C CA . ASP A 1 355 ? 13.535 -17.679 7.747 1.00 72.75 355 ASP A CA 1
ATOM 2772 C C . ASP A 1 355 ? 14.110 -17.792 6.326 1.00 72.75 355 ASP A C 1
ATOM 2774 O O . ASP A 1 355 ? 15.269 -17.436 6.089 1.00 72.75 355 ASP A O 1
ATOM 2778 N N . LEU A 1 356 ? 13.278 -18.190 5.361 1.00 79.19 356 LEU A N 1
ATOM 2779 C CA . LEU A 1 356 ? 13.604 -18.248 3.944 1.00 79.19 356 LEU A CA 1
ATOM 2780 C C . LEU A 1 356 ? 12.732 -17.261 3.168 1.00 79.19 356 LEU A C 1
ATOM 2782 O O . LEU A 1 356 ? 11.508 -17.380 3.142 1.00 79.19 356 LEU A O 1
ATOM 2786 N N . VAL A 1 357 ? 13.388 -16.321 2.495 1.00 82.69 357 VAL A N 1
ATOM 2787 C CA . VAL A 1 357 ? 12.781 -15.421 1.514 1.00 82.69 357 VAL A CA 1
ATOM 2788 C C . VAL A 1 357 ? 13.456 -15.681 0.178 1.00 82.69 357 VAL A C 1
ATOM 2790 O O . VAL A 1 357 ? 14.684 -15.741 0.115 1.00 82.69 357 VAL A O 1
ATOM 2793 N N . MET A 1 358 ? 12.658 -15.841 -0.873 1.00 86.88 358 MET A N 1
ATOM 2794 C CA . MET A 1 358 ? 13.130 -15.985 -2.245 1.00 86.88 358 MET A CA 1
ATOM 2795 C C . MET A 1 358 ? 12.591 -14.843 -3.095 1.00 86.88 358 MET A C 1
ATOM 2797 O O . MET A 1 358 ? 11.434 -14.431 -2.973 1.00 86.88 358 MET A O 1
ATOM 2801 N N . SER A 1 359 ? 13.452 -14.340 -3.967 1.00 87.75 359 SER A N 1
ATOM 2802 C CA . SER A 1 359 ? 13.134 -13.289 -4.916 1.00 87.75 359 SER A CA 1
ATOM 2803 C C . SER A 1 359 ? 13.787 -13.539 -6.261 1.00 87.75 359 SER A C 1
ATOM 2805 O O . SER A 1 359 ? 14.821 -14.210 -6.347 1.00 87.75 359 SER A O 1
ATOM 2807 N N . ASN A 1 360 ? 13.184 -12.973 -7.297 1.00 89.25 360 ASN A N 1
ATOM 2808 C CA . ASN A 1 360 ? 13.672 -13.037 -8.661 1.00 89.25 360 ASN A CA 1
ATOM 2809 C C . ASN A 1 360 ? 13.492 -11.692 -9.378 1.00 89.25 360 ASN A C 1
ATOM 2811 O O . ASN A 1 360 ? 12.916 -10.737 -8.853 1.00 89.25 360 ASN A O 1
ATOM 2815 N N . TYR A 1 361 ? 13.996 -11.642 -10.606 1.00 90.00 361 TYR A N 1
ATOM 2816 C CA . TYR A 1 361 ? 13.735 -10.566 -11.553 1.00 90.00 361 TYR A CA 1
ATOM 2817 C C . TYR A 1 361 ? 13.005 -11.160 -12.752 1.00 90.00 361 TYR A C 1
ATOM 2819 O O . TYR A 1 361 ? 13.661 -11.682 -13.658 1.00 90.00 361 TYR A O 1
ATOM 2827 N N . PRO A 1 362 ? 11.663 -11.131 -12.768 1.00 85.56 362 PRO A N 1
ATOM 2828 C CA . PRO A 1 362 ? 10.906 -11.593 -13.917 1.00 85.56 362 PRO A CA 1
ATOM 2829 C C . PRO A 1 362 ? 11.294 -10.772 -15.148 1.00 85.56 362 PRO A C 1
ATOM 2831 O O . PRO A 1 362 ? 11.612 -9.582 -15.038 1.00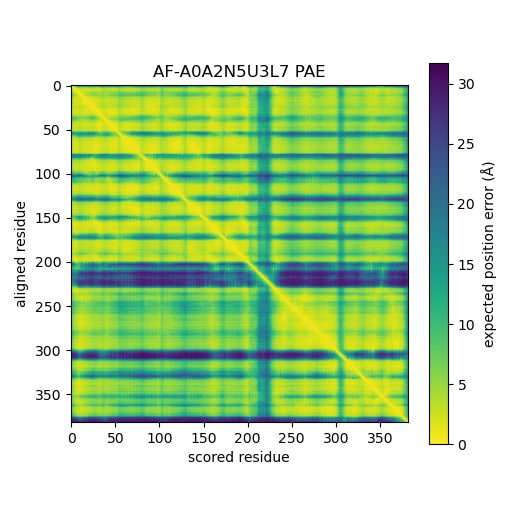 85.56 362 PRO A O 1
ATOM 2834 N N . SER A 1 363 ? 11.282 -11.406 -16.318 1.00 80.75 363 SER A N 1
ATOM 2835 C CA . SER A 1 363 ? 11.653 -10.747 -17.568 1.00 80.75 363 SER A CA 1
ATOM 2836 C C . SER A 1 363 ? 10.742 -9.548 -17.826 1.00 80.75 363 SER A C 1
ATOM 2838 O O . SER A 1 363 ? 9.540 -9.703 -18.020 1.00 80.75 363 SER A O 1
ATOM 2840 N N . GLN A 1 364 ? 11.323 -8.351 -17.843 1.00 87.88 364 GLN A N 1
ATOM 2841 C CA . GLN A 1 364 ? 10.629 -7.123 -18.214 1.00 87.88 364 GLN A CA 1
ATOM 2842 C C . GLN A 1 364 ? 11.580 -6.201 -18.970 1.00 87.88 364 GLN A C 1
ATOM 2844 O O . GLN A 1 364 ? 12.716 -5.974 -18.546 1.00 87.88 364 GLN A O 1
ATOM 2849 N N . PHE A 1 365 ? 11.103 -5.682 -20.102 1.00 89.25 365 PHE A N 1
ATOM 2850 C CA . PHE A 1 365 ? 11.918 -4.914 -21.042 1.00 89.25 365 PHE A CA 1
ATOM 2851 C C . PHE A 1 365 ? 12.524 -3.673 -20.386 1.00 89.25 365 PHE A C 1
ATOM 2853 O O . PHE A 1 365 ? 13.713 -3.420 -20.530 1.00 89.25 365 PHE A O 1
ATOM 2860 N N . THR A 1 366 ? 11.725 -2.936 -19.616 1.00 92.94 366 THR A N 1
ATOM 2861 C CA . THR A 1 366 ? 12.131 -1.646 -19.054 1.00 92.94 366 THR A CA 1
ATOM 2862 C C . THR A 1 366 ? 13.319 -1.756 -18.101 1.00 92.94 366 THR A C 1
ATOM 2864 O O . THR A 1 366 ? 14.282 -1.005 -18.237 1.00 92.94 366 THR A O 1
ATOM 2867 N N . LEU A 1 367 ? 13.288 -2.709 -17.159 1.00 93.44 367 LEU A N 1
ATOM 2868 C CA . LEU A 1 367 ? 14.411 -2.903 -16.235 1.00 93.44 367 LEU A CA 1
ATOM 2869 C C . LEU A 1 367 ? 15.647 -3.446 -16.963 1.00 93.44 367 LEU A C 1
ATOM 2871 O O . LEU A 1 367 ? 16.759 -3.030 -16.656 1.00 93.44 367 LEU A O 1
ATOM 2875 N N . ALA A 1 368 ? 15.465 -4.340 -17.941 1.00 92.94 368 ALA A N 1
ATOM 2876 C CA . ALA A 1 368 ? 16.573 -4.872 -18.733 1.00 92.94 368 ALA A CA 1
ATOM 2877 C C . ALA A 1 368 ? 17.243 -3.795 -19.601 1.00 92.94 368 ALA A C 1
ATOM 2879 O O . ALA A 1 368 ? 18.467 -3.773 -19.701 1.00 92.94 368 ALA A O 1
ATOM 2880 N N . ALA A 1 369 ? 16.465 -2.879 -20.184 1.00 92.25 369 ALA A N 1
ATOM 2881 C CA . ALA A 1 369 ? 16.981 -1.747 -20.948 1.00 92.25 369 ALA A CA 1
ATOM 2882 C C . ALA A 1 369 ? 17.790 -0.795 -20.056 1.00 92.25 369 ALA A C 1
ATOM 2884 O O . ALA A 1 369 ? 18.945 -0.518 -20.362 1.00 92.25 369 ALA A O 1
ATOM 2885 N N . ALA A 1 370 ? 17.237 -0.383 -18.909 1.00 92.38 370 ALA A N 1
ATOM 2886 C CA . ALA A 1 370 ? 17.940 0.489 -17.966 1.00 92.38 370 ALA A CA 1
ATOM 2887 C C . ALA A 1 370 ? 19.228 -0.151 -17.418 1.00 92.38 370 ALA A C 1
ATOM 2889 O O . ALA A 1 370 ? 20.255 0.514 -17.285 1.00 92.38 370 ALA A O 1
ATOM 2890 N N . ALA A 1 371 ? 19.197 -1.455 -17.131 1.00 92.38 371 ALA A N 1
ATOM 2891 C CA . ALA A 1 371 ? 20.388 -2.189 -16.724 1.00 92.38 371 ALA A CA 1
ATOM 2892 C C . ALA A 1 371 ? 21.425 -2.303 -17.845 1.00 92.38 371 ALA A C 1
ATOM 2894 O O . ALA A 1 371 ? 22.616 -2.135 -17.597 1.00 92.38 371 ALA A O 1
ATOM 2895 N N . GLY A 1 372 ? 20.984 -2.578 -19.074 1.00 91.19 372 GLY A N 1
ATOM 2896 C CA . GLY A 1 372 ? 21.853 -2.658 -20.242 1.00 91.19 372 GLY A CA 1
ATOM 2897 C C . GLY A 1 372 ? 22.548 -1.333 -20.546 1.00 91.19 372 GLY A C 1
ATOM 2898 O O . GLY A 1 372 ? 23.741 -1.341 -20.832 1.00 91.19 372 GLY A O 1
ATOM 2899 N N . ASP A 1 373 ? 21.832 -0.214 -20.440 1.00 88.94 373 ASP A N 1
ATOM 2900 C CA . ASP A 1 373 ? 22.397 1.124 -20.629 1.00 88.94 373 ASP A CA 1
ATOM 2901 C C . ASP A 1 373 ? 23.447 1.442 -19.559 1.00 88.94 373 ASP A C 1
ATOM 2903 O O . ASP A 1 373 ? 24.525 1.928 -19.893 1.00 88.94 373 ASP A O 1
ATOM 2907 N N . HIS A 1 374 ? 23.188 1.084 -18.297 1.00 86.50 374 HIS A N 1
ATOM 2908 C CA . HIS A 1 374 ? 24.165 1.257 -17.222 1.00 86.50 374 HIS A CA 1
ATOM 2909 C C . HIS A 1 374 ? 25.419 0.394 -17.426 1.00 86.50 374 HIS A C 1
ATOM 2911 O O . HIS A 1 374 ? 26.528 0.902 -17.354 1.00 86.50 374 HIS A O 1
ATOM 2917 N N . LEU A 1 375 ? 25.261 -0.899 -17.725 1.00 85.44 375 LEU A N 1
ATOM 2918 C CA . LEU A 1 375 ? 26.385 -1.838 -17.863 1.00 85.44 375 LEU A CA 1
ATOM 2919 C C . LEU A 1 375 ? 27.248 -1.599 -19.114 1.00 85.44 375 LEU A C 1
ATOM 2921 O O . LEU A 1 375 ? 28.353 -2.126 -19.194 1.00 85.44 375 LEU A O 1
ATOM 2925 N N . ARG A 1 376 ? 26.740 -0.866 -20.111 1.00 83.00 376 ARG A N 1
ATOM 2926 C CA . ARG A 1 376 ? 27.486 -0.479 -21.322 1.00 83.00 376 ARG A CA 1
ATOM 2927 C C . ARG A 1 376 ? 28.317 0.785 -21.140 1.00 83.00 376 ARG A C 1
ATOM 2929 O O . ARG A 1 376 ? 29.149 1.075 -21.995 1.00 83.00 376 ARG A O 1
ATOM 2936 N N . ASP A 1 377 ? 28.061 1.557 -20.090 1.00 74.31 377 ASP A N 1
ATOM 2937 C CA . ASP A 1 377 ? 28.851 2.737 -19.781 1.00 74.31 377 ASP A CA 1
ATOM 2938 C C . ASP A 1 377 ? 30.183 2.287 -19.164 1.00 74.31 377 ASP A C 1
ATOM 2940 O O . ASP A 1 377 ? 30.261 1.967 -17.974 1.00 74.31 377 ASP A O 1
ATOM 2944 N N . ASP A 1 378 ? 31.233 2.252 -19.993 1.00 52.75 378 ASP A N 1
ATOM 2945 C CA . ASP A 1 378 ? 32.605 1.848 -19.639 1.00 52.75 378 ASP A CA 1
ATOM 2946 C C . ASP A 1 378 ? 33.176 2.611 -18.424 1.00 52.75 378 ASP A C 1
ATOM 2948 O O . ASP A 1 378 ? 34.157 2.174 -17.829 1.00 52.75 378 ASP A O 1
ATOM 2952 N N . SER A 1 379 ? 32.568 3.735 -18.017 1.00 53.69 379 SER A N 1
ATOM 2953 C CA . SER A 1 379 ? 32.945 4.486 -16.811 1.00 53.69 379 SER A CA 1
ATOM 2954 C C . SER A 1 379 ? 32.398 3.905 -15.495 1.00 53.69 379 SER A C 1
ATOM 2956 O O . SER A 1 379 ? 32.768 4.373 -14.417 1.00 53.69 379 SER A O 1
ATOM 2958 N N . THR A 1 380 ? 31.525 2.893 -15.564 1.00 50.38 380 THR A N 1
ATOM 2959 C CA . THR A 1 380 ? 30.846 2.274 -14.408 1.00 50.38 380 THR A CA 1
ATOM 2960 C C . THR A 1 380 ? 31.158 0.787 -14.212 1.00 50.38 380 THR A C 1
ATOM 2962 O O . THR A 1 380 ? 30.806 0.217 -13.175 1.00 50.38 380 THR A O 1
ATOM 2965 N N . CYS A 1 381 ? 31.862 0.162 -15.160 1.00 39.34 381 CYS A N 1
ATOM 2966 C CA . CYS A 1 381 ? 32.434 -1.169 -14.993 1.00 39.34 381 CYS A CA 1
ATOM 2967 C C . CYS A 1 381 ? 33.801 -1.081 -14.290 1.00 39.34 381 CYS A C 1
ATOM 2969 O O . CYS A 1 381 ? 34.624 -0.239 -14.628 1.00 39.34 381 CYS A O 1
ATOM 2971 N N . ILE A 1 382 ? 33.975 -1.952 -13.291 1.00 40.12 382 ILE A N 1
ATOM 2972 C CA . ILE A 1 382 ? 35.121 -2.098 -12.368 1.00 40.12 382 ILE A CA 1
ATOM 2973 C C . ILE A 1 382 ? 36.488 -1.963 -13.045 1.00 40.12 382 ILE A C 1
ATOM 2975 O O . ILE A 1 382 ? 36.699 -2.664 -14.062 1.00 40.12 382 ILE A O 1
#

Radius of gyration: 22.52 Å; Cα contacts (8 Å, |Δi|>4): 604; chains: 1; bounding box: 67×40×67 Å

Mean predicted aligned error: 8.6 Å

Solvent-accessible surface area (backbone atoms only — not comparable to full-atom values): 21146 Å² total; per-residue (Å²): 121,44,61,46,31,42,38,45,35,16,81,53,51,43,64,71,56,52,55,38,58,47,28,67,64,34,49,59,50,73,41,27,40,47,62,95,88,58,88,57,83,76,34,46,23,55,50,34,61,67,72,74,51,72,58,91,60,54,66,63,50,51,40,38,48,54,24,8,50,32,35,46,55,14,52,63,46,59,76,50,67,86,85,58,56,69,56,61,55,32,48,53,48,24,49,58,46,33,72,50,38,92,76,86,56,60,67,84,70,37,31,29,57,67,46,34,52,50,24,55,51,41,30,56,51,44,77,74,31,91,84,62,42,49,56,55,23,40,50,46,23,36,60,40,40,54,81,37,45,76,93,48,74,59,30,35,38,42,34,34,31,45,38,58,58,31,69,44,46,69,43,98,87,47,94,53,25,45,44,59,51,52,50,55,49,44,42,66,50,64,84,92,50,23,60,37,34,37,40,26,30,40,59,64,60,66,45,78,84,42,70,60,78,87,80,76,54,89,83,60,66,91,90,74,93,68,91,85,71,73,57,72,69,46,38,86,65,89,32,63,37,66,57,46,69,92,66,77,69,91,44,71,68,52,55,72,26,67,79,50,43,34,8,39,26,48,36,54,49,25,49,49,52,54,51,44,49,74,72,66,52,55,69,70,59,53,50,52,51,50,32,50,52,32,36,50,40,26,59,27,86,77,79,96,73,72,104,56,90,73,76,84,49,70,66,36,54,50,29,48,43,15,37,74,68,52,72,85,71,80,92,41,34,67,56,29,44,48,27,19,28,38,21,56,17,44,49,78,48,68,44,94,62,47,73,45,44,41,52,43,41,73,81,25,60,54,50,30,50,26,25,50,58,54,72,65,37,76,91,71,58,133

pLDDT: mean 82.5, std 14.59, range [35.28, 97.38]

Nearest PDB structures (foldseek):
  7t22-assembly1_F  TM=3.470E-01  e=8.439E-01  Escherichia coli K-12

Organism: NCBI:txid200324

Foldseek 3Di:
DFQEFEAEFAPLQCPLVVLLVVLQQFPEAEAELDDPPDPDPQDHAPCNCQLLAQDPPLLLSLFLLLLLLLLLLLVLLVPDDPPDDPRVSSQVSCVQQVSNNPPPDDSNPNRSPRVNVSSVVSSVVQVVDPPRGSQVSLQSSLVSQCVGPVVDLAHYEYEYAQLVSQQDCSDPPGPAGSLNSNVVSSVPHDPSSRYHYYDYAQADLSLVNADQPDDDPPPDDPDDDDDPQHPYHHQPRPQALVQADPDDDPDPCRCPPPLRQQSGGRNVSNVLQVVCVVVVHDPVVSLVVLLVVLLQLQQFDDDPDDDDPDQRDPLSVCLLCFLPPWDDPPPCQVSLSRCRRGGRWGWPDADSSSNHTDTGHPHGDSNNVSSVVQVPPPVRDD

Secondary structure (DSSP, 8-state):
--SEEEEE--GGG-HHHHHHHHTTTSEEEEEE---TT---SSPPPTTHHHHT---S-HHHHHHHHHHHHHHHHHHHHHTS-TTS-HHHHHHHHHHHS-TT-SSSS-GGG---HHHHHHHHHHHHHHHH-TT--HHHHHHHHHHHTTTSSTT-S--EEEEEETGGGGGS-SSTT-SS-HHHHHHHHHTTSPTTSSEEEEEEESSS-HHHHSPPSSSS-TT--S---S---PPPPB---TTTTTTS-SSPPSSHHHHT-HHHHTTSSSHHHHHHHHHHHHTT--HHHHHHHHHHHHHHHHH-PPP---SS-PPPPHHHHHHHHHHHH----TT-HHHHHHHHHHS-PEEEEE-TTSS-EEEE----HHHHHHHHHHHH-TTT--

Sequence (382 aa):
MGPYAALIGPSTSGKSRLLMEMSQHICVVYICLRPTNSTGLPPRSALAEHILHTTAGYETYYTTLLAGIFQVVANFFSGRNPTENIQDRLKKWNDYTEVASLGTLDIEKRTQIQFTADVLEEMRKFIIRPNATLAGTVAAMRDSTKFIAPSSSMRVLLALDEARALLQTPGPSDEISFFRIFRRTIREIPTGMGIFILLVDTTSYVANFSLKSSSFDSSARYKFEGENRLYDPIYQISSFDAMVPSNPPRSWEELVSPERLFKYGSPIFGAYFRDATSEGQLPLVIYGAILELAFYTLRGPTEPAESTQPAMIKPQAFAFLGPTIQPRINGASHLHTELIASHAAHCDYISPGCDLVMSNYPSQFTLAAAAGDHLRDDSTCI